Protein AF-A0A941BSK1-F1 (afdb_monomer)

Sequence (458 aa):
MDDAGTLKSTRYTFDPLDRTASKTADGETTDFSYLGLSTEVLGEEVAGELTKSYQYSPWGERLSQVKHNTDGTSEDSYYGYNSHTDVETLTDKDGNSKSTYGYTAYGSDDESEFTGIDKPDAADPTKEVYNPYRYNSKRWDAHAGTYDMGFRDYNPGLNRFTTRDMYNGALADMALGSDPYTGNRYSFTGGNPTSFVELDGHIFGCDWCGDVLDTIGDAAGAGVKKAGSGWKTVADTFLTGIGWYNETAPNGYESEYSGDLSKGRLVEPDGQWDWVPAVALFPFTKDSCADGESSVFYQPLDKYDRAQGVRACLNKGDFSWVNDSGQQMGNSDSLIAGTPVPRPMRAHPDTVPPGFIHGVGMNRGHLLGNQLGGSGTDRRNLVALHGVPNRKPYMAKVESEVAAMVNSGQTVYYEVTAHYTGKNGAPDYLTINWLNLDTGEIPAEPITIWNTPNGLKP

pLDDT: mean 79.97, std 20.63, range [21.7, 98.38]

Radius of gyration: 26.81 Å; Cα contacts (8 Å, |Δi|>4): 995; chains: 1; bounding box: 63×53×79 Å

Foldseek 3Di:
DPVVPDDWDKDFDADPLQATQWIAGPNWIWGFDAQPSFNHTQFIDTPNHTAKGWDADLQLQTAWMWGADPVRDIFIWGFDADLLQFTQFIAGPVRHTQWGFDADLLRHTDLVSTDHQQRQDPVCQQDDGPDQQGGLRFGHHSVVCWTQLAPFTHHSVVQWTPDFDADPDPVVRVVLCPDQQNVPRTHDQSVRSVQWGRHHSHDIDGSLCSSVSRNRRNNGDDDDDDDDDDDDDPVVVVPVVDDDDDDDDDPWDWDADPLQLQFKWKFWFQDITTIDDDSPQDNDGPVQADAVGWMKIQHHQPPLLAQFKMKIWFAFQSEWAADPVRDIDGHPSGPLAFYAQDPPCVVQVQLDFAQADPPPQWDQAFRQHRLRSTYNNRSNGTFIAHNQLRDPPHPVVVNVVVSVCNNVGWIKIKMKGFAPDDSHRGGQWMWIWMAGPVHRDIPPDTRIQGRDNNRDDD

Solvent-accessible surface area (backbone atoms only — not comparable to full-atom values): 25084 Å² total; per-residue (Å²): 99,52,102,84,70,47,80,77,64,75,46,76,43,63,45,101,84,64,45,72,37,29,43,33,46,94,89,46,51,39,38,49,38,53,32,67,90,37,93,46,63,38,33,35,26,46,92,86,41,70,39,37,36,47,42,59,40,81,31,30,48,68,46,33,41,35,38,44,45,97,88,74,49,74,47,64,34,35,58,37,65,52,81,64,46,25,40,36,35,32,21,38,93,86,68,47,77,48,27,35,41,34,61,46,70,58,53,34,76,31,74,90,44,34,32,61,81,61,36,85,41,91,93,46,64,54,54,85,58,85,72,42,56,28,58,59,55,26,40,50,38,49,79,77,57,28,30,51,35,61,82,29,41,32,25,36,91,75,59,23,39,79,52,75,63,78,50,93,47,69,68,60,32,48,46,42,57,70,34,92,48,46,41,52,44,34,54,43,37,56,78,40,46,81,52,21,37,64,71,42,52,85,50,58,41,46,68,66,51,66,66,69,54,35,62,51,38,51,71,38,87,74,84,84,83,89,76,84,90,83,88,87,65,85,62,74,80,66,54,80,82,57,96,75,93,80,59,62,63,70,74,42,46,78,40,80,58,77,83,58,57,75,39,21,38,38,28,26,34,90,48,61,26,24,44,45,64,43,63,8,80,39,96,62,42,70,88,65,46,45,86,86,44,37,36,38,36,30,35,28,29,48,101,72,63,30,34,40,26,33,41,32,25,40,33,60,65,47,28,13,20,48,47,98,85,70,47,82,40,71,26,85,84,24,60,24,40,12,30,70,63,68,77,64,54,90,81,42,64,81,48,62,31,34,59,58,52,88,92,75,56,50,37,81,30,58,63,46,46,30,86,74,24,15,42,30,65,48,50,33,30,26,40,25,28,26,46,47,23,61,24,71,86,42,46,46,38,56,53,49,53,53,41,50,45,22,73,73,64,32,35,32,34,39,36,28,41,49,40,60,64,87,86,50,42,28,40,56,28,35,41,46,52,49,39,31,71,80,78,66,49,58,69,96,57,88,43,69,41,24,48,28,84,80,34,49,82,133

Mean predicted aligned error: 16.88 Å

Nearest PDB structures (foldseek):
  4igl-assembly1_B  TM=7.356E-01  e=1.721E-07  Yersinia entomophaga
  5kis-assembly1_B  TM=6.910E-01  e=2.542E-07  Yersinia entomophaga
  5fgw-assembly3_C  TM=6.644E-01  e=1.572E-05  Streptococcus pyogenes
  4igl-assembly2_D  TM=4.803E-01  e=8.193E-07  Yersinia entomophaga
  5fgu-assembly1_A  TM=5.620E-01  e=5.763E-06  Aequorea victoria

Structure (mmCIF, N/CA/C/O backbone):
data_AF-A0A941BSK1-F1
#
_entry.id   AF-A0A941BSK1-F1
#
loop_
_atom_site.group_PDB
_atom_site.id
_atom_site.type_symbol
_atom_site.label_atom_id
_atom_site.label_alt_id
_atom_site.label_comp_id
_atom_site.label_asym_id
_atom_site.label_entity_id
_atom_site.label_seq_id
_atom_site.pdbx_PDB_ins_code
_atom_site.Cartn_x
_atom_site.Cartn_y
_atom_site.Cartn_z
_atom_site.occupancy
_atom_site.B_iso_or_equiv
_atom_site.auth_seq_id
_atom_site.auth_comp_id
_atom_site.auth_asym_id
_atom_site.auth_atom_id
_atom_site.pdbx_PDB_model_num
ATOM 1 N N . MET A 1 1 ? -9.839 -25.133 34.027 1.00 49.66 1 MET A N 1
ATOM 2 C CA . MET A 1 1 ? -10.737 -25.773 35.011 1.00 49.66 1 MET A CA 1
ATOM 3 C C . MET A 1 1 ? -11.053 -24.717 36.045 1.00 49.66 1 MET A C 1
ATOM 5 O O . MET A 1 1 ? -10.129 -23.994 36.393 1.00 49.66 1 MET A O 1
ATOM 9 N N . ASP A 1 2 ? -12.308 -24.569 36.456 1.00 57.22 2 ASP A N 1
ATOM 10 C CA . ASP A 1 2 ? -12.631 -23.727 37.614 1.00 57.22 2 ASP A CA 1
ATOM 11 C C . ASP A 1 2 ? -12.126 -24.378 38.915 1.00 57.22 2 ASP A C 1
ATOM 13 O O . ASP A 1 2 ? -11.651 -25.521 38.911 1.00 57.22 2 ASP A O 1
ATOM 17 N N . ASP A 1 3 ? -12.257 -23.671 40.036 1.00 55.41 3 ASP A N 1
ATOM 18 C CA . ASP A 1 3 ? -11.890 -24.176 41.366 1.00 55.41 3 ASP A CA 1
ATOM 19 C C . ASP A 1 3 ? -12.670 -25.447 41.775 1.00 55.41 3 ASP A C 1
ATOM 21 O O . ASP A 1 3 ? -12.317 -26.114 42.749 1.00 55.41 3 ASP A O 1
ATOM 25 N N . ALA A 1 4 ? -13.708 -25.823 41.015 1.00 64.75 4 ALA A N 1
ATOM 26 C CA . ALA A 1 4 ? -14.502 -27.038 41.184 1.00 64.75 4 ALA A CA 1
ATOM 27 C C . ALA A 1 4 ? -14.100 -28.185 40.227 1.00 64.75 4 ALA A C 1
ATOM 29 O O . ALA A 1 4 ? -14.687 -29.267 40.289 1.00 64.75 4 ALA A O 1
ATOM 30 N N . GLY A 1 5 ? -13.090 -27.998 39.367 1.00 64.44 5 GLY A N 1
ATOM 31 C CA . GLY A 1 5 ? -12.613 -29.011 38.418 1.00 64.44 5 GLY A CA 1
ATOM 32 C C . GLY A 1 5 ? -13.452 -29.138 37.141 1.00 64.44 5 GLY A C 1
ATOM 33 O O . GLY A 1 5 ? -13.231 -30.059 36.350 1.00 64.44 5 GLY A O 1
ATOM 34 N N . THR A 1 6 ? -14.388 -28.219 36.900 1.00 72.38 6 THR A N 1
ATOM 35 C CA . THR A 1 6 ? -15.204 -28.173 35.684 1.00 72.38 6 THR A CA 1
ATOM 36 C C . THR A 1 6 ? -14.391 -27.572 34.544 1.00 72.38 6 THR A C 1
ATOM 38 O O . THR A 1 6 ? -13.725 -26.542 34.687 1.00 72.38 6 THR A O 1
ATOM 41 N N . LEU A 1 7 ? -14.421 -28.215 33.376 1.00 71.69 7 LEU A N 1
ATOM 42 C CA . LEU A 1 7 ? -13.848 -27.647 32.160 1.00 71.69 7 LEU A CA 1
ATOM 43 C C . LEU A 1 7 ? -14.731 -26.482 31.701 1.00 71.69 7 LEU A C 1
ATOM 45 O O . LEU A 1 7 ? -15.822 -26.703 31.181 1.00 71.69 7 LEU A O 1
ATOM 49 N N . LYS A 1 8 ? -14.247 -25.252 31.888 1.00 75.75 8 LYS A N 1
ATOM 50 C CA . LYS A 1 8 ? -14.777 -24.087 31.181 1.00 75.75 8 LYS A CA 1
ATOM 51 C C . LYS A 1 8 ? -14.377 -24.185 29.710 1.00 75.75 8 LYS A C 1
ATOM 53 O O . LYS A 1 8 ? -13.244 -24.560 29.404 1.00 75.75 8 LYS A O 1
ATOM 58 N N . SER A 1 9 ? -15.307 -23.874 28.819 1.00 87.06 9 SER A N 1
ATOM 59 C CA . SER A 1 9 ? -15.073 -23.865 27.379 1.00 87.06 9 SER A CA 1
ATOM 60 C C . SER A 1 9 ? -15.613 -22.581 26.782 1.00 87.06 9 SER A C 1
ATOM 62 O O . SER A 1 9 ? -16.782 -22.263 26.998 1.00 87.06 9 SER A O 1
ATOM 64 N N . THR A 1 10 ? -14.793 -21.933 25.969 1.00 90.75 10 THR A N 1
ATOM 65 C CA . THR A 1 10 ? -15.240 -20.897 25.044 1.00 90.75 10 THR A CA 1
ATOM 66 C C . THR A 1 10 ? -15.387 -21.523 23.665 1.00 90.75 10 THR A C 1
ATOM 68 O O . THR A 1 10 ? -14.550 -22.330 23.250 1.00 90.75 10 THR A O 1
ATOM 71 N N . ARG A 1 11 ? -16.477 -21.213 22.966 1.00 94.56 11 ARG A N 1
ATOM 72 C CA . ARG A 1 11 ? -16.724 -21.679 21.599 1.00 94.56 11 ARG A CA 1
ATOM 73 C C . ARG A 1 11 ? -16.796 -20.481 20.669 1.00 94.56 11 ARG A C 1
ATOM 75 O O . ARG A 1 11 ? -17.530 -19.549 20.960 1.00 94.56 11 ARG A O 1
ATOM 82 N N . TYR A 1 12 ? -16.124 -20.581 19.530 1.00 94.38 12 TYR A N 1
ATOM 83 C CA . TYR A 1 12 ? -16.203 -19.601 18.453 1.00 94.38 12 TYR A CA 1
ATOM 84 C C . TYR A 1 12 ? -16.842 -20.232 17.220 1.00 94.38 12 TYR A C 1
ATOM 86 O O . TYR A 1 12 ? -16.718 -21.442 16.989 1.00 94.38 12 TYR A O 1
ATOM 94 N N . THR A 1 13 ? -17.530 -19.416 16.435 1.00 96.88 13 THR A N 1
ATOM 95 C CA . THR A 1 13 ? -17.911 -19.748 15.062 1.00 96.88 13 THR A CA 1
ATOM 96 C C . THR A 1 13 ? -17.355 -18.691 14.124 1.00 96.88 13 THR A C 1
ATOM 98 O O . THR A 1 13 ? -17.142 -17.557 14.543 1.00 96.88 13 THR A O 1
ATOM 101 N N . PHE A 1 14 ? -17.110 -19.067 12.871 1.00 91.56 14 PHE A N 1
ATOM 102 C CA . PHE A 1 14 ? -16.480 -18.199 11.882 1.00 91.56 14 PHE A CA 1
ATOM 103 C C . PHE A 1 14 ? -17.345 -18.092 10.634 1.00 91.56 14 PHE A C 1
ATOM 105 O O . PHE A 1 14 ? -18.063 -19.034 10.276 1.00 91.56 14 PHE A O 1
ATOM 112 N N . ASP A 1 15 ? -17.278 -16.941 9.979 1.00 83.56 15 ASP A N 1
ATOM 113 C CA . ASP A 1 15 ? -17.921 -16.719 8.692 1.00 83.56 15 ASP A CA 1
ATOM 114 C C . ASP A 1 15 ? -17.036 -17.197 7.513 1.00 83.56 15 ASP A C 1
ATOM 116 O O . ASP A 1 15 ? -15.904 -17.642 7.714 1.00 83.56 15 ASP A O 1
ATOM 120 N N . PRO A 1 16 ? -17.522 -17.153 6.255 1.00 84.75 16 PRO A N 1
ATOM 121 C CA . PRO A 1 16 ? -16.737 -17.586 5.094 1.00 84.75 16 PRO A CA 1
ATOM 122 C C . PRO A 1 16 ? -15.478 -16.757 4.788 1.00 84.75 16 PRO A C 1
ATOM 124 O O . PRO A 1 16 ? -14.723 -17.151 3.900 1.00 84.75 16 PRO A O 1
ATOM 127 N N . LEU A 1 17 ? -15.281 -15.617 5.456 1.00 76.81 17 LEU A N 1
ATOM 128 C CA . LEU A 1 17 ? -14.094 -14.766 5.356 1.00 76.81 17 LEU A CA 1
ATOM 129 C C . LEU A 1 17 ? -13.129 -14.984 6.533 1.00 76.81 17 LEU A C 1
ATOM 131 O O . LEU A 1 17 ? -12.177 -14.223 6.662 1.00 76.81 17 LEU A O 1
ATOM 135 N N . ASP A 1 18 ? -13.366 -16.013 7.354 1.00 80.94 18 ASP A N 1
ATOM 136 C CA . ASP A 1 18 ? -12.554 -16.371 8.524 1.00 80.94 18 ASP A CA 1
ATOM 137 C C . ASP A 1 18 ? -12.612 -15.342 9.667 1.00 80.94 18 ASP A C 1
ATOM 139 O O . ASP A 1 18 ? -11.693 -15.221 10.469 1.00 80.94 18 ASP A O 1
ATOM 143 N N . ARG A 1 19 ? -13.716 -14.591 9.768 1.00 85.50 19 ARG A N 1
ATOM 144 C CA . ARG A 1 19 ? -13.963 -13.658 10.880 1.00 85.50 19 ARG A CA 1
ATOM 145 C C . ARG A 1 19 ? -14.822 -14.322 11.952 1.00 85.50 19 ARG A C 1
ATOM 147 O O . ARG A 1 19 ? -15.723 -15.096 11.620 1.00 85.50 19 ARG A O 1
ATOM 154 N N . THR A 1 20 ? -14.596 -13.996 13.224 1.00 93.69 20 THR A N 1
ATOM 155 C CA . THR A 1 20 ? -15.378 -14.513 14.361 1.00 93.69 20 THR A CA 1
ATOM 156 C C . THR A 1 20 ? -16.846 -14.076 14.278 1.00 93.69 20 THR A C 1
ATOM 158 O O . THR A 1 20 ? -17.205 -12.966 14.642 1.00 93.69 20 THR A O 1
ATOM 161 N N . ALA A 1 21 ? -17.735 -14.963 13.839 1.00 94.69 21 ALA A N 1
ATOM 162 C CA . ALA A 1 21 ? -19.165 -14.686 13.723 1.00 94.69 21 ALA A CA 1
ATOM 163 C C . ALA A 1 21 ? -19.881 -14.695 15.084 1.00 94.69 21 ALA A C 1
ATOM 165 O O . ALA A 1 21 ? -20.777 -13.886 15.315 1.00 94.69 21 ALA A O 1
ATOM 166 N N . SER A 1 22 ? -19.489 -15.589 15.998 1.00 97.19 22 SER A N 1
ATOM 167 C CA . SER A 1 22 ? -20.012 -15.594 17.368 1.00 97.19 22 SER A CA 1
ATOM 168 C C . SER A 1 22 ? -19.039 -16.200 18.373 1.00 97.19 22 SER A C 1
ATOM 170 O O . SER A 1 22 ? -18.229 -17.063 18.025 1.00 97.19 22 SER A O 1
ATOM 172 N N . LYS A 1 23 ? -19.154 -15.765 19.632 1.00 95.81 23 LYS A N 1
ATOM 173 C CA . LYS A 1 23 ? -18.448 -16.302 20.804 1.00 95.81 23 LYS A CA 1
ATOM 174 C C . LYS A 1 23 ? -19.479 -16.750 21.836 1.00 95.81 23 LYS A C 1
ATOM 176 O O . LYS A 1 23 ? -20.351 -15.976 22.209 1.00 95.81 23 LYS A O 1
ATOM 181 N N . THR A 1 24 ? -19.348 -17.970 22.348 1.00 95.50 24 THR A N 1
ATOM 182 C CA . THR A 1 24 ? -20.108 -18.459 23.505 1.00 95.50 24 THR A CA 1
ATOM 183 C C . THR A 1 24 ? -19.160 -18.725 24.669 1.00 95.50 24 THR A C 1
ATOM 185 O O . THR A 1 24 ? -18.322 -19.626 24.576 1.00 95.50 24 THR A O 1
ATOM 188 N N . ALA A 1 25 ? -19.321 -17.990 25.768 1.00 91.50 25 ALA A N 1
ATOM 189 C CA . ALA A 1 25 ? -18.567 -18.157 27.010 1.00 91.50 25 ALA A CA 1
ATOM 190 C C . ALA A 1 25 ? -19.513 -18.100 28.215 1.00 91.50 25 ALA A C 1
ATOM 192 O O . ALA A 1 25 ? -20.476 -17.344 28.217 1.00 91.50 25 ALA A O 1
ATOM 193 N N . ASP A 1 26 ? -19.281 -18.954 29.217 1.00 87.56 26 ASP A N 1
ATOM 194 C CA . ASP A 1 26 ? -20.086 -19.033 30.451 1.00 87.56 26 ASP A CA 1
ATOM 195 C C . ASP A 1 26 ? -21.622 -19.095 30.230 1.00 87.56 26 ASP A C 1
ATOM 197 O O . ASP A 1 26 ? -22.418 -18.698 31.077 1.00 87.56 26 ASP A O 1
ATOM 201 N N . GLY A 1 27 ? -22.054 -19.657 29.093 1.00 88.50 27 GLY A N 1
ATOM 202 C CA . GLY A 1 27 ? -23.467 -19.806 28.721 1.00 88.5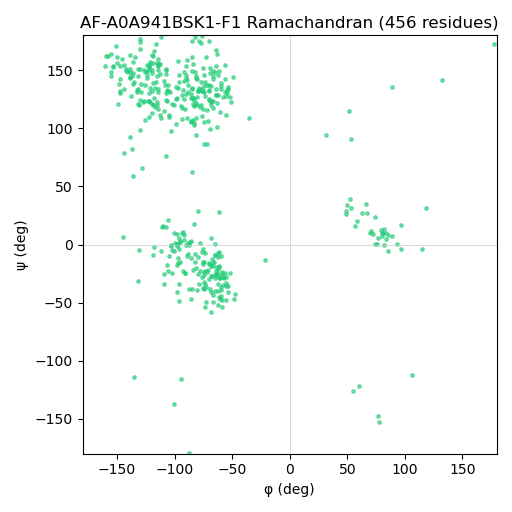0 27 GLY A CA 1
ATOM 203 C C . GLY A 1 27 ? -24.086 -18.591 28.021 1.00 88.50 27 GLY A C 1
ATOM 204 O O . GLY A 1 27 ? -25.212 -18.698 27.537 1.00 88.50 27 GLY A O 1
ATOM 205 N N . GLU A 1 28 ? -23.358 -17.483 27.908 1.00 92.69 28 GLU A N 1
ATOM 206 C CA . GLU A 1 28 ? -23.740 -16.310 27.125 1.00 92.69 28 GLU A CA 1
ATOM 207 C C . GLU A 1 28 ? -23.175 -16.421 25.706 1.00 92.69 28 GLU A C 1
ATOM 209 O O . GLU A 1 28 ? -22.069 -16.922 25.512 1.00 92.69 28 GLU A O 1
ATOM 214 N N . THR A 1 29 ? -23.954 -16.014 24.700 1.00 97.00 29 THR A N 1
ATOM 215 C CA . THR A 1 29 ? -23.507 -15.957 23.301 1.00 97.00 29 THR A CA 1
ATOM 216 C C . THR A 1 29 ? -23.568 -14.525 22.815 1.00 97.00 29 THR A C 1
ATOM 218 O O . THR A 1 29 ? -24.618 -13.890 22.909 1.00 97.00 29 THR A O 1
ATOM 221 N N . THR A 1 30 ? -22.440 -14.065 22.291 1.00 97.31 30 THR A N 1
ATOM 222 C CA . THR A 1 30 ? -22.286 -12.784 21.619 1.00 97.31 30 THR A CA 1
ATOM 223 C C . THR A 1 30 ? -22.153 -13.036 20.126 1.00 97.31 30 THR A C 1
ATOM 225 O O . THR A 1 30 ? -21.261 -13.774 19.699 1.00 97.31 30 THR A O 1
ATOM 228 N N . ASP A 1 31 ? -23.033 -12.427 19.344 1.00 98.38 31 ASP A N 1
ATOM 229 C CA . ASP A 1 31 ? -22.989 -12.429 17.888 1.00 98.38 31 ASP A CA 1
ATOM 230 C C . ASP A 1 31 ? -22.316 -11.141 17.397 1.00 98.38 31 ASP A C 1
ATOM 232 O O . ASP A 1 31 ? -22.606 -10.045 17.885 1.00 98.38 31 ASP A O 1
ATOM 236 N N . PHE A 1 32 ? -21.402 -11.273 16.435 1.00 97.00 32 PHE A N 1
ATOM 237 C CA . PHE A 1 32 ? -20.634 -10.158 15.891 1.00 97.00 32 PHE A CA 1
ATOM 238 C C . PHE A 1 32 ? -21.132 -9.785 14.500 1.00 97.00 32 PHE A C 1
ATOM 240 O O . PHE A 1 32 ? -21.273 -10.623 13.606 1.00 97.00 32 PHE A O 1
ATOM 247 N N . SER A 1 33 ? -21.351 -8.491 14.300 1.00 94.75 33 SER A N 1
ATOM 248 C CA . SER A 1 33 ? -21.640 -7.911 12.992 1.00 94.75 33 SER A CA 1
ATOM 249 C C . SER A 1 33 ? -20.453 -7.086 12.518 1.00 94.75 33 SER A C 1
ATOM 251 O O . SER A 1 33 ? -19.820 -6.388 13.308 1.00 94.75 33 SER A O 1
ATOM 253 N N . TYR A 1 34 ? -20.156 -7.159 11.223 1.00 86.81 34 TYR A N 1
ATOM 254 C CA . TYR A 1 34 ? -18.965 -6.552 10.638 1.00 86.81 34 TYR A CA 1
ATOM 255 C C . TYR A 1 34 ? -19.301 -5.431 9.663 1.00 86.81 34 TYR A C 1
ATOM 257 O O . TYR A 1 34 ? -20.357 -5.414 9.019 1.00 86.81 34 TYR A O 1
ATOM 265 N N . LEU A 1 35 ? -18.348 -4.519 9.519 1.00 79.44 35 LEU A N 1
ATOM 266 C CA . LEU A 1 35 ? -18.367 -3.432 8.562 1.00 79.44 35 LEU A CA 1
ATOM 267 C C . LEU A 1 35 ? -18.146 -3.999 7.146 1.00 79.44 35 LEU A C 1
ATOM 269 O O . LEU A 1 35 ? -17.037 -4.080 6.623 1.00 79.44 35 LEU A O 1
ATOM 273 N N . GLY A 1 36 ? -19.233 -4.427 6.500 1.00 79.31 36 GLY A N 1
ATOM 274 C CA . GLY A 1 36 ? -19.195 -4.958 5.135 1.00 79.31 36 GLY A CA 1
ATOM 275 C C . GLY A 1 36 ? -18.302 -6.197 5.018 1.00 79.31 36 GLY A C 1
ATOM 276 O O . GLY A 1 36 ? -18.541 -7.212 5.677 1.00 79.31 36 GLY A O 1
ATOM 277 N N . LEU A 1 37 ? -17.290 -6.125 4.150 1.00 74.94 37 LEU A N 1
ATOM 278 C CA . LEU A 1 37 ? -16.311 -7.201 3.942 1.00 74.94 37 LEU A CA 1
ATOM 279 C C . LEU A 1 37 ? -15.020 -7.017 4.762 1.00 74.94 37 LEU A C 1
ATOM 281 O O . LEU A 1 37 ? -14.107 -7.820 4.605 1.00 74.94 37 LEU A O 1
ATOM 285 N N . SER A 1 38 ? -14.923 -5.984 5.607 1.00 74.81 38 SER A N 1
ATOM 286 C CA . SER A 1 38 ? -13.723 -5.730 6.412 1.00 74.81 38 SER A CA 1
ATOM 287 C C . SER A 1 38 ? -13.640 -6.634 7.647 1.00 74.81 38 SER A C 1
ATOM 289 O O . SER A 1 38 ? -14.565 -7.385 7.955 1.00 74.81 38 SER A O 1
ATOM 291 N N . THR A 1 39 ? -12.543 -6.550 8.392 1.00 77.06 39 THR A N 1
ATOM 292 C CA . THR A 1 39 ? -12.369 -7.235 9.682 1.00 77.06 39 THR A CA 1
ATOM 293 C C . THR A 1 39 ? -12.911 -6.442 10.875 1.00 77.06 39 THR A C 1
ATOM 295 O O . THR A 1 39 ? -12.812 -6.907 12.006 1.00 77.06 39 THR A O 1
ATOM 298 N N . GLU A 1 40 ? -13.505 -5.267 10.648 1.00 83.50 40 GLU A N 1
ATOM 299 C CA . GLU A 1 40 ? -13.948 -4.378 11.722 1.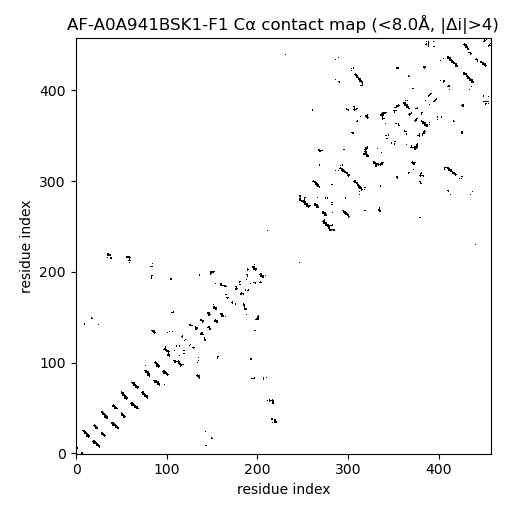00 83.50 40 GLU A CA 1
ATOM 300 C C . GLU A 1 40 ? -15.347 -4.722 12.233 1.00 83.50 40 GLU A C 1
ATOM 302 O O . GLU A 1 40 ? -16.311 -4.781 11.466 1.00 83.50 40 GLU A O 1
ATOM 307 N N . VAL A 1 41 ? -15.469 -4.930 13.545 1.00 92.06 41 VAL A N 1
ATOM 308 C CA . VAL A 1 41 ? -16.747 -5.224 14.207 1.00 92.06 41 VAL A CA 1
ATOM 309 C C . VAL A 1 41 ? -17.551 -3.935 14.347 1.00 92.06 41 VAL A C 1
ATOM 311 O O . VAL A 1 41 ? -17.139 -3.011 15.036 1.00 92.06 41 VAL A O 1
ATOM 314 N N . LEU A 1 42 ? -18.739 -3.889 13.751 1.00 92.94 42 LEU A N 1
ATOM 315 C CA . LEU A 1 42 ? -19.684 -2.783 13.891 1.00 92.94 42 LEU A CA 1
ATOM 316 C C . LEU A 1 42 ? -20.485 -2.888 15.198 1.00 92.94 42 LEU A C 1
ATOM 318 O O . LEU A 1 42 ? -20.751 -1.876 15.848 1.00 92.94 42 LEU A O 1
ATOM 322 N N . GLY A 1 43 ? -20.882 -4.101 15.582 1.00 96.75 43 GLY A N 1
ATOM 323 C CA . GLY A 1 43 ? -21.760 -4.305 16.728 1.00 96.75 43 GLY A CA 1
ATOM 324 C C . GLY A 1 43 ? -21.727 -5.712 17.302 1.00 96.75 43 GLY A C 1
ATOM 325 O O . GLY A 1 43 ? -21.441 -6.679 16.595 1.00 96.75 43 GLY A O 1
ATOM 326 N N . GLU A 1 44 ? -22.048 -5.782 18.590 1.00 98.00 44 GLU A N 1
ATOM 327 C CA . GLU A 1 44 ? -22.126 -6.995 19.400 1.00 98.00 44 GLU A CA 1
ATOM 328 C C . GLU A 1 44 ? -23.548 -7.165 19.925 1.00 98.00 44 GLU A C 1
ATOM 330 O O . GLU A 1 44 ? -24.056 -6.307 20.657 1.00 98.00 44 GLU A O 1
ATOM 335 N N . GLU A 1 45 ? -24.183 -8.278 19.577 1.00 98.06 45 GLU A N 1
ATOM 336 C CA . GLU A 1 45 ? -25.527 -8.619 20.034 1.00 98.06 45 GLU A CA 1
ATOM 337 C C . GLU A 1 45 ? -25.482 -9.765 21.038 1.00 98.06 45 GLU A C 1
ATOM 339 O O . GLU A 1 45 ? -24.784 -10.755 20.840 1.00 98.06 45 GLU A O 1
ATOM 344 N N . VAL A 1 46 ? -26.258 -9.648 22.113 1.00 96.50 46 VAL A N 1
ATOM 345 C CA . VAL A 1 46 ? -26.467 -10.732 23.078 1.00 96.50 46 VAL A CA 1
ATOM 346 C C . VAL A 1 46 ? -27.958 -11.004 23.145 1.00 96.50 46 VAL A C 1
ATOM 348 O O . VAL A 1 46 ? -28.755 -10.104 23.400 1.00 96.50 46 VAL A O 1
ATOM 351 N N . ALA A 1 47 ? -28.348 -12.253 22.882 1.00 94.31 47 ALA A N 1
ATOM 352 C CA . ALA A 1 47 ? -29.753 -12.662 22.796 1.00 94.31 47 ALA A CA 1
ATOM 353 C C . ALA A 1 47 ? -30.599 -11.817 21.811 1.00 94.31 47 ALA A C 1
ATOM 355 O O . ALA A 1 47 ? -31.802 -11.651 22.014 1.00 94.31 47 ALA A O 1
ATOM 356 N N . GLY A 1 48 ? -29.976 -11.320 20.735 1.00 93.50 48 GLY A N 1
ATOM 357 C CA . GLY A 1 48 ? -30.615 -10.503 19.695 1.00 93.50 48 GLY A CA 1
ATOM 358 C C . GLY A 1 48 ? -30.790 -9.022 20.047 1.00 93.50 48 GLY A C 1
ATOM 359 O O . GLY A 1 48 ? -31.443 -8.302 19.297 1.00 93.50 48 GLY A O 1
ATOM 360 N N . GLU A 1 49 ? -30.233 -8.567 21.171 1.00 95.31 49 GLU A N 1
ATOM 361 C CA . GLU A 1 49 ? -30.215 -7.157 21.564 1.00 95.31 49 GLU A CA 1
ATOM 362 C C . GLU A 1 49 ? -28.806 -6.584 21.376 1.00 95.31 49 GLU A C 1
ATOM 364 O O . GLU A 1 49 ? -27.823 -7.185 21.815 1.00 95.31 49 GLU A O 1
ATOM 369 N N . LEU A 1 50 ? -28.697 -5.410 20.747 1.00 96.44 50 LEU A N 1
ATOM 370 C CA . LEU A 1 50 ? -27.422 -4.716 20.552 1.00 96.44 50 LEU A CA 1
ATOM 371 C C . LEU A 1 50 ? -26.885 -4.227 21.901 1.00 96.44 50 LEU A C 1
ATOM 373 O O . LEU A 1 50 ? -27.530 -3.424 22.568 1.00 96.44 50 LEU A O 1
ATOM 377 N N . THR A 1 51 ? -25.696 -4.687 22.289 1.00 96.62 51 THR A N 1
ATOM 378 C CA . THR A 1 51 ? -25.069 -4.369 23.587 1.00 96.62 51 THR A CA 1
ATOM 379 C C . THR A 1 51 ? -23.870 -3.439 23.456 1.00 96.62 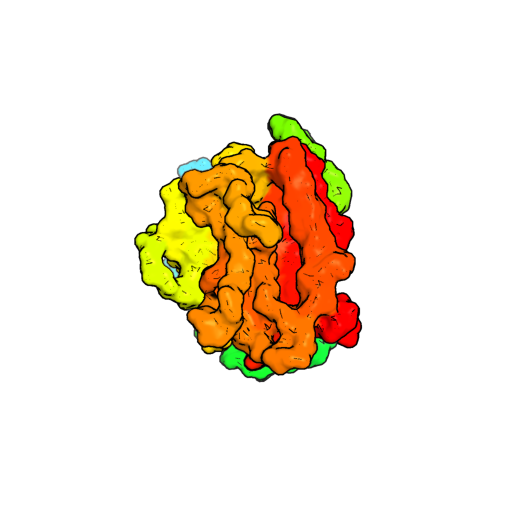51 THR A C 1
ATOM 381 O O . THR A 1 51 ? -23.657 -2.579 24.316 1.00 96.62 51 THR A O 1
ATOM 384 N N . LYS A 1 52 ? -23.105 -3.557 22.366 1.00 97.31 52 LYS A N 1
ATOM 385 C CA . LYS A 1 52 ? -22.006 -2.648 22.024 1.00 97.31 52 LYS A CA 1
ATOM 386 C C . LYS A 1 52 ? -22.039 -2.316 20.542 1.00 97.31 52 LYS A C 1
ATOM 388 O O . LYS A 1 52 ? -22.367 -3.167 19.720 1.00 97.31 52 LYS A O 1
ATOM 393 N N . SER A 1 53 ? -21.667 -1.091 20.201 1.00 97.31 53 SER A N 1
ATOM 394 C CA . SER A 1 53 ? -21.405 -0.685 18.821 1.00 97.31 53 SER A CA 1
ATOM 395 C C . SER A 1 53 ? -20.148 0.159 18.739 1.00 97.31 53 SER A C 1
ATOM 397 O O . SER A 1 53 ? -19.873 0.940 19.650 1.00 97.31 53 SER A O 1
ATOM 399 N N . TYR A 1 54 ? -19.431 0.045 17.631 1.00 95.19 54 TYR A N 1
ATOM 400 C CA . TYR A 1 54 ? -18.160 0.721 17.414 1.00 95.19 54 TYR A CA 1
ATOM 401 C C . TYR A 1 54 ? -18.273 1.725 16.276 1.00 95.19 54 TYR A C 1
ATOM 403 O O . TYR A 1 54 ? -19.011 1.520 15.311 1.00 95.19 54 TYR A O 1
ATOM 411 N N . GLN A 1 55 ? -17.552 2.834 16.413 1.00 87.62 55 GLN A N 1
ATOM 412 C CA . GLN A 1 55 ? -17.470 3.865 15.389 1.00 87.62 55 GLN A CA 1
ATOM 413 C C . GLN A 1 55 ? -16.030 4.005 14.941 1.00 87.62 55 GLN A C 1
ATOM 415 O O . GLN A 1 55 ? -15.106 4.007 15.757 1.00 87.62 55 GLN A O 1
ATOM 420 N N . TYR A 1 56 ? -15.875 4.158 13.637 1.00 78.81 56 TYR A N 1
ATOM 421 C CA . TYR A 1 56 ? -14.593 4.183 12.967 1.00 78.81 56 TYR A CA 1
ATOM 422 C C . TYR A 1 56 ? -14.409 5.513 12.251 1.00 78.81 56 TYR A C 1
ATOM 424 O O . TYR A 1 56 ? -15.383 6.164 11.855 1.00 78.81 56 TYR A O 1
ATOM 432 N N . SER A 1 57 ? -13.157 5.935 12.133 1.00 69.75 57 SER A N 1
ATOM 433 C CA . SER A 1 57 ? -12.770 7.008 11.232 1.00 69.75 57 SER A CA 1
ATOM 434 C C . SER A 1 57 ? -13.031 6.569 9.789 1.00 69.75 57 SER A C 1
ATOM 436 O O . SER A 1 57 ? -13.195 5.374 9.527 1.00 69.75 57 SER A O 1
ATOM 438 N N . PRO A 1 58 ? -12.983 7.510 8.829 1.00 57.38 58 PRO A N 1
ATOM 439 C CA . PRO A 1 58 ? -12.852 7.139 7.430 1.00 57.38 58 PRO A CA 1
ATOM 440 C C . PRO A 1 58 ? -11.548 6.391 7.139 1.00 57.38 58 PRO A C 1
ATOM 442 O O . PRO A 1 58 ? -11.244 5.984 6.041 1.00 57.38 58 PRO A O 1
ATOM 445 N N . TRP A 1 59 ? -10.683 6.318 8.126 1.00 50.91 59 TRP A N 1
ATOM 446 C CA . TRP A 1 59 ? -9.492 5.528 8.118 1.00 50.91 59 TRP A CA 1
ATOM 447 C C . TRP A 1 59 ? -9.784 4.019 8.268 1.00 50.91 59 TRP A C 1
ATOM 449 O O . TRP A 1 59 ? -9.444 3.142 7.480 1.00 50.91 59 TRP A O 1
ATOM 459 N N . GLY A 1 60 ? -10.525 3.702 9.323 1.00 61.62 60 GLY A N 1
ATOM 460 C CA . GLY A 1 60 ? -10.608 2.360 9.895 1.00 61.62 60 GLY A CA 1
ATOM 461 C C . GLY A 1 60 ? -10.035 2.260 11.302 1.00 61.62 60 GLY A C 1
ATOM 462 O O . GLY A 1 60 ? -10.201 1.240 11.966 1.00 61.62 60 GLY A O 1
ATOM 463 N N . GLU A 1 61 ? -9.476 3.351 11.805 1.00 74.06 61 GLU A N 1
ATOM 464 C CA . GLU A 1 61 ? -9.165 3.591 13.200 1.00 74.06 61 GLU A CA 1
ATOM 465 C C . GLU A 1 61 ? -10.466 3.634 14.002 1.00 74.06 61 GLU A C 1
ATOM 467 O O . GLU A 1 61 ? -11.419 4.353 13.686 1.00 74.06 61 GLU A O 1
ATOM 472 N N . ARG A 1 62 ? -10.520 2.859 15.084 1.00 86.88 62 ARG A N 1
ATOM 473 C CA . ARG A 1 62 ? -11.674 2.828 15.981 1.00 86.88 62 ARG A CA 1
ATOM 474 C C . ARG A 1 62 ? -11.671 4.076 16.856 1.00 86.88 62 ARG A C 1
ATOM 476 O O . ARG A 1 62 ? -10.842 4.215 17.747 1.00 86.88 62 ARG A O 1
ATOM 483 N N . LEU A 1 63 ? -12.621 4.975 16.643 1.00 82.25 63 LEU A N 1
ATOM 484 C CA . LEU A 1 63 ? -12.686 6.252 17.356 1.00 82.25 63 LEU A CA 1
ATOM 485 C C . LEU A 1 63 ? -13.457 6.148 18.669 1.00 82.25 63 LEU A C 1
ATOM 487 O O . LEU A 1 63 ? -13.093 6.772 19.669 1.00 82.25 63 LEU A O 1
ATOM 491 N N . SER A 1 64 ? -14.534 5.362 18.687 1.00 91.19 64 SER A N 1
ATOM 492 C CA . SER A 1 64 ? -15.381 5.241 19.870 1.00 91.19 64 SER A CA 1
ATOM 493 C C . SER A 1 64 ? -16.054 3.877 19.985 1.00 91.19 64 SER A C 1
ATOM 495 O O . SER A 1 64 ? -16.178 3.118 19.019 1.00 91.19 64 SER A O 1
ATOM 497 N N . GLN A 1 65 ? -16.503 3.580 21.201 1.00 96.75 65 GLN A N 1
ATOM 498 C CA . GLN A 1 65 ? -17.473 2.533 21.475 1.00 96.75 65 GLN A CA 1
ATOM 499 C C . GLN A 1 65 ? -18.671 3.112 22.220 1.00 96.75 65 GLN A C 1
ATOM 501 O O . GLN A 1 65 ? -18.533 4.001 23.062 1.00 96.75 65 GLN A O 1
ATOM 506 N N . VAL A 1 66 ? -19.842 2.560 21.937 1.00 97.38 66 VAL A N 1
ATOM 507 C CA . VAL A 1 66 ? -21.098 2.885 22.605 1.00 97.38 66 VAL A CA 1
ATOM 508 C C . VAL A 1 66 ? -21.617 1.614 23.249 1.00 97.38 66 VAL A C 1
ATOM 510 O O . VAL A 1 66 ? -21.865 0.625 22.558 1.00 97.38 66 VAL A O 1
ATOM 513 N N . LYS A 1 67 ? -21.788 1.639 24.569 1.00 96.31 67 LYS A N 1
ATOM 514 C CA . LYS A 1 67 ? -22.483 0.579 25.298 1.00 96.31 67 LYS A CA 1
ATOM 515 C C . LYS A 1 67 ? -23.967 0.919 25.374 1.00 96.31 67 LYS A C 1
ATOM 517 O O . LYS A 1 67 ? -24.320 2.018 25.795 1.00 96.31 67 LYS A O 1
ATOM 522 N N . HIS A 1 68 ? -24.819 -0.031 25.009 1.00 96.56 68 HIS A N 1
ATOM 523 C CA . HIS A 1 68 ? -26.275 0.102 25.043 1.00 96.56 68 HIS A CA 1
ATOM 524 C C . HIS A 1 68 ? -26.824 -0.625 26.270 1.00 96.56 68 HIS A C 1
ATOM 526 O O . HIS A 1 68 ? -26.594 -1.819 26.459 1.00 96.56 68 HIS A O 1
ATOM 532 N N . ASN A 1 69 ? -27.522 0.107 27.134 1.00 92.50 69 ASN A N 1
ATOM 533 C CA . ASN A 1 69 ? -28.133 -0.442 28.337 1.00 92.50 69 ASN A CA 1
ATOM 534 C C . ASN A 1 69 ? -29.562 -0.919 28.042 1.00 92.50 69 ASN A C 1
ATOM 536 O O . ASN A 1 69 ? -30.266 -0.381 27.188 1.00 92.50 69 ASN A O 1
ATOM 540 N N . THR A 1 70 ? -30.038 -1.894 28.815 1.00 89.69 70 THR A N 1
ATOM 541 C CA . THR A 1 70 ? -31.387 -2.471 28.660 1.00 89.69 70 THR A CA 1
ATOM 542 C C . THR A 1 70 ? -32.523 -1.493 28.972 1.00 89.69 70 THR A C 1
ATOM 544 O O . THR A 1 70 ? -33.670 -1.742 28.607 1.00 89.69 70 THR A O 1
ATOM 547 N N . ASP A 1 71 ? -32.226 -0.373 29.634 1.00 91.44 71 ASP A N 1
ATOM 548 C CA . ASP A 1 71 ? -33.172 0.710 29.912 1.00 91.44 71 ASP A CA 1
ATOM 549 C C . ASP A 1 71 ? -33.287 1.736 28.766 1.00 91.44 71 ASP A C 1
ATOM 551 O O . ASP A 1 71 ? -34.030 2.713 28.882 1.00 91.44 71 ASP A O 1
ATOM 555 N N . GLY A 1 72 ? -32.578 1.506 27.654 1.00 89.00 72 GLY A N 1
ATOM 556 C CA . GLY A 1 72 ? -32.559 2.371 26.477 1.00 89.00 72 GLY A CA 1
ATOM 557 C C . GLY A 1 72 ? -31.588 3.549 26.573 1.00 89.00 72 GLY A C 1
ATOM 558 O O . GLY A 1 72 ? -31.579 4.394 25.679 1.00 89.00 72 GLY A O 1
ATOM 559 N N . THR A 1 73 ? -30.786 3.636 27.638 1.00 94.38 73 THR A N 1
ATOM 560 C CA . THR A 1 73 ? -29.684 4.604 27.733 1.00 94.38 73 THR A CA 1
ATOM 561 C C . THR A 1 73 ? -28.415 4.078 27.060 1.00 94.38 73 THR A C 1
ATOM 563 O O . THR A 1 73 ? -28.262 2.874 26.850 1.00 94.38 73 THR A O 1
ATOM 566 N N . SER A 1 74 ? -27.488 4.979 26.732 1.00 95.44 74 SER A N 1
ATOM 567 C CA . SER A 1 74 ? -26.190 4.627 26.155 1.00 95.44 74 SER A CA 1
ATOM 568 C C . SER A 1 74 ? -25.032 5.304 26.885 1.00 95.44 74 SER A C 1
ATOM 570 O O . SER A 1 74 ? -25.173 6.399 27.436 1.00 95.44 74 SER A O 1
ATOM 572 N N . GLU A 1 75 ? -23.875 4.646 26.879 1.00 94.88 75 GLU A N 1
ATOM 573 C CA . GLU A 1 75 ? -22.616 5.176 27.396 1.00 94.88 75 GLU A CA 1
ATOM 574 C C . GLU A 1 75 ? -21.571 5.243 26.279 1.00 94.88 75 GLU A C 1
ATOM 576 O O . GLU A 1 75 ? -21.095 4.208 25.807 1.00 94.88 75 GLU A O 1
ATOM 581 N N . ASP A 1 76 ? -21.177 6.457 25.901 1.00 94.56 76 ASP A N 1
ATOM 582 C CA . ASP A 1 76 ? -20.115 6.677 24.919 1.00 94.56 76 ASP A CA 1
ATOM 583 C C . ASP A 1 76 ? -18.735 6.576 25.572 1.00 94.56 76 ASP A C 1
ATOM 585 O O . ASP A 1 76 ? -18.537 6.896 26.754 1.00 94.56 76 ASP A O 1
ATOM 589 N N . SER A 1 77 ? -17.752 6.109 24.813 1.00 94.31 77 SER A N 1
ATOM 590 C CA . SER A 1 77 ? -16.354 6.077 25.230 1.00 94.31 77 SER A CA 1
ATOM 591 C C . SER A 1 77 ? -15.427 6.250 24.031 1.00 94.31 77 SER A C 1
ATOM 593 O O . SER A 1 77 ? -15.676 5.653 22.989 1.00 94.31 77 SER A O 1
ATOM 595 N N . TYR A 1 78 ? -14.366 7.041 24.180 1.00 92.94 78 TYR A N 1
ATOM 596 C CA . TYR A 1 78 ? -13.465 7.425 23.088 1.00 92.94 78 TYR A CA 1
ATOM 597 C C . TYR A 1 78 ? -12.070 6.857 23.310 1.00 92.94 78 TYR A C 1
ATOM 599 O O . TYR A 1 78 ? -11.543 6.936 24.425 1.00 92.94 78 TYR A O 1
ATOM 607 N N . TYR A 1 79 ? -11.501 6.283 22.255 1.00 88.94 79 TYR A N 1
ATOM 608 C CA . TYR A 1 79 ? -10.194 5.636 22.282 1.00 88.94 79 TYR A CA 1
ATOM 609 C C . TYR A 1 79 ? -9.061 6.662 22.169 1.00 88.94 79 TYR A C 1
ATOM 611 O O . TYR A 1 79 ? -9.176 7.647 21.442 1.00 88.94 79 TYR A O 1
ATOM 619 N N . GLY A 1 80 ? -7.964 6.421 22.884 1.00 79.44 80 GLY A N 1
ATOM 620 C CA . GLY A 1 80 ? -6.699 7.124 22.705 1.00 79.44 80 GLY A CA 1
ATOM 621 C C . GLY A 1 80 ? -5.553 6.130 22.559 1.00 79.44 80 GLY A C 1
ATOM 622 O O . GLY A 1 80 ? -5.435 5.207 23.371 1.00 79.44 80 GLY A O 1
ATOM 623 N N . TYR A 1 81 ? -4.730 6.346 21.535 1.00 81.62 81 TYR A N 1
ATOM 624 C CA . TYR A 1 81 ? -3.686 5.428 21.087 1.00 81.62 81 TYR A CA 1
ATOM 625 C C . TYR A 1 81 ? -2.279 5.989 21.299 1.00 81.62 81 TYR A C 1
ATOM 627 O O . TYR A 1 81 ? -2.090 7.210 21.311 1.00 81.62 81 TYR A O 1
ATOM 635 N N . ASN A 1 82 ? -1.290 5.102 21.415 1.00 72.62 82 ASN A N 1
ATOM 636 C CA . ASN A 1 82 ? 0.116 5.469 21.242 1.00 72.62 82 ASN A CA 1
ATOM 637 C C . ASN A 1 82 ? 0.549 5.384 19.775 1.00 72.62 82 ASN A C 1
ATOM 639 O O . ASN A 1 82 ? -0.256 5.073 18.899 1.00 72.62 82 ASN A O 1
ATOM 643 N N . SER A 1 83 ? 1.827 5.680 19.499 1.00 69.12 83 SER A N 1
ATOM 644 C CA . SER A 1 83 ? 2.346 5.561 18.133 1.00 69.12 83 SER A CA 1
ATOM 645 C C . SER A 1 83 ? 2.209 4.134 17.609 1.00 69.12 83 SER A C 1
ATOM 647 O O . SER A 1 83 ? 1.742 3.989 16.490 1.00 69.12 83 SER A O 1
ATOM 649 N N . HIS A 1 84 ? 2.459 3.134 18.472 1.00 70.00 84 HIS A N 1
ATOM 650 C CA . HIS A 1 84 ? 2.422 1.686 18.211 1.00 70.00 84 HIS A CA 1
ATOM 651 C C . HIS A 1 84 ? 1.033 1.106 17.935 1.00 70.00 84 HIS A C 1
ATOM 653 O O . HIS A 1 84 ? 0.899 -0.097 17.740 1.00 70.00 84 HIS A O 1
ATOM 659 N N . THR A 1 85 ? -0.002 1.945 17.832 1.00 76.38 85 THR A N 1
ATOM 660 C CA . THR A 1 85 ? -1.414 1.567 17.632 1.00 76.38 85 THR A CA 1
ATOM 661 C C . THR A 1 85 ? -2.067 0.877 18.834 1.00 76.38 85 THR A C 1
ATOM 663 O O . THR A 1 85 ? -3.196 0.388 18.736 1.00 76.38 85 THR A O 1
ATOM 666 N N . ASP A 1 86 ? -1.410 0.851 19.992 1.00 82.00 86 ASP A N 1
ATOM 667 C CA . ASP A 1 86 ? -2.002 0.313 21.213 1.00 82.00 86 ASP A CA 1
ATOM 668 C C . ASP A 1 86 ? -2.993 1.302 21.811 1.00 82.00 86 ASP A C 1
ATOM 670 O O . ASP A 1 86 ? -2.718 2.500 21.897 1.00 82.00 86 ASP A O 1
ATOM 674 N N . VAL A 1 87 ? -4.124 0.803 22.311 1.00 89.44 87 VAL A N 1
ATOM 675 C CA . VAL A 1 87 ? -5.034 1.627 23.114 1.00 89.44 87 VAL A CA 1
ATOM 676 C C . VAL A 1 87 ? -4.394 1.879 24.476 1.00 89.44 87 VAL A C 1
ATOM 678 O O . VAL A 1 87 ? -4.265 0.938 25.252 1.00 89.44 87 VAL A O 1
ATOM 681 N N . GLU A 1 88 ? -4.077 3.128 24.809 1.00 87.50 88 GLU A N 1
ATOM 682 C CA . GLU A 1 88 ? -3.548 3.520 26.128 1.00 87.50 88 GLU A CA 1
ATOM 683 C C . GLU A 1 88 ? -4.607 4.164 27.023 1.00 87.50 88 GLU A C 1
ATOM 685 O O . GLU A 1 88 ? -4.508 4.136 28.252 1.00 87.50 88 GLU A O 1
ATOM 690 N N . THR A 1 89 ? -5.653 4.746 26.432 1.00 90.25 89 THR A N 1
ATOM 691 C CA . THR A 1 89 ? -6.707 5.414 27.199 1.00 90.25 89 THR A CA 1
ATOM 692 C C . THR A 1 89 ? -8.088 5.190 26.609 1.00 90.25 89 THR A C 1
ATOM 694 O O . THR A 1 89 ? -8.274 5.066 25.400 1.00 90.25 89 THR A O 1
ATOM 697 N N . LEU A 1 90 ? -9.078 5.172 27.497 1.00 94.69 90 LEU A N 1
ATOM 698 C CA . LEU A 1 90 ? -10.484 5.249 27.149 1.00 94.69 90 LEU A CA 1
ATOM 699 C C . LEU A 1 90 ? -11.121 6.383 27.952 1.00 94.69 90 LEU A C 1
ATOM 701 O O . LEU A 1 90 ? -11.049 6.379 29.183 1.00 94.69 90 LEU A O 1
ATOM 705 N N . THR A 1 91 ? -11.744 7.347 27.279 1.00 95.06 91 THR A N 1
ATOM 706 C CA . THR A 1 91 ? -12.316 8.549 27.912 1.00 95.06 91 THR A CA 1
ATOM 707 C C . THR A 1 91 ? -13.833 8.620 27.775 1.00 95.06 91 THR A C 1
ATOM 709 O O . THR A 1 91 ? -14.414 7.996 26.892 1.00 95.06 91 THR A O 1
ATOM 712 N N . ASP A 1 92 ? -14.493 9.348 28.675 1.00 92.19 92 ASP A N 1
ATOM 713 C CA . ASP A 1 92 ? -15.909 9.701 28.559 1.00 92.19 92 ASP A CA 1
ATOM 714 C C . ASP A 1 92 ? -16.123 10.932 27.653 1.00 92.19 92 ASP A C 1
ATOM 716 O O . ASP A 1 92 ? -15.180 11.549 27.157 1.00 92.19 92 ASP A O 1
ATOM 720 N N . LYS A 1 93 ? -17.386 11.321 27.450 1.00 91.19 93 LYS A N 1
ATOM 721 C CA . LYS A 1 93 ? -17.770 12.496 26.643 1.00 91.19 93 LYS A CA 1
ATOM 722 C C . LYS A 1 93 ? -17.240 13.843 27.150 1.00 91.19 93 LYS A C 1
ATOM 724 O O . LYS A 1 93 ? -17.278 14.819 26.407 1.00 91.19 93 LYS A O 1
ATOM 729 N N . ASP A 1 94 ? -16.820 13.916 28.410 1.00 91.56 94 ASP A N 1
ATOM 730 C CA . ASP A 1 94 ? -16.284 15.126 29.032 1.00 91.56 94 ASP A CA 1
ATOM 731 C C . ASP A 1 94 ? -14.740 15.115 29.024 1.00 91.56 94 ASP A C 1
ATOM 733 O O . ASP A 1 94 ? -14.116 16.067 29.494 1.00 91.56 94 ASP A O 1
ATOM 737 N N . GLY A 1 95 ? -14.123 14.061 28.471 1.00 89.75 95 GLY A N 1
ATOM 738 C CA . GLY A 1 95 ? -12.677 13.871 28.389 1.00 89.75 95 GLY A CA 1
ATOM 739 C C . GLY A 1 95 ? -12.048 13.276 29.651 1.00 89.75 95 GLY A C 1
ATOM 740 O O . GLY A 1 95 ? -10.822 13.252 29.761 1.00 89.75 95 GLY A O 1
ATOM 741 N N . ASN A 1 96 ? -12.841 12.793 30.614 1.00 91.88 96 ASN A N 1
ATOM 742 C CA . ASN A 1 96 ? -12.295 12.121 31.794 1.00 91.88 96 ASN A CA 1
ATOM 743 C C . ASN A 1 96 ? -11.941 10.670 31.462 1.00 91.88 96 ASN A C 1
ATOM 745 O O . ASN A 1 96 ? -12.678 9.985 30.754 1.00 91.88 96 ASN A O 1
ATOM 749 N N . SER A 1 97 ? -10.839 10.168 32.020 1.00 94.44 97 SER A N 1
ATOM 750 C CA . SER A 1 97 ? -10.437 8.769 31.845 1.00 94.44 97 SER A CA 1
ATOM 751 C C . SER A 1 97 ? -11.437 7.813 32.516 1.00 94.44 97 SER A C 1
ATOM 753 O O . SER A 1 97 ? -11.685 7.905 33.720 1.00 94.44 97 SER A O 1
ATOM 755 N N . LYS A 1 98 ? -11.994 6.880 31.732 1.00 95.25 98 LYS A N 1
ATOM 756 C CA . LYS A 1 98 ? -12.740 5.701 32.209 1.00 95.25 98 LYS A CA 1
ATOM 757 C C . LYS A 1 98 ? -11.792 4.552 32.538 1.00 95.25 98 LYS A C 1
ATOM 759 O O . LYS A 1 98 ? -12.035 3.837 33.509 1.00 95.25 98 LYS A O 1
ATOM 764 N N . SER A 1 99 ? -10.746 4.399 31.725 1.00 95.88 99 SER A N 1
ATOM 765 C CA . SER A 1 99 ? -9.668 3.428 31.895 1.00 95.88 99 SER A CA 1
ATOM 766 C C . SER A 1 99 ? -8.376 3.911 31.240 1.00 95.88 99 SER A C 1
ATOM 768 O O . SER A 1 99 ? -8.396 4.693 30.285 1.00 95.88 99 SER A O 1
ATOM 770 N N . THR A 1 100 ? -7.259 3.421 31.767 1.00 94.94 100 THR A N 1
ATOM 771 C CA . THR A 1 100 ? -5.932 3.505 31.149 1.00 94.94 100 THR A CA 1
ATOM 772 C C . THR A 1 100 ? -5.373 2.105 31.010 1.00 94.94 100 THR A C 1
ATOM 774 O O . THR A 1 100 ? -5.751 1.215 31.780 1.00 94.94 100 THR A O 1
ATOM 777 N N . TYR A 1 101 ? -4.482 1.931 30.049 1.00 94.75 101 TYR A N 1
ATOM 778 C CA . TYR A 1 101 ? -3.887 0.656 29.709 1.00 94.75 101 TYR A CA 1
ATOM 779 C C . TYR A 1 101 ? -2.398 0.865 29.448 1.00 94.75 101 TYR A C 1
ATOM 781 O O . TYR A 1 101 ? -2.030 1.732 28.661 1.00 94.75 101 TYR A O 1
ATOM 789 N N . GLY A 1 102 ? -1.560 0.074 30.109 1.00 92.75 102 GLY A N 1
ATOM 790 C CA . GLY A 1 102 ? -0.137 -0.024 29.803 1.00 92.75 102 GLY A CA 1
ATOM 791 C C . GLY A 1 102 ? 0.212 -1.465 29.481 1.00 92.75 102 GLY A C 1
ATOM 792 O O . GLY A 1 102 ? -0.424 -2.394 29.993 1.00 92.75 102 GLY A O 1
ATOM 793 N N . TYR A 1 103 ? 1.214 -1.649 28.629 1.00 94.38 103 TYR A N 1
ATOM 794 C CA . TYR A 1 103 ? 1.620 -2.962 28.149 1.00 94.38 103 TYR A CA 1
ATOM 795 C C . TYR A 1 103 ? 3.129 -3.133 28.256 1.00 94.38 103 TYR A C 1
ATOM 797 O O . TYR A 1 103 ? 3.927 -2.232 28.004 1.00 94.38 103 TYR A O 1
ATOM 805 N N . THR A 1 104 ? 3.538 -4.356 28.563 1.00 94.44 104 THR A N 1
ATOM 806 C CA . THR A 1 104 ? 4.897 -4.810 28.272 1.00 94.44 104 THR A CA 1
ATOM 807 C C . THR A 1 104 ? 5.142 -4.823 26.761 1.00 94.44 104 THR A C 1
ATOM 809 O O . THR A 1 104 ? 4.210 -4.886 25.965 1.00 94.44 104 THR A O 1
ATOM 812 N N . ALA A 1 105 ? 6.413 -4.897 26.354 1.00 90.44 105 ALA A N 1
ATOM 813 C CA . ALA A 1 105 ? 6.810 -4.958 24.945 1.00 90.44 105 ALA A CA 1
ATOM 814 C C . ALA A 1 105 ? 6.111 -6.054 24.115 1.00 90.44 105 ALA A C 1
ATOM 816 O O . ALA A 1 105 ? 6.057 -5.930 22.904 1.00 90.44 105 ALA A O 1
ATOM 817 N N . TYR A 1 106 ? 5.632 -7.132 24.741 1.00 94.31 106 TYR A N 1
ATOM 818 C CA . TYR A 1 106 ? 4.941 -8.245 24.078 1.00 94.31 106 TYR A CA 1
ATOM 819 C C . TYR A 1 106 ? 3.426 -8.260 24.366 1.00 94.31 106 TYR A C 1
ATOM 821 O O . TYR A 1 106 ? 2.769 -9.275 24.137 1.00 94.31 106 TYR A O 1
ATOM 829 N N . GLY A 1 107 ? 2.858 -7.167 24.879 1.00 94.69 107 GLY A N 1
ATOM 830 C CA . GLY A 1 107 ? 1.409 -6.995 25.005 1.00 94.69 107 GLY A CA 1
ATOM 831 C C . GLY A 1 107 ? 0.764 -7.572 26.267 1.00 94.69 107 GLY A C 1
ATOM 832 O O . GLY A 1 107 ? -0.461 -7.614 26.344 1.00 94.69 107 GLY A O 1
ATOM 833 N N . SER A 1 108 ? 1.543 -8.044 27.252 1.00 95.44 108 SER A N 1
ATOM 834 C CA . SER A 1 108 ? 0.988 -8.365 28.583 1.00 95.44 108 SER A CA 1
ATOM 835 C C . SER A 1 108 ? 0.684 -7.078 29.343 1.00 95.44 108 SER A C 1
ATOM 837 O O . SER A 1 108 ? 1.508 -6.164 29.291 1.00 95.44 108 SER A O 1
ATOM 839 N N . ASP A 1 109 ? -0.435 -7.039 30.067 1.00 93.94 109 ASP A N 1
ATOM 840 C CA . ASP A 1 109 ? -0.866 -5.888 30.869 1.00 93.94 109 ASP A CA 1
ATOM 841 C C . ASP A 1 109 ? 0.207 -5.476 31.901 1.00 93.94 109 ASP A C 1
ATOM 843 O O . ASP A 1 109 ? 0.715 -6.308 32.659 1.00 93.94 109 ASP A O 1
ATOM 847 N N . ASP A 1 110 ? 0.526 -4.182 31.968 1.00 92.94 110 ASP A N 1
ATOM 848 C CA . ASP A 1 110 ? 1.218 -3.581 33.109 1.00 92.94 110 ASP A CA 1
ATOM 849 C C . ASP A 1 110 ? 0.177 -3.202 34.170 1.00 92.94 110 ASP A C 1
ATOM 851 O O . ASP A 1 110 ? -0.562 -2.224 34.037 1.00 92.94 110 ASP A O 1
ATOM 855 N N . GLU A 1 111 ? 0.114 -3.985 35.250 1.00 88.69 111 GLU A N 1
ATOM 856 C CA . GLU A 1 111 ? -0.864 -3.814 36.334 1.00 88.69 111 GLU A CA 1
ATOM 857 C C . GLU A 1 111 ? -0.840 -2.419 36.982 1.00 88.69 111 GLU A C 1
ATOM 859 O O . GLU A 1 111 ? -1.834 -2.006 37.589 1.00 88.69 111 GLU A O 1
ATOM 864 N N . SER A 1 112 ? 0.286 -1.701 36.902 1.00 90.31 112 SER A N 1
ATOM 865 C CA . SER A 1 112 ? 0.423 -0.365 37.486 1.00 90.31 112 SER A CA 1
ATOM 866 C C . SER A 1 112 ? -0.198 0.734 36.622 1.00 90.31 112 SER A C 1
ATOM 868 O O . SER A 1 112 ? -0.639 1.754 37.158 1.00 90.31 112 SER A O 1
ATOM 870 N N . GLU A 1 113 ? -0.296 0.497 35.315 1.00 90.69 113 GLU A N 1
ATOM 871 C CA . GLU A 1 113 ? -0.836 1.428 34.322 1.00 90.69 113 GLU A CA 1
ATOM 872 C C . GLU A 1 113 ? -2.242 1.026 33.846 1.00 90.69 113 GLU A C 1
ATOM 874 O O . GLU A 1 113 ? -2.949 1.828 33.232 1.00 90.69 113 GLU A O 1
ATOM 879 N N . PHE A 1 114 ? -2.702 -0.176 34.210 1.00 92.31 114 PHE A N 1
ATOM 880 C CA . PHE A 1 114 ? -4.066 -0.642 33.979 1.00 92.31 114 PHE A CA 1
ATOM 881 C C . PHE A 1 114 ? -5.036 -0.154 35.068 1.00 92.31 114 PHE A C 1
ATOM 883 O O . PHE A 1 114 ? -5.059 -0.653 36.201 1.00 92.31 114 PHE A O 1
ATOM 890 N N . THR A 1 115 ? -5.869 0.837 34.742 1.00 93.81 115 THR A N 1
ATOM 891 C CA . THR A 1 115 ? -6.744 1.498 35.727 1.00 93.81 115 THR A CA 1
ATOM 892 C C . THR A 1 115 ? -8.206 1.588 35.291 1.00 93.81 115 THR A C 1
ATOM 894 O O . THR A 1 115 ? -8.590 1.238 34.173 1.00 93.81 115 THR A O 1
ATOM 897 N N . GLY A 1 116 ? -9.052 2.065 36.207 1.00 94.38 116 GLY A N 1
ATOM 898 C CA . GLY A 1 116 ? -10.453 2.349 35.926 1.00 94.38 116 GLY A CA 1
ATOM 899 C C . GLY A 1 116 ? -11.334 1.104 35.864 1.00 94.38 116 GLY A C 1
ATOM 900 O O . GLY A 1 116 ? -11.123 0.143 36.605 1.00 94.38 116 GLY A O 1
ATOM 901 N N . ILE A 1 117 ? -12.356 1.151 35.011 1.00 93.06 117 ILE A N 1
ATOM 902 C CA . ILE A 1 117 ? -13.410 0.126 34.935 1.00 93.06 117 ILE A CA 1
ATOM 903 C C . ILE A 1 117 ? -12.921 -1.230 34.411 1.00 93.06 117 ILE A C 1
ATOM 905 O O . ILE A 1 117 ? -13.490 -2.256 34.782 1.00 93.06 117 ILE A O 1
ATOM 909 N N . ASP A 1 118 ? -11.860 -1.228 33.604 1.00 92.69 118 ASP A N 1
ATOM 910 C CA . ASP A 1 118 ? -11.242 -2.425 33.025 1.00 92.69 118 ASP A CA 1
ATOM 911 C C . ASP A 1 118 ? -10.044 -2.958 33.812 1.00 92.69 118 ASP A C 1
ATOM 913 O O . ASP A 1 118 ? -9.393 -3.900 33.360 1.00 92.69 118 ASP A O 1
ATOM 917 N N . LYS A 1 119 ? -9.739 -2.390 34.985 1.00 91.38 119 LYS A N 1
ATOM 918 C CA . LYS A 1 119 ? -8.660 -2.900 35.834 1.00 91.38 119 LYS A CA 1
ATOM 919 C C . LYS A 1 119 ? -8.840 -4.414 36.078 1.00 91.38 119 LYS A C 1
ATOM 921 O O . LYS A 1 119 ? -9.919 -4.794 36.545 1.00 91.38 119 LYS A O 1
ATOM 926 N N . PRO A 1 120 ? -7.815 -5.257 35.820 1.00 87.88 120 PRO A N 1
ATOM 927 C CA . PRO A 1 120 ? -7.921 -6.699 35.991 1.00 87.88 120 PRO A CA 1
ATOM 928 C C . PRO A 1 120 ? -8.378 -7.070 37.401 1.00 87.88 120 PRO A C 1
ATOM 930 O O . PRO A 1 120 ? -7.829 -6.588 38.398 1.00 87.88 120 PRO A O 1
ATOM 933 N N . ASP A 1 121 ? -9.393 -7.928 37.480 1.00 88.12 121 ASP A N 1
ATOM 934 C CA . ASP A 1 121 ? -9.878 -8.472 38.741 1.00 88.12 121 ASP A CA 1
ATOM 935 C C . ASP A 1 121 ? -9.179 -9.804 39.010 1.00 88.12 121 ASP A C 1
ATOM 937 O O . ASP A 1 121 ? -9.455 -10.815 38.368 1.00 88.12 121 ASP A O 1
ATOM 941 N N . ALA A 1 122 ? -8.268 -9.818 39.982 1.00 86.31 122 ALA A N 1
ATOM 942 C CA . ALA A 1 122 ? -7.549 -11.032 40.353 1.00 86.31 122 ALA A CA 1
ATOM 943 C C . ALA A 1 122 ? -8.477 -12.148 40.878 1.00 86.31 122 ALA A C 1
ATOM 945 O O . ALA A 1 122 ? -8.078 -13.312 40.875 1.00 86.31 122 ALA A O 1
ATOM 946 N N . ALA A 1 123 ? -9.688 -11.816 41.344 1.00 89.50 123 ALA A N 1
ATOM 947 C CA . ALA A 1 123 ? -10.675 -12.798 41.786 1.00 89.50 123 ALA A CA 1
ATOM 948 C C . ALA A 1 123 ? -11.504 -13.380 40.628 1.00 89.50 123 ALA A C 1
ATOM 950 O O . ALA A 1 123 ? -12.051 -14.473 40.773 1.00 89.50 123 ALA A O 1
ATOM 951 N N . ASP A 1 124 ? -11.582 -12.679 39.494 1.00 87.81 124 ASP A N 1
ATOM 952 C CA . ASP A 1 124 ? -12.266 -13.135 38.283 1.00 87.81 124 ASP A CA 1
ATOM 953 C C . ASP A 1 124 ? -11.511 -12.673 37.024 1.00 87.81 124 ASP A C 1
ATOM 955 O O . ASP A 1 124 ? -11.905 -11.708 36.363 1.00 87.81 124 ASP A O 1
ATOM 959 N N . PRO A 1 125 ? -10.417 -13.366 36.656 1.00 86.62 125 PRO A N 1
ATOM 960 C CA . PRO A 1 125 ? -9.618 -13.010 35.485 1.00 86.62 125 PRO A CA 1
ATOM 961 C C . PRO A 1 125 ? -10.368 -13.225 34.162 1.00 86.62 125 PRO A C 1
ATOM 963 O O . PRO A 1 125 ? -9.910 -12.763 33.124 1.00 86.62 125 PRO A O 1
ATOM 966 N N . THR A 1 126 ? -11.505 -13.930 34.195 1.00 88.81 126 THR A N 1
ATOM 967 C CA . THR A 1 126 ? -12.361 -14.204 33.032 1.00 88.81 126 THR A CA 1
ATOM 968 C C . THR A 1 126 ? -13.513 -13.217 32.889 1.00 88.81 126 THR A C 1
ATOM 970 O O . THR A 1 126 ? -14.332 -13.360 31.983 1.00 88.81 126 THR A O 1
ATOM 973 N N . LYS A 1 127 ? -13.591 -12.223 33.780 1.00 88.44 127 LYS A N 1
ATOM 974 C CA . LYS A 1 127 ? -14.610 -11.185 33.732 1.00 88.44 127 LYS A CA 1
ATOM 975 C C . LYS A 1 127 ? -14.587 -10.495 32.370 1.00 88.44 127 LYS A C 1
ATOM 977 O O . LYS A 1 127 ? -13.548 -10.000 31.932 1.00 88.44 127 LYS A O 1
ATOM 982 N N . GLU A 1 128 ? -15.757 -10.419 31.740 1.00 87.00 128 GLU A N 1
ATOM 983 C CA . GLU A 1 128 ? -15.909 -9.686 30.488 1.00 87.00 128 GLU A CA 1
ATOM 984 C C . GLU A 1 128 ? -15.535 -8.216 30.671 1.00 87.00 128 GLU A C 1
ATOM 986 O O . GLU A 1 128 ? -15.924 -7.540 31.632 1.00 87.00 128 GLU A O 1
ATOM 991 N N . VAL A 1 129 ? -14.740 -7.735 29.726 1.00 91.44 129 VAL A N 1
ATOM 992 C CA . VAL A 1 129 ? -14.120 -6.418 29.790 1.00 91.44 129 VAL A CA 1
ATOM 993 C C . VAL A 1 129 ? -15.039 -5.384 29.146 1.00 91.44 129 VAL A C 1
ATOM 995 O O . VAL A 1 129 ? -15.759 -5.652 28.174 1.00 91.44 129 VAL A O 1
ATOM 998 N N . TYR A 1 130 ? -15.034 -4.170 29.687 1.00 93.94 130 TYR A N 1
ATOM 999 C CA . TYR A 1 130 ? -15.753 -3.050 29.100 1.00 93.94 130 TYR A CA 1
ATOM 1000 C C . TYR A 1 130 ? -15.180 -2.743 27.714 1.00 93.94 130 TYR A C 1
ATOM 1002 O O . TYR A 1 130 ? -15.933 -2.755 26.738 1.00 93.94 130 TYR A O 1
ATOM 1010 N N . ASN A 1 131 ? -13.862 -2.562 27.601 1.00 95.25 131 ASN A N 1
ATOM 1011 C CA . ASN A 1 131 ? -13.167 -2.444 26.324 1.00 95.25 131 ASN A CA 1
ATOM 1012 C C . ASN A 1 131 ? -12.377 -3.723 25.974 1.00 95.25 131 ASN A C 1
ATOM 1014 O O . ASN A 1 131 ? -11.358 -4.017 26.614 1.00 95.25 131 ASN A O 1
ATOM 1018 N N . PRO A 1 132 ? -12.801 -4.465 24.937 1.00 94.75 132 PRO A N 1
ATOM 1019 C CA . PRO A 1 132 ? -12.066 -5.627 24.467 1.00 94.75 132 PRO A CA 1
ATOM 1020 C C . PRO A 1 132 ? -10.908 -5.267 23.528 1.00 94.75 132 PRO A C 1
ATOM 1022 O O . PRO A 1 132 ? -10.052 -6.107 23.322 1.00 94.75 132 PRO A O 1
ATOM 1025 N N . TYR A 1 133 ? -10.818 -4.060 22.967 1.00 94.44 133 TYR A N 1
ATOM 1026 C CA . TYR A 1 133 ? -9.746 -3.712 22.025 1.00 94.44 133 TYR A CA 1
ATOM 1027 C C . TYR A 1 133 ? -8.577 -3.030 22.733 1.00 94.44 133 TYR A C 1
ATOM 1029 O O . TYR A 1 133 ? -8.770 -1.985 23.353 1.00 94.44 133 TYR A O 1
ATOM 1037 N N . ARG A 1 134 ? -7.386 -3.636 22.681 1.00 92.38 134 ARG A N 1
ATOM 1038 C CA . ARG A 1 134 ? -6.241 -3.246 23.525 1.00 92.38 134 ARG A CA 1
ATOM 1039 C C . ARG A 1 134 ? -4.933 -3.162 22.719 1.00 92.38 134 ARG A C 1
ATOM 1041 O O . ARG A 1 134 ? -4.822 -2.297 21.854 1.00 92.38 134 ARG A O 1
ATOM 1048 N N . TYR A 1 135 ? -3.965 -4.038 22.995 1.00 92.06 135 TYR A N 1
ATOM 1049 C CA . TYR A 1 135 ? -2.663 -4.109 22.322 1.00 92.06 135 TYR A CA 1
ATOM 1050 C C . TYR A 1 135 ? -2.807 -4.363 20.806 1.00 92.06 135 TYR A C 1
ATOM 1052 O O . TYR A 1 135 ? -3.645 -5.173 20.395 1.00 92.06 135 TYR A O 1
ATOM 1060 N N . ASN A 1 136 ? -2.034 -3.654 19.974 1.00 84.62 136 ASN A N 1
ATOM 1061 C CA . ASN A 1 136 ? -2.164 -3.556 18.509 1.00 84.62 136 ASN A CA 1
ATOM 1062 C C . ASN A 1 136 ? -3.598 -3.256 18.021 1.00 84.62 136 ASN A C 1
ATOM 1064 O O . ASN A 1 136 ? -4.011 -3.705 16.947 1.00 84.62 136 ASN A O 1
ATOM 1068 N N . SER A 1 137 ? -4.425 -2.599 18.842 1.00 85.81 137 SER A N 1
ATOM 1069 C CA . SER A 1 137 ? -5.858 -2.398 18.579 1.00 85.81 137 SER A CA 1
ATOM 1070 C C . SER A 1 137 ? -6.672 -3.687 18.362 1.00 85.81 137 SER A C 1
ATOM 1072 O O . SER A 1 137 ? -7.809 -3.628 17.872 1.00 85.81 137 SER A O 1
ATOM 1074 N N . LYS A 1 138 ? -6.132 -4.852 18.747 1.00 90.12 138 LYS A N 1
ATOM 1075 C CA . LYS A 1 138 ? -6.758 -6.169 18.571 1.00 90.12 138 LYS A CA 1
ATOM 1076 C C . LYS A 1 138 ? -7.635 -6.563 19.750 1.00 90.12 138 LYS A C 1
ATOM 1078 O O . LYS A 1 138 ? -7.504 -6.040 20.861 1.00 90.12 138 LYS A O 1
ATOM 1083 N N . ARG A 1 139 ? -8.561 -7.488 19.488 1.00 93.94 139 ARG A N 1
ATOM 1084 C CA . ARG A 1 139 ? -9.559 -7.924 20.464 1.00 93.94 139 ARG A CA 1
ATOM 1085 C C . ARG A 1 139 ? -8.935 -8.888 21.472 1.00 93.94 139 ARG A C 1
ATOM 1087 O O . ARG A 1 139 ? -8.486 -9.967 21.109 1.00 93.94 139 ARG A O 1
ATOM 1094 N N . TRP A 1 140 ? -8.942 -8.504 22.736 1.00 95.19 140 TRP A N 1
ATOM 1095 C CA . TRP A 1 140 ? -8.614 -9.326 23.887 1.00 95.19 140 TRP A CA 1
ATOM 1096 C C . TRP A 1 140 ? -9.788 -10.226 24.270 1.00 95.19 140 TRP A C 1
ATOM 1098 O O . TRP A 1 140 ? -10.919 -9.760 24.434 1.00 95.19 140 TRP A O 1
ATOM 1108 N N . ASP A 1 141 ? -9.497 -11.504 24.486 1.00 93.81 141 ASP A N 1
ATOM 1109 C CA . ASP A 1 141 ? -10.415 -12.461 25.084 1.00 93.81 141 ASP A CA 1
ATOM 1110 C C . ASP A 1 141 ? -9.915 -12.888 26.470 1.00 93.81 141 ASP A C 1
ATOM 1112 O O . ASP A 1 141 ? -8.952 -13.648 26.600 1.00 93.81 141 ASP A O 1
ATOM 1116 N N . ALA A 1 142 ? -10.607 -12.433 27.518 1.00 91.81 142 ALA A N 1
ATOM 1117 C CA . ALA A 1 142 ? -10.275 -12.747 28.905 1.00 91.81 142 ALA A CA 1
ATOM 1118 C C . ALA A 1 142 ? -10.435 -14.242 29.249 1.00 91.81 142 ALA A C 1
ATOM 1120 O O . ALA A 1 142 ? -9.710 -14.760 30.099 1.00 91.81 142 ALA A O 1
ATOM 1121 N N . HIS A 1 143 ? -11.340 -14.969 28.581 1.00 91.44 143 HIS A N 1
ATOM 1122 C CA . HIS A 1 143 ? -11.540 -16.404 28.819 1.00 91.44 143 HIS A CA 1
ATOM 1123 C C . HIS A 1 143 ? -10.407 -17.250 28.247 1.00 91.44 143 HIS A C 1
ATOM 1125 O O . HIS A 1 143 ? -10.068 -18.287 28.820 1.00 91.44 143 HIS A O 1
ATOM 1131 N N . ALA A 1 144 ? -9.841 -16.826 27.115 1.00 90.06 144 ALA A N 1
ATOM 1132 C CA . ALA A 1 144 ? -8.735 -17.513 26.452 1.00 90.06 144 ALA A CA 1
ATOM 1133 C C . ALA A 1 144 ? -7.356 -16.989 26.888 1.00 90.06 144 ALA A C 1
ATOM 1135 O O . ALA A 1 144 ? -6.360 -17.712 26.796 1.00 90.06 144 ALA A O 1
ATOM 1136 N N . GLY A 1 145 ? -7.290 -15.754 27.391 1.00 92.75 145 GLY A N 1
ATOM 1137 C CA . GLY A 1 145 ? -6.037 -15.069 27.694 1.00 92.75 145 GLY A CA 1
ATOM 1138 C C . GLY A 1 145 ? -5.231 -14.762 26.430 1.00 92.75 145 GLY A C 1
ATOM 1139 O O . GLY A 1 145 ? -4.002 -14.888 26.436 1.00 92.75 145 GLY A O 1
ATOM 1140 N N . THR A 1 146 ? -5.918 -14.447 25.330 1.00 95.69 146 THR A N 1
ATOM 1141 C CA . THR A 1 146 ? -5.322 -14.242 24.006 1.00 95.69 146 THR A CA 1
ATOM 1142 C C . THR A 1 146 ? -5.889 -13.018 23.306 1.00 95.69 146 THR A C 1
ATOM 1144 O O . THR A 1 146 ? -7.004 -12.579 23.577 1.00 95.69 146 THR A O 1
ATOM 1147 N N . TYR A 1 147 ? -5.109 -12.498 22.366 1.00 95.69 147 TYR A N 1
ATOM 1148 C CA . TYR A 1 147 ? -5.551 -11.544 21.365 1.00 95.69 147 TYR A CA 1
ATOM 1149 C C . TYR A 1 147 ? -5.960 -12.271 20.087 1.00 95.69 147 TYR A C 1
ATOM 1151 O O . TYR A 1 147 ? -5.163 -13.048 19.560 1.00 95.69 147 TYR A O 1
ATOM 1159 N N . ASP A 1 148 ? -7.153 -11.974 19.577 1.00 92.69 148 ASP A N 1
ATOM 1160 C CA . ASP A 1 148 ? -7.563 -12.328 18.218 1.00 92.69 148 ASP A CA 1
ATOM 1161 C C . ASP A 1 148 ? -6.840 -11.390 17.242 1.00 92.69 148 ASP A C 1
ATOM 1163 O O . ASP A 1 148 ? -7.145 -10.195 17.152 1.00 92.69 148 ASP A O 1
ATOM 1167 N N . MET A 1 149 ? -5.824 -11.921 16.560 1.00 86.62 149 MET A N 1
ATOM 1168 C CA . MET A 1 149 ? -5.028 -11.174 15.586 1.00 86.62 149 MET A CA 1
ATOM 1169 C C . MET A 1 149 ? -5.504 -11.426 14.149 1.00 86.62 149 MET A C 1
ATOM 1171 O O . MET A 1 149 ? -4.828 -10.980 13.232 1.00 86.62 149 MET A O 1
ATOM 1175 N N . GLY A 1 150 ? -6.643 -12.094 13.930 1.00 84.12 150 GLY A N 1
ATOM 1176 C CA . GLY A 1 150 ? -7.113 -12.523 12.613 1.00 84.12 150 GLY A CA 1
ATOM 1177 C C . GLY A 1 150 ? -6.935 -14.028 12.438 1.00 84.12 150 GLY A C 1
ATOM 1178 O O . GLY A 1 150 ? -7.568 -14.818 13.127 1.00 84.12 150 GLY A O 1
ATOM 1179 N N . PHE A 1 151 ? -6.037 -14.453 11.548 1.00 79.88 151 PHE A N 1
ATOM 1180 C CA . PHE A 1 151 ? -5.850 -15.881 11.248 1.00 79.88 151 PHE A CA 1
ATOM 1181 C C . PHE A 1 151 ? -5.336 -16.706 12.447 1.00 79.88 151 PHE A C 1
ATOM 1183 O O . PHE A 1 151 ? -5.405 -17.940 12.461 1.00 79.88 151 PHE A O 1
ATOM 1190 N N . ARG A 1 152 ? -4.754 -16.047 13.456 1.00 90.75 152 ARG A N 1
ATOM 1191 C CA . ARG A 1 152 ? -4.174 -16.706 14.631 1.00 90.75 152 ARG A CA 1
ATOM 1192 C C . ARG A 1 152 ? -4.455 -15.940 15.910 1.00 90.75 152 ARG A C 1
ATOM 1194 O O . ARG A 1 152 ? -4.390 -14.716 15.938 1.00 90.75 152 ARG A O 1
ATOM 1201 N N . ASP A 1 153 ? -4.578 -16.691 16.999 1.00 94.62 153 ASP A N 1
ATOM 1202 C CA . ASP A 1 153 ? -4.579 -16.122 18.340 1.00 94.62 153 ASP A CA 1
ATOM 1203 C C . ASP A 1 153 ? -3.151 -15.927 18.854 1.00 94.62 153 ASP A C 1
ATOM 1205 O O . ASP A 1 153 ? -2.298 -16.822 18.775 1.00 94.62 153 ASP A O 1
ATOM 1209 N N . TYR A 1 154 ? -2.898 -14.766 19.444 1.00 97.25 154 TYR A N 1
ATOM 1210 C CA . TYR A 1 154 ? -1.640 -14.425 20.090 1.00 97.25 154 TYR A CA 1
ATOM 1211 C C . TYR A 1 154 ? -1.770 -14.486 21.612 1.00 97.25 154 TYR A C 1
ATOM 1213 O O . TYR A 1 154 ? -2.687 -13.912 22.191 1.00 97.25 154 TYR A O 1
ATOM 1221 N N . ASN A 1 155 ? -0.837 -15.166 22.283 1.00 97.56 155 ASN A N 1
ATOM 1222 C CA . ASN A 1 155 ? -0.786 -15.200 23.740 1.00 97.56 155 ASN A CA 1
ATOM 1223 C C . ASN A 1 155 ? 0.359 -14.302 24.252 1.00 97.56 155 ASN A C 1
ATOM 1225 O O . ASN A 1 155 ? 1.531 -14.685 24.119 1.00 97.56 155 ASN A O 1
ATOM 1229 N N . PRO A 1 156 ? 0.046 -13.156 24.885 1.00 95.81 156 PRO A N 1
ATOM 1230 C CA . PRO A 1 156 ? 1.055 -12.219 25.369 1.00 95.81 156 PRO A CA 1
ATOM 1231 C C . PRO A 1 156 ? 1.843 -12.745 26.575 1.00 95.81 156 PRO A C 1
ATOM 1233 O O . PRO A 1 156 ? 2.960 -12.301 26.803 1.00 95.81 156 PRO A O 1
ATOM 1236 N N . GLY A 1 157 ? 1.317 -13.713 27.333 1.00 93.69 157 GLY A N 1
ATOM 1237 C CA . GLY A 1 157 ? 2.047 -14.355 28.433 1.00 93.69 157 GLY A CA 1
ATOM 1238 C C . GLY A 1 157 ? 3.073 -15.392 27.957 1.00 93.69 157 GLY A C 1
ATOM 1239 O O . GLY A 1 157 ? 4.030 -15.704 28.667 1.00 93.69 157 GLY A O 1
ATOM 1240 N N . LEU A 1 158 ? 2.894 -15.932 26.745 1.00 95.19 158 LEU A N 1
ATOM 1241 C CA . LEU A 1 158 ? 3.818 -16.875 26.102 1.00 95.19 158 LEU A CA 1
ATOM 1242 C C . LEU A 1 158 ? 4.727 -16.214 25.049 1.00 95.19 158 LEU A C 1
ATOM 1244 O O . LEU A 1 158 ? 5.604 -16.896 24.496 1.00 95.19 158 LEU A O 1
ATOM 1248 N N . ASN A 1 159 ? 4.507 -14.926 24.762 1.00 94.88 159 ASN A N 1
ATOM 1249 C CA . ASN A 1 159 ? 5.174 -14.138 23.722 1.00 94.88 159 ASN A CA 1
ATOM 1250 C C . ASN A 1 159 ? 5.134 -14.811 22.337 1.00 94.88 159 ASN A C 1
ATOM 1252 O O . ASN A 1 159 ? 6.141 -14.844 21.622 1.00 94.88 159 ASN A O 1
ATOM 1256 N N . ARG A 1 160 ? 4.010 -15.448 21.981 1.00 94.75 160 ARG A N 1
ATOM 1257 C CA . ARG A 1 160 ? 3.874 -16.201 20.720 1.00 94.75 160 ARG A CA 1
ATOM 1258 C C . ARG A 1 160 ? 2.429 -16.423 20.298 1.00 94.75 160 ARG A C 1
ATOM 1260 O O . ARG A 1 160 ? 1.522 -16.409 21.128 1.00 94.75 160 ARG A O 1
ATOM 1267 N N . PHE A 1 161 ? 2.250 -16.756 19.024 1.00 96.31 161 PHE A N 1
ATOM 1268 C CA . PHE A 1 161 ? 0.996 -17.320 18.531 1.00 96.31 161 PHE A CA 1
ATOM 1269 C C . PHE A 1 161 ? 0.719 -18.697 19.140 1.00 96.31 161 PHE A C 1
ATOM 1271 O O . PHE A 1 161 ? 1.642 -19.464 19.432 1.00 96.31 161 PHE A O 1
ATOM 1278 N N . THR A 1 162 ? -0.558 -19.022 19.325 1.00 95.38 162 THR A N 1
ATOM 1279 C CA . THR A 1 162 ? -1.004 -20.326 19.841 1.00 95.38 162 THR A CA 1
ATOM 1280 C C . THR A 1 162 ? -1.037 -21.396 18.748 1.00 95.38 162 THR A C 1
ATOM 1282 O O . THR A 1 162 ? -0.952 -22.591 19.042 1.00 95.38 162 THR A O 1
ATOM 1285 N N . THR A 1 163 ? -1.089 -20.978 17.482 1.00 92.88 163 THR A N 1
ATOM 1286 C CA . THR A 1 163 ? -1.113 -21.837 16.297 1.00 92.88 163 THR A CA 1
ATOM 1287 C C . THR A 1 163 ? 0.057 -21.540 15.356 1.00 92.88 163 THR A C 1
ATOM 1289 O O . THR A 1 163 ? 0.692 -20.483 15.391 1.00 92.88 163 THR A O 1
ATOM 1292 N N . ARG A 1 164 ? 0.394 -22.537 14.531 1.00 89.56 164 ARG A N 1
ATOM 1293 C CA . ARG A 1 164 ? 1.503 -22.470 13.575 1.00 89.56 164 ARG A CA 1
ATOM 1294 C C . ARG A 1 164 ? 1.119 -21.614 12.370 1.00 89.56 164 ARG A C 1
ATOM 1296 O O . ARG A 1 164 ? 0.097 -21.887 11.752 1.00 89.56 164 ARG A O 1
ATOM 1303 N N . ASP A 1 165 ? 2.009 -20.718 11.956 1.00 82.31 165 ASP A N 1
ATOM 1304 C CA . ASP A 1 165 ? 1.907 -20.021 10.672 1.00 82.31 165 ASP A CA 1
ATOM 1305 C C . ASP A 1 165 ? 2.023 -20.983 9.481 1.00 82.31 165 ASP A C 1
ATOM 1307 O O . ASP A 1 165 ? 2.982 -21.770 9.396 1.00 82.31 165 ASP A O 1
ATOM 1311 N N . MET A 1 166 ? 1.078 -20.911 8.546 1.00 70.00 166 MET A N 1
ATOM 1312 C CA . MET A 1 166 ? 1.108 -21.724 7.338 1.00 70.00 166 MET A CA 1
ATOM 1313 C C . MET A 1 166 ? 0.340 -21.121 6.169 1.00 70.00 166 MET A C 1
ATOM 1315 O O . MET A 1 166 ? -0.750 -20.588 6.335 1.00 70.00 166 MET A O 1
ATOM 1319 N N . TYR A 1 167 ? 0.867 -21.347 4.965 1.00 65.94 167 TYR A N 1
ATOM 1320 C CA . TYR A 1 167 ? 0.143 -21.114 3.718 1.00 65.94 167 TYR A CA 1
ATOM 1321 C C . TYR A 1 167 ? -0.244 -22.439 3.062 1.00 65.94 167 TYR A C 1
ATOM 1323 O O . TYR A 1 167 ? 0.503 -23.417 3.087 1.00 65.94 167 TYR A O 1
ATOM 1331 N N . ASN A 1 168 ? -1.391 -22.458 2.383 1.00 59.50 168 ASN A N 1
ATOM 1332 C CA . ASN A 1 168 ? -1.802 -23.618 1.584 1.00 59.50 168 ASN A CA 1
ATOM 1333 C C . ASN A 1 168 ? -0.899 -23.834 0.351 1.00 59.50 168 ASN A C 1
ATOM 1335 O O . ASN A 1 168 ? -0.753 -24.954 -0.137 1.00 59.50 168 ASN A O 1
ATOM 1339 N N . GLY A 1 169 ? -0.279 -22.768 -0.168 1.00 51.84 169 GLY A N 1
ATOM 1340 C CA . GLY A 1 169 ? 0.639 -22.841 -1.303 1.00 51.84 169 GLY A CA 1
ATOM 1341 C C . GLY A 1 169 ? 2.036 -23.292 -0.880 1.00 51.84 169 GLY A C 1
ATOM 1342 O O . GLY A 1 169 ? 2.707 -22.587 -0.135 1.00 51.84 169 GLY A O 1
ATOM 1343 N N . ALA A 1 170 ? 2.522 -24.414 -1.418 1.00 47.84 170 ALA A N 1
ATOM 1344 C CA . ALA A 1 170 ? 3.801 -25.015 -1.017 1.00 47.84 170 ALA A CA 1
ATOM 1345 C C . ALA A 1 170 ? 5.016 -24.069 -1.115 1.00 47.84 170 ALA A C 1
ATOM 1347 O O . ALA A 1 170 ? 5.910 -24.135 -0.277 1.00 47.84 170 ALA A O 1
ATOM 1348 N N . LEU A 1 171 ? 5.058 -23.181 -2.117 1.00 47.34 171 LEU A N 1
ATOM 1349 C CA . LEU A 1 171 ? 6.151 -22.209 -2.263 1.00 47.34 171 LEU A CA 1
ATOM 1350 C C . LEU A 1 171 ? 6.056 -21.059 -1.250 1.00 47.34 171 LEU A C 1
ATOM 1352 O O . LEU A 1 171 ? 7.083 -20.645 -0.722 1.00 47.34 171 LEU A O 1
ATOM 1356 N N . ALA A 1 172 ? 4.845 -20.578 -0.957 1.00 49.31 172 ALA A N 1
ATOM 1357 C CA . ALA A 1 172 ? 4.613 -19.546 0.053 1.00 49.31 172 ALA A CA 1
ATOM 1358 C C . ALA A 1 172 ? 4.887 -20.087 1.465 1.00 49.31 172 ALA A C 1
ATOM 1360 O O . ALA A 1 172 ? 5.555 -19.438 2.265 1.00 49.31 172 ALA A O 1
ATOM 1361 N N . ASP A 1 173 ? 4.473 -21.326 1.743 1.00 55.91 173 ASP A N 1
ATOM 1362 C CA . ASP A 1 173 ? 4.797 -21.988 3.004 1.00 55.91 173 ASP A CA 1
ATOM 1363 C C . ASP A 1 173 ? 6.304 -22.234 3.132 1.00 55.91 173 ASP A C 1
ATOM 1365 O O . ASP A 1 173 ? 6.877 -22.007 4.190 1.00 55.91 173 ASP A O 1
ATOM 1369 N N . MET A 1 174 ? 6.992 -22.636 2.059 1.00 59.12 174 MET A N 1
ATOM 1370 C CA . MET A 1 174 ? 8.451 -22.761 2.091 1.00 59.12 174 MET A CA 1
ATOM 1371 C C . MET A 1 174 ? 9.129 -21.409 2.366 1.00 59.12 174 MET A C 1
ATOM 1373 O O . MET A 1 174 ? 10.084 -21.369 3.143 1.00 59.12 174 MET A O 1
ATOM 1377 N N . ALA A 1 175 ? 8.622 -20.316 1.781 1.00 57.66 175 ALA A N 1
ATOM 1378 C CA . ALA A 1 175 ? 9.149 -18.970 1.993 1.00 57.66 175 ALA A CA 1
ATOM 1379 C C . ALA A 1 175 ? 9.110 -18.572 3.477 1.00 57.66 175 ALA A C 1
ATOM 1381 O O . ALA A 1 175 ? 10.159 -18.203 4.006 1.00 57.66 175 ALA A O 1
ATOM 1382 N N . LEU A 1 176 ? 7.978 -18.788 4.167 1.00 61.28 176 LEU A N 1
ATOM 1383 C CA . LEU A 1 176 ? 7.852 -18.584 5.621 1.00 61.28 176 LEU A CA 1
ATOM 138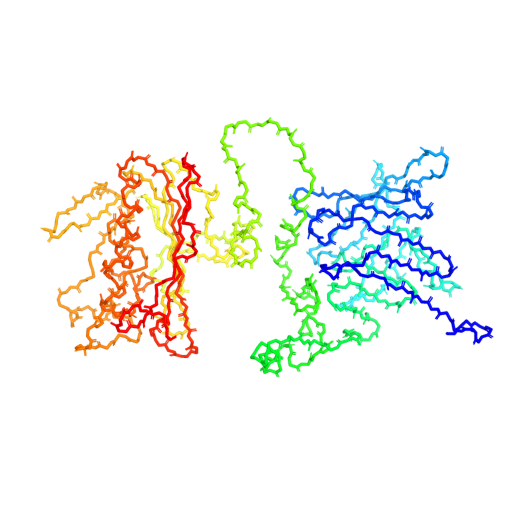4 C C . LEU A 1 176 ? 8.914 -19.351 6.420 1.00 61.28 176 LEU A C 1
ATOM 1386 O O . LEU A 1 176 ? 9.460 -18.858 7.395 1.00 61.28 176 LEU A O 1
ATOM 1390 N N . GLY A 1 177 ? 9.221 -20.591 6.027 1.00 63.03 177 GLY A N 1
ATOM 1391 C CA . GLY A 1 177 ? 10.215 -21.409 6.732 1.00 63.03 177 GLY A CA 1
ATOM 1392 C C . GLY A 1 177 ? 11.666 -20.992 6.485 1.00 63.03 177 GLY A C 1
ATOM 1393 O O . GLY A 1 177 ? 12.534 -21.316 7.291 1.00 63.03 177 GLY A O 1
ATOM 1394 N N . SER A 1 178 ? 11.938 -20.327 5.362 1.00 62.56 178 SER A N 1
ATOM 1395 C CA . SER A 1 178 ? 13.286 -19.905 4.962 1.00 62.56 178 SER A CA 1
ATOM 1396 C C . SER A 1 178 ? 13.634 -18.471 5.359 1.00 62.56 178 SER A C 1
ATOM 1398 O O . SER A 1 178 ? 14.804 -18.089 5.302 1.00 62.56 178 SER A O 1
ATOM 1400 N N . ASP A 1 179 ? 12.631 -17.681 5.731 1.00 54.84 179 ASP A N 1
ATOM 1401 C CA . ASP A 1 179 ? 12.790 -16.286 6.106 1.00 54.84 179 ASP A CA 1
ATOM 1402 C C . ASP A 1 179 ? 13.385 -16.160 7.529 1.00 54.84 179 ASP A C 1
ATOM 1404 O O . ASP A 1 179 ? 12.930 -16.837 8.453 1.00 54.84 179 ASP A O 1
ATOM 1408 N N . PRO A 1 180 ? 14.415 -15.319 7.745 1.00 60.84 180 PRO A N 1
ATOM 1409 C CA . PRO A 1 180 ? 15.062 -15.188 9.052 1.00 60.84 180 PRO A CA 1
ATOM 1410 C C . PRO A 1 180 ? 14.163 -14.668 10.182 1.00 60.84 180 PRO A C 1
ATOM 1412 O O . PRO A 1 180 ? 14.464 -14.936 11.345 1.00 60.84 180 PRO A O 1
ATOM 1415 N N . TYR A 1 181 ? 13.098 -13.929 9.863 1.00 60.59 181 TYR A N 1
ATOM 141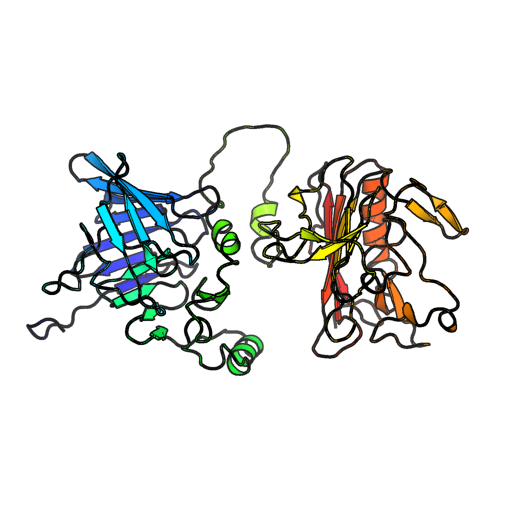6 C CA . TYR A 1 181 ? 12.179 -13.333 10.830 1.00 60.59 181 TYR A CA 1
ATOM 1417 C C . TYR A 1 181 ? 10.932 -14.198 11.067 1.00 60.59 181 TYR A C 1
ATOM 1419 O O . TYR A 1 181 ? 10.458 -14.258 12.197 1.00 60.59 181 TYR A O 1
ATOM 1427 N N . THR A 1 182 ? 10.430 -14.911 10.051 1.00 64.75 182 THR A N 1
ATOM 1428 C CA . THR A 1 182 ? 9.245 -15.800 10.165 1.00 64.75 182 THR A CA 1
ATOM 1429 C C . THR A 1 182 ? 9.579 -17.297 10.229 1.00 64.75 182 THR A C 1
ATOM 1431 O O . THR A 1 182 ? 8.695 -18.138 10.416 1.00 64.75 182 THR A O 1
ATOM 1434 N N . GLY A 1 183 ? 10.867 -17.657 10.171 1.00 66.06 183 GLY A N 1
ATOM 1435 C CA . GLY A 1 183 ? 11.336 -19.045 10.211 1.00 66.06 183 GLY A CA 1
ATOM 1436 C C . GLY A 1 183 ? 10.902 -19.810 11.465 1.00 66.06 183 GLY A C 1
ATOM 1437 O O . GLY A 1 183 ? 10.689 -21.026 11.415 1.00 66.06 183 GLY A O 1
ATOM 1438 N N . ASN A 1 184 ? 10.690 -19.107 12.585 1.00 82.94 184 ASN A N 1
ATOM 1439 C CA . ASN A 1 184 ? 9.918 -19.640 13.702 1.00 82.94 184 ASN A CA 1
ATOM 1440 C C . ASN A 1 184 ? 8.425 -19.369 13.475 1.00 82.94 184 ASN A C 1
ATOM 1442 O O . ASN A 1 184 ? 7.939 -18.275 13.718 1.00 82.94 184 ASN A O 1
ATOM 1446 N N . ARG A 1 185 ? 7.667 -20.407 13.123 1.00 85.44 185 ARG A N 1
ATOM 1447 C CA . ARG A 1 185 ? 6.237 -20.313 12.773 1.00 85.44 185 ARG A CA 1
ATOM 1448 C C . ARG A 1 185 ? 5.290 -19.870 13.898 1.00 85.44 185 ARG A C 1
ATOM 1450 O O . ARG A 1 185 ? 4.086 -19.828 13.681 1.00 85.44 185 ARG A O 1
ATOM 1457 N N . TYR A 1 186 ? 5.800 -19.602 15.093 1.00 91.88 186 TYR A N 1
ATOM 1458 C CA . TYR A 1 186 ? 5.025 -19.081 16.219 1.00 91.88 186 TYR A CA 1
ATOM 1459 C C . TYR A 1 186 ? 5.517 -17.704 16.676 1.00 91.88 186 TYR A C 1
ATOM 1461 O O . TYR A 1 186 ? 4.957 -17.151 17.621 1.00 91.88 186 TYR A O 1
ATOM 1469 N N . SER A 1 187 ? 6.581 -17.164 16.068 1.00 87.06 187 SER A N 1
ATOM 1470 C CA . SER A 1 187 ? 7.127 -15.871 16.472 1.00 87.06 187 SER A CA 1
ATOM 1471 C C . SER A 1 187 ? 6.114 -14.768 16.229 1.00 87.06 187 SER A C 1
ATOM 1473 O O . SER A 1 187 ? 5.553 -14.672 15.141 1.00 87.06 187 SER A O 1
ATOM 1475 N N . PHE A 1 188 ? 5.952 -13.916 17.227 1.00 88.06 188 PHE A N 1
ATOM 1476 C CA . PHE A 1 188 ? 5.256 -12.653 17.082 1.00 88.06 188 PHE A CA 1
ATOM 1477 C C . PHE A 1 188 ? 6.234 -11.607 16.552 1.00 88.06 188 PHE A C 1
ATOM 1479 O O . PHE A 1 188 ? 7.375 -11.560 17.027 1.00 88.06 188 PHE A O 1
ATOM 1486 N N . THR A 1 189 ? 5.809 -10.842 15.541 1.00 75.62 189 THR A N 1
ATOM 1487 C CA . THR A 1 189 ? 6.512 -9.647 15.038 1.00 75.62 189 THR A CA 1
ATOM 1488 C C . THR A 1 189 ? 8.008 -9.835 14.742 1.00 75.62 189 THR A C 1
ATOM 1490 O O . THR A 1 189 ? 8.838 -8.958 14.989 1.00 75.62 189 THR A O 1
ATOM 1493 N N . GLY A 1 190 ? 8.405 -11.028 14.288 1.00 75.12 190 GLY A N 1
ATOM 1494 C CA . GLY A 1 190 ? 9.810 -11.367 14.027 1.00 75.12 190 GLY A CA 1
ATOM 1495 C C . GLY A 1 190 ? 10.741 -11.229 15.242 1.00 75.12 190 GLY A C 1
ATOM 1496 O O . GLY A 1 190 ? 11.954 -11.101 15.077 1.00 75.12 190 GLY A O 1
ATOM 1497 N N . GLY A 1 191 ? 10.186 -11.226 16.460 1.00 81.62 191 GLY A N 1
ATOM 1498 C CA . GLY A 1 191 ? 10.913 -11.014 17.712 1.00 81.62 191 GLY A CA 1
ATOM 1499 C C . GLY A 1 191 ? 11.202 -9.549 18.058 1.00 81.62 191 GLY A C 1
ATOM 1500 O O . GLY A 1 191 ? 11.963 -9.305 18.996 1.00 81.62 191 GLY A O 1
ATOM 1501 N N . ASN A 1 192 ? 10.621 -8.583 17.338 1.00 77.88 192 ASN A N 1
ATOM 1502 C CA . ASN A 1 192 ? 10.771 -7.152 17.614 1.00 77.88 192 ASN A CA 1
ATOM 1503 C C . ASN A 1 192 ? 9.408 -6.428 17.711 1.00 77.88 192 ASN A C 1
ATOM 1505 O O . ASN A 1 192 ? 9.111 -5.551 16.897 1.00 77.88 192 ASN A O 1
ATOM 1509 N N . PRO A 1 193 ? 8.588 -6.754 18.725 1.00 82.75 193 PRO A N 1
ATOM 1510 C CA . PRO A 1 193 ? 7.253 -6.177 18.894 1.00 82.75 193 PRO A CA 1
ATOM 1511 C C . PRO A 1 193 ? 7.256 -4.707 19.300 1.00 82.75 193 PRO A C 1
ATOM 1513 O O . PRO A 1 193 ? 6.244 -4.052 19.163 1.00 82.75 193 PRO A O 1
ATOM 1516 N N . THR A 1 194 ? 8.379 -4.158 19.765 1.00 75.31 194 THR A N 1
ATOM 1517 C CA . THR A 1 194 ? 8.476 -2.722 20.065 1.00 75.31 194 THR A CA 1
ATOM 1518 C C . THR A 1 194 ? 8.567 -1.864 18.815 1.00 75.31 194 THR A C 1
ATOM 1520 O O . THR A 1 194 ? 8.272 -0.678 18.861 1.00 75.31 194 THR A O 1
ATOM 1523 N N . SER A 1 195 ? 9.072 -2.426 17.714 1.00 62.59 195 SER A N 1
ATOM 1524 C CA . SER A 1 195 ? 9.172 -1.695 16.452 1.00 62.59 195 SER A CA 1
ATOM 1525 C C . SER A 1 195 ? 8.136 -2.140 15.447 1.00 62.59 195 SER A C 1
ATOM 1527 O O . SER A 1 195 ? 7.892 -1.367 14.534 1.00 62.59 195 SER A O 1
ATOM 1529 N N . PHE A 1 196 ? 7.592 -3.355 15.570 1.00 65.06 196 PHE A N 1
ATOM 1530 C CA . PHE A 1 196 ? 6.678 -3.955 14.607 1.00 65.06 196 PHE A CA 1
ATOM 1531 C C . PHE A 1 196 ? 5.288 -4.209 15.209 1.00 65.06 196 PHE A C 1
ATOM 1533 O O . PHE A 1 196 ? 5.188 -4.670 16.342 1.00 65.06 196 PHE A O 1
ATOM 1540 N N . VAL A 1 197 ? 4.242 -3.957 14.425 1.00 70.94 197 VAL A N 1
ATOM 1541 C CA . VAL A 1 197 ? 2.822 -4.216 14.692 1.00 70.94 197 VAL A CA 1
ATOM 1542 C C . VAL A 1 197 ? 2.386 -5.422 13.860 1.00 70.94 197 VAL A C 1
ATOM 1544 O O . VAL A 1 197 ? 2.760 -5.545 12.695 1.00 70.94 197 VAL A O 1
ATOM 1547 N N . GLU A 1 198 ? 1.610 -6.319 14.459 1.00 77.00 198 GLU A N 1
ATOM 1548 C CA . GLU A 1 198 ? 1.004 -7.475 13.791 1.00 77.00 198 GLU A CA 1
ATOM 1549 C C . GLU A 1 198 ? -0.329 -7.081 13.146 1.00 77.00 198 GLU A C 1
ATOM 1551 O O . GLU A 1 198 ? -1.189 -6.503 13.811 1.00 77.00 198 GLU A O 1
ATOM 1556 N N . LEU A 1 199 ? -0.511 -7.418 11.868 1.00 71.50 199 LEU A N 1
ATOM 1557 C CA . LEU A 1 199 ? -1.628 -6.923 11.063 1.00 71.50 199 LEU A CA 1
ATOM 1558 C C . LEU A 1 199 ? -2.808 -7.897 11.021 1.00 71.50 199 LEU A C 1
ATOM 1560 O O . LEU A 1 199 ? -3.946 -7.484 11.245 1.00 71.50 199 LEU A O 1
ATOM 1564 N N . ASP A 1 200 ? -2.550 -9.173 10.741 1.00 70.00 200 ASP A N 1
ATOM 1565 C CA . ASP A 1 200 ? -3.591 -10.161 10.411 1.00 70.00 200 ASP A CA 1
ATOM 1566 C C . ASP A 1 200 ? -3.307 -11.579 10.932 1.00 70.00 200 ASP A C 1
ATOM 1568 O O . ASP A 1 200 ? -4.032 -12.529 10.623 1.00 70.00 200 ASP A O 1
ATOM 1572 N N . GLY A 1 201 ? -2.249 -11.743 11.727 1.00 76.00 201 GLY A N 1
ATOM 1573 C CA . GLY A 1 201 ? -1.805 -13.051 12.163 1.00 76.00 201 GLY A CA 1
ATOM 1574 C C . GLY A 1 201 ? -0.957 -13.753 11.106 1.00 76.00 201 GLY A C 1
ATOM 1575 O O . GLY A 1 201 ? -0.704 -14.936 11.265 1.00 76.00 201 GLY A O 1
ATOM 1576 N N . HIS A 1 202 ? -0.477 -13.097 10.056 1.00 72.00 202 HIS A N 1
ATOM 1577 C CA . HIS A 1 202 ? 0.540 -13.617 9.134 1.00 72.00 202 HIS A CA 1
ATOM 1578 C C . HIS A 1 202 ? 1.667 -12.614 8.882 1.00 72.00 202 HIS A C 1
ATOM 1580 O O . HIS A 1 202 ? 2.803 -13.017 8.606 1.00 72.00 202 HIS A O 1
ATOM 1586 N N . ILE A 1 203 ? 1.352 -11.321 8.929 1.00 63.91 203 ILE A N 1
ATOM 1587 C CA . ILE A 1 203 ? 2.234 -10.237 8.512 1.00 63.91 203 ILE A CA 1
ATOM 1588 C C . ILE A 1 203 ? 2.384 -9.222 9.649 1.00 63.91 203 ILE A C 1
ATOM 1590 O O . ILE A 1 203 ? 1.412 -8.804 10.272 1.00 63.91 203 ILE A O 1
ATOM 1594 N N . PHE A 1 204 ? 3.619 -8.760 9.854 1.00 56.94 204 PHE A N 1
ATOM 1595 C CA . PHE A 1 204 ? 3.953 -7.661 10.757 1.00 56.94 204 PHE A CA 1
ATOM 1596 C C . PHE A 1 204 ? 4.770 -6.575 10.039 1.00 56.94 204 PHE A C 1
ATOM 1598 O O . PHE A 1 204 ? 5.530 -6.873 9.116 1.00 56.94 204 PHE A O 1
ATOM 1605 N N . GLY A 1 205 ? 4.639 -5.316 10.464 1.00 51.12 205 GLY A N 1
ATOM 1606 C CA . GLY A 1 205 ? 5.285 -4.142 9.848 1.00 51.12 205 GLY A CA 1
ATOM 1607 C C . GLY A 1 205 ? 5.673 -3.087 10.882 1.00 51.12 205 GLY A C 1
ATOM 1608 O O . GLY A 1 205 ? 5.193 -3.161 12.002 1.00 51.12 205 GLY A O 1
ATOM 1609 N N . CYS A 1 206 ? 6.604 -2.164 10.587 1.00 36.62 206 CYS A N 1
ATOM 1610 C CA . CYS A 1 206 ? 7.104 -1.238 11.617 1.00 36.62 206 CYS A CA 1
ATOM 1611 C C . CYS A 1 206 ? 6.079 -0.176 11.980 1.00 36.62 206 CYS A C 1
ATOM 1613 O O . CYS A 1 206 ? 5.188 0.060 11.185 1.00 36.62 206 CYS A O 1
ATOM 1615 N N . ASP A 1 207 ? 6.228 0.478 13.128 1.00 32.66 207 ASP A N 1
ATOM 1616 C CA . ASP A 1 207 ? 5.382 1.552 13.685 1.00 32.66 207 ASP A CA 1
ATOM 1617 C C . ASP A 1 207 ? 5.295 2.854 12.834 1.00 32.66 207 ASP A C 1
ATOM 1619 O O . ASP A 1 207 ? 5.159 3.982 13.294 1.00 32.66 207 ASP A O 1
ATOM 1623 N N . TRP A 1 208 ? 5.469 2.693 11.530 1.00 31.12 208 TRP A N 1
ATOM 1624 C CA . TRP A 1 208 ? 5.216 3.637 10.454 1.00 31.12 208 TRP A CA 1
ATOM 1625 C C . TRP A 1 208 ? 4.149 3.081 9.494 1.00 31.12 208 TRP A C 1
ATOM 1627 O O . TRP A 1 208 ? 3.686 3.782 8.612 1.00 31.12 208 TRP A O 1
ATOM 1637 N N . CYS A 1 209 ? 3.756 1.811 9.639 1.00 36.28 209 CYS A N 1
ATOM 1638 C CA . CYS A 1 209 ? 2.760 1.092 8.842 1.00 36.28 209 CYS A CA 1
ATOM 1639 C C . CYS A 1 209 ? 1.320 1.350 9.326 1.00 36.28 209 CYS A C 1
ATOM 1641 O O . CYS A 1 209 ? 0.421 0.587 8.979 1.00 36.28 209 CYS A O 1
ATOM 1643 N N . GLY A 1 210 ? 1.107 2.409 10.116 1.00 33.12 210 GLY A N 1
ATOM 1644 C CA . GLY A 1 210 ? -0.202 2.824 10.628 1.00 33.12 210 GLY A CA 1
ATOM 1645 C C . GLY A 1 210 ? -1.241 3.144 9.544 1.00 33.12 210 GLY A C 1
ATOM 1646 O O . GLY A 1 210 ? -2.420 2.926 9.786 1.00 33.12 210 GLY A O 1
ATOM 1647 N N . ASP A 1 211 ? -0.841 3.526 8.326 1.00 31.38 211 ASP A N 1
ATOM 1648 C CA . ASP A 1 211 ? -1.792 3.803 7.227 1.00 31.38 211 ASP A CA 1
ATOM 1649 C C . ASP A 1 211 ? -2.316 2.535 6.515 1.00 31.38 211 ASP A C 1
ATOM 1651 O O . ASP A 1 211 ? -3.317 2.582 5.798 1.00 31.38 211 ASP A O 1
ATOM 1655 N N . VAL A 1 212 ? -1.723 1.362 6.778 1.00 31.25 212 VAL A N 1
ATOM 1656 C CA . VAL A 1 212 ? -2.169 0.090 6.175 1.00 31.25 212 VAL A CA 1
ATOM 1657 C C . VAL A 1 212 ? -3.453 -0.436 6.838 1.00 31.25 212 VAL A C 1
ATOM 1659 O O . VAL A 1 212 ? -4.253 -1.120 6.195 1.00 31.25 212 VAL A O 1
ATOM 1662 N N . LEU A 1 213 ? -3.681 -0.111 8.115 1.00 30.97 213 LEU A N 1
ATOM 1663 C CA . LEU A 1 213 ? -4.900 -0.476 8.856 1.00 30.97 213 LEU A CA 1
ATOM 1664 C C . LEU A 1 213 ? -5.988 0.596 8.763 1.00 30.97 213 LEU A C 1
ATOM 1666 O O . LEU A 1 213 ? -7.171 0.253 8.771 1.00 30.97 213 LEU A O 1
ATOM 1670 N N . ASP A 1 214 ? -5.593 1.842 8.512 1.00 31.84 214 ASP A N 1
ATOM 1671 C CA . ASP A 1 214 ? -6.485 2.933 8.140 1.00 31.84 214 ASP A CA 1
ATOM 1672 C C . ASP A 1 214 ? -6.869 2.868 6.632 1.00 31.84 214 ASP A C 1
ATOM 1674 O O . ASP A 1 214 ? -7.150 3.853 5.981 1.00 31.84 214 ASP A O 1
ATOM 1678 N N . THR A 1 215 ? -6.907 1.694 5.998 1.00 31.00 215 THR A N 1
ATOM 1679 C CA . THR A 1 215 ? -7.525 1.541 4.655 1.00 31.00 215 THR A CA 1
ATOM 1680 C C . THR A 1 215 ? -8.492 0.354 4.591 1.00 31.00 215 THR A C 1
ATOM 1682 O O . THR A 1 215 ? -9.201 0.148 3.603 1.00 31.00 215 THR A O 1
ATOM 1685 N N . ILE A 1 216 ? -8.585 -0.435 5.666 1.00 31.44 216 ILE A N 1
ATOM 1686 C CA . ILE A 1 216 ? -9.485 -1.593 5.737 1.00 31.44 216 ILE A CA 1
ATOM 1687 C C . ILE A 1 216 ? -10.857 -1.187 6.304 1.00 31.44 216 ILE A C 1
ATOM 1689 O O . ILE A 1 216 ? -11.863 -1.828 5.986 1.00 31.44 216 ILE A O 1
ATOM 1693 N N . GLY A 1 217 ? -10.942 -0.102 7.082 1.00 27.41 217 GLY A N 1
ATOM 1694 C CA . GLY A 1 217 ? -12.184 0.280 7.756 1.00 27.41 217 GLY A CA 1
ATOM 1695 C C . GLY A 1 217 ? -13.058 1.322 7.056 1.00 27.41 217 GLY A C 1
ATOM 1696 O O . GLY A 1 217 ? -14.186 1.503 7.497 1.00 27.41 217 GLY A O 1
ATOM 1697 N N . ASP A 1 218 ? -12.657 1.903 5.921 1.00 28.70 218 ASP A N 1
ATOM 1698 C CA . ASP A 1 218 ? -13.538 2.831 5.180 1.00 28.70 218 ASP A CA 1
ATOM 1699 C C . ASP A 1 218 ? -14.410 2.199 4.088 1.00 28.70 218 ASP A C 1
ATOM 1701 O O . ASP A 1 218 ? -15.133 2.864 3.339 1.00 28.70 218 ASP A O 1
ATOM 1705 N N . ALA A 1 219 ? -14.350 0.875 3.962 1.00 26.86 219 ALA A N 1
ATOM 1706 C CA . ALA A 1 219 ? -15.098 0.145 2.946 1.00 26.86 219 ALA A CA 1
ATOM 1707 C C . ALA A 1 219 ? -16.478 -0.334 3.418 1.00 26.86 219 ALA A C 1
ATOM 1709 O O . ALA A 1 219 ? -17.169 -1.043 2.677 1.00 26.86 219 ALA A O 1
ATOM 1710 N N . ALA A 1 220 ? -16.947 0.074 4.599 1.00 24.55 220 ALA A N 1
ATOM 1711 C CA . ALA A 1 220 ? -18.369 -0.036 4.876 1.00 24.55 220 ALA A CA 1
ATOM 1712 C C . ALA A 1 220 ? -18.891 1.123 5.711 1.00 24.55 220 ALA A C 1
ATOM 1714 O O . ALA A 1 220 ? -18.303 1.536 6.692 1.00 24.55 220 ALA A O 1
ATOM 1715 N N . GLY A 1 221 ? -20.028 1.666 5.284 1.00 26.55 221 GLY A N 1
ATOM 1716 C CA . GLY A 1 221 ? -20.695 2.739 6.012 1.00 26.55 221 GLY A CA 1
ATOM 1717 C C . GLY A 1 221 ? -20.856 4.065 5.277 1.00 26.55 221 GLY A C 1
ATOM 1718 O O . GLY A 1 221 ? -20.956 5.089 5.936 1.00 26.55 221 GLY A O 1
ATOM 1719 N N . ALA A 1 222 ? -21.005 4.097 3.950 1.00 24.05 222 ALA A N 1
ATOM 1720 C CA . ALA A 1 222 ? -21.608 5.271 3.315 1.00 24.05 222 ALA A CA 1
ATOM 1721 C C . ALA A 1 222 ? -22.608 4.897 2.221 1.00 24.05 222 ALA A C 1
ATOM 1723 O O . ALA A 1 222 ? -22.359 4.971 1.017 1.00 24.05 222 ALA A O 1
ATOM 1724 N N . GLY A 1 223 ? -23.823 4.579 2.668 1.00 23.47 223 GLY A N 1
ATOM 1725 C CA . GLY A 1 223 ? -25.004 4.903 1.886 1.00 23.47 223 GLY A CA 1
ATOM 1726 C C . GLY A 1 223 ? -25.013 6.403 1.581 1.00 23.47 223 GLY A C 1
ATOM 1727 O O . GLY A 1 223 ? -25.176 7.227 2.473 1.00 23.47 223 GLY A O 1
ATOM 1728 N N . VAL A 1 224 ? -24.826 6.724 0.301 1.00 29.88 224 VAL A N 1
ATOM 1729 C CA . VAL A 1 224 ? -25.296 7.915 -0.420 1.00 29.88 224 VAL A CA 1
ATOM 1730 C C . VAL A 1 224 ? -25.417 9.193 0.422 1.00 29.88 224 VAL A C 1
ATOM 1732 O O . VAL A 1 224 ? -26.506 9.503 0.905 1.00 29.88 224 VAL A O 1
ATOM 1735 N N . LYS A 1 225 ? -24.377 10.041 0.427 1.00 22.95 225 LYS A N 1
ATOM 1736 C CA . LYS A 1 225 ? -24.570 11.501 0.352 1.00 22.95 225 LYS A CA 1
ATOM 1737 C C . LYS A 1 225 ? -23.553 12.178 -0.566 1.00 22.95 225 LYS A C 1
ATOM 1739 O O . LYS A 1 225 ? -22.409 11.784 -0.710 1.00 22.95 225 LYS A O 1
ATOM 1744 N N . LYS A 1 226 ? -24.099 13.179 -1.246 1.00 26.98 226 LYS A N 1
ATOM 1745 C CA . LYS A 1 226 ? -23.656 13.872 -2.454 1.00 26.98 226 LYS A CA 1
ATOM 1746 C C . LYS A 1 226 ? -22.588 14.926 -2.129 1.00 26.98 226 LYS A C 1
ATOM 1748 O O . LYS A 1 226 ? -22.895 15.850 -1.381 1.00 26.98 226 LYS A O 1
ATOM 1753 N N . ALA A 1 227 ? -21.439 14.884 -2.797 1.00 21.70 227 ALA A N 1
ATOM 1754 C CA . ALA A 1 227 ? -20.632 16.072 -3.075 1.00 21.70 227 ALA A CA 1
ATOM 1755 C C . ALA A 1 227 ? -19.883 15.882 -4.409 1.00 21.70 227 ALA A C 1
ATOM 1757 O O . ALA A 1 227 ? -19.175 14.904 -4.577 1.00 21.70 227 ALA A O 1
ATOM 1758 N N . GLY A 1 228 ? -20.133 16.787 -5.363 1.00 22.64 228 GLY A N 1
ATOM 1759 C CA . GLY A 1 228 ? -19.292 17.088 -6.536 1.00 22.64 228 GLY A CA 1
ATOM 1760 C C . GLY A 1 228 ? -18.839 15.958 -7.473 1.00 22.64 228 GLY A C 1
ATOM 1761 O O . GLY A 1 228 ? -17.742 15.459 -7.322 1.00 22.64 228 GLY A O 1
ATOM 1762 N N . SER A 1 229 ? -19.644 15.686 -8.510 1.00 22.02 229 SER A N 1
ATOM 1763 C CA . SER A 1 229 ? -19.257 15.187 -9.855 1.00 22.02 229 SER A CA 1
ATOM 1764 C C . SER A 1 229 ? -18.355 13.944 -10.013 1.00 22.02 229 SER A C 1
ATOM 1766 O O . SER A 1 229 ? -17.149 14.023 -9.833 1.00 22.02 229 SER A O 1
ATOM 1768 N N . GLY A 1 230 ? -18.917 12.869 -10.588 1.00 23.64 230 GLY A N 1
ATOM 1769 C CA . GLY A 1 230 ? -18.162 11.822 -11.305 1.00 23.64 230 GLY A CA 1
ATOM 1770 C C . GLY A 1 230 ? -18.550 10.401 -10.892 1.00 23.64 230 GLY A C 1
ATOM 1771 O O . GLY A 1 230 ? -18.882 10.166 -9.742 1.00 23.64 230 GLY A O 1
ATOM 1772 N N . TRP A 1 231 ? -18.605 9.454 -11.824 1.00 22.56 231 TRP A N 1
ATOM 1773 C CA . TRP A 1 231 ? -19.300 8.164 -11.692 1.00 22.56 231 TRP A CA 1
ATOM 1774 C C . TRP A 1 231 ? -18.415 7.056 -11.075 1.00 22.56 231 TRP A C 1
ATOM 1776 O O . TRP A 1 231 ? -17.337 6.810 -11.596 1.00 22.56 231 TRP A O 1
ATOM 1786 N N . LYS A 1 232 ? -18.888 6.309 -10.058 1.00 25.78 232 LYS A N 1
ATOM 1787 C CA . LYS A 1 232 ? -18.286 5.026 -9.617 1.00 25.78 232 LYS A CA 1
ATOM 1788 C C . LYS A 1 232 ? -19.267 3.870 -9.862 1.00 25.78 232 LYS A C 1
ATOM 1790 O O . LYS A 1 232 ? -20.392 3.896 -9.367 1.00 25.78 232 LYS A O 1
ATOM 1795 N N . THR A 1 233 ? -18.869 2.882 -10.667 1.00 26.64 233 THR A N 1
ATOM 1796 C CA . THR A 1 233 ? -19.634 1.649 -10.955 1.00 26.64 233 THR A CA 1
ATOM 1797 C C . THR A 1 233 ? -18.853 0.412 -10.501 1.00 26.64 233 THR A C 1
ATOM 1799 O O . THR A 1 233 ? -17.652 0.495 -10.290 1.00 26.64 233 THR A O 1
ATOM 1802 N N . VAL A 1 234 ? -19.579 -0.707 -10.363 1.00 22.95 234 VAL A N 1
ATOM 1803 C CA . VAL A 1 234 ? -19.279 -2.120 -9.998 1.00 22.95 234 VAL A CA 1
ATOM 1804 C C . VAL A 1 234 ? -17.836 -2.673 -10.169 1.00 22.95 234 VAL A C 1
ATOM 1806 O O . VAL A 1 234 ? -17.530 -3.719 -9.605 1.00 22.95 234 VAL A O 1
ATOM 1809 N N . ALA A 1 235 ? -16.926 -1.999 -10.873 1.00 26.36 235 ALA A N 1
ATOM 1810 C CA . ALA A 1 235 ? -15.518 -2.378 -11.030 1.00 26.36 235 ALA A CA 1
ATOM 1811 C C . ALA A 1 235 ? -14.669 -2.225 -9.746 1.00 26.36 235 ALA A C 1
ATOM 1813 O O . ALA A 1 235 ? -13.754 -3.020 -9.534 1.00 26.36 235 ALA A O 1
ATOM 1814 N N . ASP A 1 236 ? -15.008 -1.285 -8.853 1.00 27.45 236 ASP A N 1
ATOM 1815 C CA . ASP A 1 236 ? -14.254 -1.050 -7.602 1.00 27.45 236 ASP A CA 1
ATOM 1816 C C . ASP A 1 236 ? -14.360 -2.218 -6.597 1.00 27.45 236 ASP A C 1
ATOM 1818 O O . ASP A 1 236 ? -13.512 -2.365 -5.723 1.00 27.45 236 ASP A O 1
ATOM 1822 N N . THR A 1 237 ? -15.352 -3.105 -6.742 1.00 28.39 237 THR A N 1
ATOM 1823 C CA . THR A 1 237 ? -15.496 -4.322 -5.914 1.00 28.39 237 THR A CA 1
ATOM 1824 C C . THR A 1 237 ? -14.687 -5.512 -6.454 1.00 28.39 237 THR A C 1
ATOM 1826 O O . THR A 1 237 ? -14.540 -6.514 -5.762 1.00 28.39 237 THR A O 1
ATOM 1829 N N . PHE A 1 238 ? -14.145 -5.433 -7.677 1.00 26.78 238 PHE A N 1
ATOM 1830 C CA . PHE A 1 238 ? -13.402 -6.539 -8.301 1.00 26.78 238 PHE A CA 1
ATOM 1831 C C . PHE A 1 238 ? -11.872 -6.403 -8.164 1.00 26.78 238 PHE A C 1
ATOM 1833 O O . PHE A 1 238 ? -11.153 -7.387 -8.316 1.00 26.78 238 PHE A O 1
ATOM 1840 N N . LEU A 1 239 ? -11.357 -5.208 -7.847 1.00 29.02 239 LEU A N 1
ATOM 1841 C CA . LEU A 1 239 ? -9.916 -4.905 -7.866 1.00 29.02 239 LEU A CA 1
ATOM 1842 C C . LEU A 1 239 ? -9.210 -4.995 -6.503 1.00 29.02 239 LEU A C 1
ATOM 1844 O O . LEU A 1 239 ? -7.984 -5.048 -6.460 1.00 29.02 239 LEU A O 1
ATOM 1848 N N . THR A 1 240 ? -9.947 -5.102 -5.397 1.00 33.56 240 THR A N 1
ATOM 1849 C CA . THR A 1 240 ? -9.377 -5.262 -4.043 1.00 33.56 240 THR A CA 1
ATOM 1850 C C . THR A 1 240 ? -8.840 -6.673 -3.756 1.00 33.56 240 THR A C 1
ATOM 1852 O O . THR A 1 240 ? -8.238 -6.901 -2.713 1.00 33.56 240 THR A O 1
ATOM 1855 N N . GLY A 1 241 ? -8.993 -7.623 -4.689 1.00 25.77 241 GLY A N 1
ATOM 1856 C CA . GLY A 1 241 ? -8.469 -8.992 -4.579 1.00 25.77 241 GLY A CA 1
ATOM 1857 C C . GLY A 1 241 ? -7.055 -9.215 -5.135 1.00 25.77 241 GLY A C 1
ATOM 1858 O O . GLY A 1 241 ? -6.570 -10.345 -5.111 1.00 25.77 241 GLY A O 1
ATOM 1859 N N . ILE A 1 242 ? -6.390 -8.188 -5.677 1.00 25.25 242 ILE A N 1
ATOM 1860 C CA . ILE A 1 242 ? -5.052 -8.315 -6.276 1.00 25.25 242 ILE A CA 1
ATOM 1861 C C . ILE A 1 242 ? -4.232 -7.089 -5.850 1.00 25.25 242 ILE A C 1
ATOM 1863 O O . ILE A 1 242 ? -4.335 -6.054 -6.481 1.00 25.25 242 ILE A O 1
ATOM 1867 N N . GLY A 1 243 ? -3.481 -7.177 -4.748 1.00 29.72 243 GLY A N 1
ATOM 1868 C CA . GLY A 1 243 ? -2.741 -6.074 -4.105 1.00 29.72 243 GLY A CA 1
ATOM 1869 C C . GLY A 1 243 ? -2.108 -5.005 -5.018 1.00 29.72 243 GLY A C 1
ATOM 1870 O O . GLY A 1 243 ? -1.069 -5.236 -5.637 1.00 29.72 243 GLY A O 1
ATOM 1871 N N . TRP A 1 244 ? -2.689 -3.801 -4.993 1.00 27.25 244 TRP A N 1
ATOM 1872 C CA . TRP A 1 244 ? -2.166 -2.576 -5.605 1.00 27.25 244 TRP A CA 1
ATOM 1873 C C . TRP A 1 244 ? -2.019 -1.479 -4.537 1.00 27.25 244 TRP A C 1
ATOM 1875 O O . TRP A 1 244 ? -2.987 -1.143 -3.862 1.00 27.25 244 TRP A O 1
ATOM 1885 N N . TYR A 1 245 ? -0.809 -0.933 -4.382 1.00 32.16 245 TYR A N 1
ATOM 1886 C CA . TYR A 1 245 ? -0.428 0.009 -3.319 1.00 32.16 245 TYR A CA 1
ATOM 1887 C C . TYR A 1 245 ? -0.783 1.474 -3.645 1.00 32.16 245 TYR A C 1
ATOM 1889 O O . TYR A 1 245 ? -0.296 2.011 -4.648 1.00 32.16 245 TYR A O 1
ATOM 1897 N N . ASN A 1 246 ? -1.511 2.149 -2.747 1.00 30.88 246 ASN A N 1
ATOM 1898 C CA . ASN A 1 246 ? -1.660 3.611 -2.700 1.00 30.88 246 ASN A CA 1
ATOM 1899 C C . ASN A 1 246 ? -1.268 4.112 -1.310 1.00 30.88 246 ASN A C 1
ATOM 1901 O O . ASN A 1 246 ? -2.073 3.949 -0.411 1.00 30.88 246 ASN A O 1
ATOM 1905 N N . GLU A 1 247 ? -0.121 4.772 -1.143 1.00 36.19 247 GLU A N 1
ATOM 1906 C CA . GLU A 1 247 ? 0.081 5.683 -0.006 1.00 36.19 247 GLU A CA 1
ATOM 1907 C C . GLU A 1 247 ? 1.003 6.837 -0.414 1.00 36.19 247 GLU A C 1
ATOM 1909 O O . GLU A 1 247 ? 2.087 6.620 -0.969 1.00 36.19 247 GLU A O 1
ATOM 1914 N N . THR A 1 248 ? 0.563 8.062 -0.116 1.00 32.75 248 THR A N 1
ATOM 1915 C CA . THR A 1 248 ? 1.426 9.235 0.029 1.00 32.75 248 THR A CA 1
ATOM 1916 C C . THR A 1 248 ? 1.142 9.970 1.329 1.00 32.75 248 THR A C 1
ATOM 1918 O O . THR A 1 248 ? 0.275 10.836 1.371 1.00 32.75 248 THR A O 1
ATOM 1921 N N . ALA A 1 249 ? 2.021 9.655 2.289 1.00 32.41 249 ALA A N 1
ATOM 1922 C CA . ALA A 1 249 ? 2.554 10.433 3.414 1.00 32.41 249 ALA A CA 1
ATOM 1923 C C . ALA A 1 249 ? 1.793 10.398 4.750 1.00 32.41 249 ALA A C 1
ATOM 1925 O O . ALA A 1 249 ? 0.583 10.602 4.775 1.00 32.41 249 ALA A O 1
ATOM 1926 N N . PRO A 1 250 ? 2.565 10.243 5.858 1.00 34.50 250 PRO A N 1
ATOM 1927 C CA . PRO A 1 250 ? 3.479 11.318 6.307 1.00 34.50 250 PRO A CA 1
ATOM 1928 C C . PRO A 1 250 ? 5.011 11.047 6.226 1.00 34.50 250 PRO A C 1
ATOM 1930 O O . PRO A 1 250 ? 5.491 9.960 6.512 1.00 34.50 250 PRO A O 1
ATOM 1933 N N . ASN A 1 251 ? 5.813 12.094 5.952 1.00 38.69 251 ASN A N 1
ATOM 1934 C CA . ASN A 1 251 ? 7.273 12.260 6.216 1.00 38.69 251 ASN A CA 1
ATOM 1935 C C . ASN A 1 251 ? 8.312 11.975 5.108 1.00 38.69 251 ASN A C 1
ATOM 1937 O O . ASN A 1 251 ? 9.501 12.200 5.350 1.00 38.69 251 ASN A O 1
ATOM 1941 N N . GLY A 1 252 ? 7.934 11.499 3.917 1.00 45.22 252 GLY A N 1
ATOM 1942 C CA . GLY A 1 252 ? 8.868 11.511 2.781 1.00 45.22 252 GLY A CA 1
ATOM 1943 C C . GLY A 1 252 ? 9.170 12.955 2.377 1.00 45.22 252 GLY A C 1
ATOM 1944 O O . GLY A 1 252 ? 8.287 13.807 2.475 1.00 45.22 252 GLY A O 1
ATOM 1945 N N . TYR A 1 253 ? 10.406 13.256 1.986 1.00 56.62 253 TYR A N 1
ATOM 1946 C CA . TYR A 1 253 ? 10.773 14.618 1.603 1.00 56.62 253 TYR A CA 1
ATOM 1947 C C . TYR A 1 253 ? 11.668 14.652 0.371 1.00 56.62 253 TYR A C 1
ATOM 1949 O O . TYR A 1 253 ? 12.453 13.740 0.093 1.00 56.62 253 TYR A O 1
ATOM 1957 N N . GLU A 1 254 ? 11.556 15.752 -0.359 1.00 75.25 254 GLU A N 1
ATOM 1958 C CA . GLU A 1 254 ? 12.434 16.077 -1.469 1.00 75.25 254 GLU A CA 1
ATOM 1959 C C . GLU A 1 254 ? 13.761 16.624 -0.956 1.00 75.25 254 GLU A C 1
ATOM 1961 O O . GLU A 1 254 ? 13.827 17.490 -0.080 1.00 75.25 254 GLU A O 1
ATOM 1966 N N . SER A 1 255 ? 14.842 16.130 -1.538 1.00 71.44 255 SER A N 1
ATOM 1967 C CA . SER A 1 255 ? 16.176 16.687 -1.363 1.00 71.44 255 SER A CA 1
ATOM 1968 C C . SER A 1 255 ? 16.735 17.139 -2.706 1.00 71.44 255 SER A C 1
ATOM 1970 O O . SER A 1 255 ? 16.234 16.757 -3.767 1.00 71.44 255 SER A O 1
ATOM 1972 N N . GLU A 1 256 ? 17.777 17.970 -2.669 1.00 79.44 256 GLU A N 1
ATOM 1973 C CA . GLU A 1 256 ? 18.451 18.407 -3.890 1.00 79.44 256 GLU A CA 1
ATOM 1974 C C . GLU A 1 256 ? 18.879 17.205 -4.737 1.00 79.44 256 GLU A C 1
ATOM 1976 O O . GLU A 1 256 ? 19.462 16.241 -4.233 1.00 79.44 256 GLU A O 1
ATOM 1981 N N . TYR A 1 257 ? 18.598 17.282 -6.037 1.00 85.69 257 TYR A N 1
ATOM 1982 C CA . TYR A 1 257 ? 18.941 16.226 -6.974 1.00 85.69 257 TYR A CA 1
ATOM 1983 C C . TYR A 1 257 ? 20.455 15.993 -7.017 1.00 85.69 257 TYR A C 1
ATOM 1985 O O . TYR A 1 257 ? 21.217 16.840 -7.490 1.00 85.69 257 TYR A O 1
ATOM 1993 N N . SER A 1 258 ? 20.892 14.818 -6.561 1.00 81.06 258 SER A N 1
ATOM 1994 C CA . SER A 1 258 ? 22.312 14.451 -6.524 1.00 81.06 258 SER A CA 1
ATOM 1995 C C . SER A 1 258 ? 22.757 13.606 -7.720 1.00 81.06 258 SER A C 1
ATOM 1997 O O . SER A 1 258 ? 23.955 13.475 -7.972 1.00 81.06 258 SER A O 1
ATOM 1999 N N . GLY A 1 259 ? 21.810 13.025 -8.465 1.00 84.31 259 GLY A N 1
ATOM 2000 C CA . GLY A 1 259 ? 22.099 12.051 -9.523 1.00 84.31 259 GLY A CA 1
ATOM 2001 C C . GLY A 1 259 ? 22.446 10.650 -9.012 1.00 84.31 259 GLY A C 1
ATOM 2002 O O . GLY A 1 259 ? 22.786 9.781 -9.816 1.00 84.31 259 GLY A O 1
ATOM 2003 N N . ASP A 1 260 ? 22.344 10.412 -7.702 1.00 81.12 260 ASP A N 1
ATOM 2004 C CA . ASP A 1 260 ? 22.515 9.096 -7.096 1.00 81.12 260 ASP A CA 1
ATOM 2005 C C . ASP A 1 260 ? 21.387 8.149 -7.536 1.00 81.12 260 ASP A C 1
ATOM 2007 O O . ASP A 1 260 ? 20.205 8.369 -7.270 1.00 81.12 260 ASP A O 1
ATOM 2011 N N . LEU A 1 261 ? 21.760 7.072 -8.227 1.00 82.94 261 LEU A N 1
ATOM 2012 C CA . LEU A 1 261 ? 20.814 6.093 -8.762 1.00 82.94 261 LEU A CA 1
ATOM 2013 C C . LEU A 1 261 ? 20.222 5.179 -7.682 1.00 82.94 261 LEU A C 1
ATOM 2015 O O . LEU A 1 261 ? 19.209 4.531 -7.940 1.00 82.94 261 LEU A O 1
ATOM 2019 N N . SER A 1 262 ? 20.817 5.139 -6.485 1.00 76.06 262 SER A N 1
ATOM 2020 C CA . SER A 1 262 ? 20.249 4.446 -5.322 1.00 76.06 262 SER A CA 1
ATOM 2021 C C . SER A 1 262 ? 19.091 5.215 -4.676 1.00 76.06 262 SER A C 1
ATOM 2023 O O . SER A 1 262 ? 18.415 4.681 -3.799 1.00 76.06 262 SER A O 1
ATOM 2025 N N . LYS A 1 263 ? 18.825 6.444 -5.139 1.00 78.69 263 LYS A N 1
ATOM 2026 C CA . LYS A 1 263 ? 17.684 7.267 -4.735 1.00 78.69 263 LYS A CA 1
ATOM 2027 C C . LYS A 1 263 ? 16.640 7.357 -5.842 1.00 78.69 263 LYS A C 1
ATOM 2029 O O . LYS A 1 263 ? 16.947 7.285 -7.039 1.00 78.69 263 LYS A O 1
ATOM 2034 N N . GLY A 1 264 ? 15.387 7.527 -5.429 1.00 84.56 264 GLY A N 1
ATOM 2035 C CA . GLY A 1 264 ? 14.303 7.827 -6.354 1.00 84.56 264 GLY A CA 1
ATOM 2036 C C . GLY A 1 264 ? 14.460 9.234 -6.922 1.00 84.56 264 GLY A C 1
ATOM 2037 O O . GLY A 1 264 ? 14.963 10.120 -6.236 1.00 84.56 264 GLY A O 1
ATOM 2038 N N . ARG A 1 265 ? 14.031 9.446 -8.165 1.00 93.06 265 ARG A N 1
ATOM 2039 C CA . ARG A 1 265 ? 14.041 10.767 -8.806 1.00 93.06 265 ARG A CA 1
ATOM 2040 C C . ARG A 1 265 ? 12.626 11.200 -9.118 1.00 93.06 265 ARG A C 1
ATOM 2042 O O . ARG A 1 265 ? 11.965 10.545 -9.921 1.00 93.06 265 ARG A O 1
ATOM 2049 N N . LEU A 1 266 ? 12.217 12.310 -8.521 1.00 93.31 266 LEU A N 1
ATOM 2050 C CA . LEU A 1 266 ? 11.004 13.039 -8.859 1.00 93.31 266 LEU A CA 1
ATOM 2051 C C . LEU A 1 266 ? 11.352 14.119 -9.887 1.00 93.31 266 LEU A C 1
ATOM 2053 O O . LEU A 1 266 ? 12.353 14.819 -9.743 1.00 93.31 266 LEU A O 1
ATOM 2057 N N . VAL A 1 267 ? 10.560 14.217 -10.947 1.00 96.19 267 VAL A N 1
ATOM 2058 C CA . VAL A 1 267 ? 10.696 15.221 -12.002 1.00 96.19 267 VAL A CA 1
ATOM 2059 C C . VAL A 1 267 ? 9.339 15.859 -12.224 1.00 96.19 267 VAL A C 1
ATOM 2061 O O . VAL A 1 267 ? 8.380 15.161 -12.536 1.00 96.19 267 VAL A O 1
ATOM 2064 N N . GLU A 1 268 ? 9.283 17.172 -12.111 1.00 94.19 268 GLU A N 1
ATOM 2065 C CA . GLU A 1 268 ? 8.122 18.003 -12.426 1.00 94.19 268 GLU A CA 1
ATOM 2066 C C . GLU A 1 268 ? 8.490 18.922 -13.602 1.00 94.19 268 GLU A C 1
ATOM 2068 O O . GLU A 1 268 ? 9.645 18.919 -14.045 1.00 94.19 268 GLU A O 1
ATOM 2073 N N . PRO A 1 269 ? 7.550 19.683 -14.187 1.00 94.06 269 PRO A N 1
ATOM 2074 C CA . PRO A 1 269 ? 7.856 20.522 -15.337 1.00 94.06 269 PRO A CA 1
ATOM 2075 C C . PRO A 1 269 ? 8.968 21.541 -15.068 1.00 94.06 269 PRO A C 1
ATOM 2077 O O . PRO A 1 269 ? 9.774 21.805 -15.956 1.00 94.06 269 PRO A O 1
ATOM 2080 N N . ASP A 1 270 ? 9.050 22.083 -13.857 1.00 91.31 270 ASP A N 1
ATOM 2081 C CA . ASP A 1 270 ? 9.967 23.159 -13.482 1.00 91.31 270 ASP A CA 1
ATOM 2082 C C . ASP A 1 270 ? 11.078 22.736 -12.508 1.00 91.31 270 ASP A C 1
ATOM 2084 O O . ASP A 1 270 ? 12.010 23.513 -12.276 1.00 91.31 270 ASP A O 1
ATOM 2088 N N . GLY A 1 271 ? 11.057 21.499 -12.002 1.00 89.50 271 GLY A N 1
ATOM 2089 C CA . GLY A 1 271 ? 12.096 21.011 -11.101 1.00 89.50 271 GLY A CA 1
ATOM 2090 C C . GLY A 1 271 ? 12.361 19.507 -11.142 1.00 89.50 271 GLY A C 1
ATOM 2091 O O . GLY A 1 271 ? 11.700 18.715 -11.813 1.00 89.50 271 GLY A O 1
ATOM 2092 N N . GLN A 1 272 ? 13.430 19.117 -10.453 1.00 93.06 272 GLN A N 1
ATOM 2093 C CA . GLN A 1 272 ? 13.777 17.719 -10.232 1.00 93.06 272 GLN A CA 1
ATOM 2094 C C . GLN A 1 272 ? 14.455 17.557 -8.874 1.00 93.06 272 GLN A C 1
ATOM 2096 O O . GLN A 1 272 ? 15.284 18.385 -8.482 1.00 93.06 272 GLN A O 1
ATOM 2101 N N . TRP A 1 273 ? 14.149 16.455 -8.200 1.00 88.81 273 TRP A N 1
ATOM 2102 C CA . TRP A 1 273 ? 14.557 16.206 -6.822 1.00 88.81 273 TRP A CA 1
ATOM 2103 C C . TRP A 1 273 ? 14.875 14.736 -6.598 1.00 88.81 273 TRP A C 1
ATOM 2105 O O . TRP A 1 273 ? 14.365 13.845 -7.286 1.00 88.81 273 TRP A O 1
ATOM 2115 N N . ASP A 1 274 ? 15.719 14.485 -5.603 1.00 73.50 274 ASP A N 1
ATOM 2116 C CA . ASP A 1 274 ? 15.862 13.152 -5.040 1.00 73.50 274 ASP A CA 1
ATOM 2117 C C . ASP A 1 274 ? 14.754 12.946 -4.005 1.00 73.50 274 ASP A C 1
ATOM 2119 O O . ASP A 1 274 ? 14.648 13.711 -3.043 1.00 73.50 274 ASP A O 1
ATOM 2123 N N . TRP A 1 275 ? 13.965 11.887 -4.171 1.00 78.25 275 TRP A N 1
ATOM 2124 C CA . TRP A 1 275 ? 12.986 11.484 -3.168 1.00 78.25 275 TRP A CA 1
ATOM 2125 C C . TRP A 1 275 ? 13.675 10.690 -2.065 1.00 78.25 275 TRP A C 1
ATOM 2127 O O . TRP A 1 275 ? 14.285 9.646 -2.331 1.00 78.25 275 TRP A O 1
ATOM 2137 N N . VAL A 1 276 ? 13.563 11.174 -0.831 1.00 63.56 276 VAL A N 1
ATOM 2138 C CA . VAL A 1 276 ? 13.975 10.439 0.361 1.00 63.56 276 VAL A CA 1
ATOM 2139 C C . VAL A 1 276 ? 12.722 9.808 0.958 1.00 63.56 276 VAL A C 1
ATOM 2141 O O . VAL A 1 276 ? 11.919 10.522 1.568 1.00 63.56 276 VAL A O 1
ATOM 2144 N N . PRO A 1 277 ? 12.518 8.490 0.774 1.00 52.72 277 PRO A N 1
ATOM 2145 C CA . PRO A 1 277 ? 11.341 7.841 1.313 1.00 52.72 277 PRO A CA 1
ATOM 2146 C C . PRO A 1 277 ? 11.439 7.826 2.840 1.00 52.72 277 PRO A C 1
ATOM 2148 O O . PRO A 1 277 ? 12.398 7.301 3.413 1.00 52.72 277 PRO A O 1
ATOM 2151 N N . ALA A 1 278 ? 10.435 8.413 3.483 1.00 45.00 278 ALA A N 1
ATOM 2152 C CA . ALA A 1 278 ? 9.992 7.958 4.789 1.00 45.00 278 ALA A CA 1
ATOM 2153 C C . ALA A 1 278 ? 8.727 7.106 4.559 1.00 45.00 278 ALA A C 1
ATOM 2155 O O . ALA A 1 278 ? 8.738 6.314 3.615 1.00 45.00 278 ALA A O 1
ATOM 2156 N N . VAL A 1 279 ? 7.670 7.247 5.376 1.00 38.50 279 VAL A N 1
ATOM 2157 C CA . VAL A 1 279 ? 6.432 6.435 5.297 1.00 38.50 279 VAL A CA 1
ATOM 2158 C C . VAL A 1 279 ? 5.895 6.327 3.884 1.00 38.50 279 VAL A C 1
ATOM 2160 O O . VAL A 1 279 ? 5.602 5.243 3.387 1.00 38.50 279 VAL A O 1
ATOM 2163 N N . ALA A 1 280 ? 5.926 7.457 3.189 1.00 47.38 280 ALA A N 1
ATOM 2164 C CA . ALA A 1 280 ? 5.686 7.546 1.767 1.00 47.38 280 ALA A CA 1
ATOM 2165 C C . ALA A 1 280 ? 6.817 6.899 0.941 1.00 47.38 280 ALA A C 1
ATOM 2167 O O . ALA A 1 280 ? 7.848 7.515 0.641 1.00 47.38 280 ALA A O 1
ATOM 2168 N N . LEU A 1 281 ? 6.573 5.667 0.490 1.00 55.81 281 LEU A N 1
ATOM 2169 C CA . LEU A 1 281 ? 7.421 4.977 -0.491 1.00 55.81 281 LEU A CA 1
ATOM 2170 C C . LEU A 1 281 ? 7.500 5.731 -1.828 1.00 55.81 281 LEU A C 1
ATOM 2172 O O . LEU A 1 281 ? 8.510 5.650 -2.530 1.00 55.81 281 LEU A O 1
ATOM 2176 N N . PHE A 1 282 ? 6.450 6.483 -2.161 1.00 72.00 282 PHE A N 1
ATOM 2177 C CA . PHE A 1 282 ? 6.327 7.267 -3.385 1.00 72.00 282 PHE A CA 1
ATOM 2178 C C . PHE A 1 282 ? 6.058 8.743 -3.059 1.00 72.00 282 PHE A C 1
ATOM 2180 O O . PHE A 1 282 ? 5.422 9.023 -2.050 1.00 72.00 282 PHE A O 1
ATOM 2187 N N . PRO A 1 283 ? 6.504 9.687 -3.903 1.00 70.38 283 PRO A N 1
ATOM 2188 C CA . PRO A 1 283 ? 6.243 11.117 -3.712 1.00 70.38 283 PRO A CA 1
ATOM 2189 C C . PRO A 1 283 ? 4.804 11.535 -4.022 1.00 70.38 283 PRO A C 1
ATOM 2191 O O . PRO A 1 283 ? 4.349 12.552 -3.515 1.00 70.38 283 PRO A O 1
ATOM 2194 N N . PHE A 1 284 ? 4.080 10.759 -4.834 1.00 76.69 284 PHE A N 1
ATOM 2195 C CA . PHE A 1 284 ? 2.679 11.017 -5.177 1.00 76.69 284 PHE A CA 1
ATOM 2196 C C . PHE A 1 284 ? 1.910 9.718 -5.470 1.00 76.69 284 PHE A C 1
ATOM 2198 O O . PHE A 1 284 ?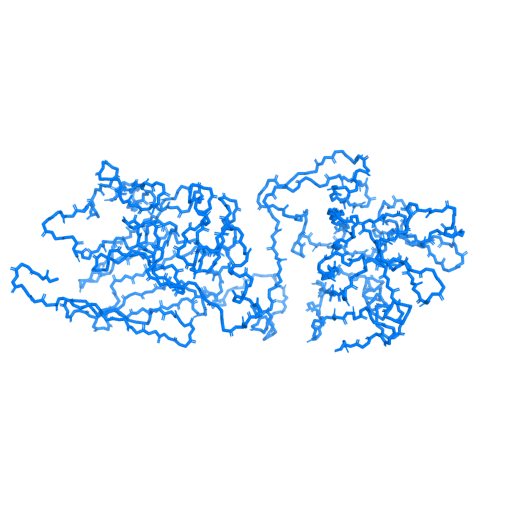 2.491 8.680 -5.827 1.00 76.69 284 PHE A O 1
ATOM 2205 N N . THR A 1 285 ? 0.587 9.774 -5.313 1.00 72.94 285 THR A N 1
ATOM 2206 C CA . THR A 1 285 ? -0.347 8.717 -5.727 1.00 72.94 285 THR A CA 1
ATOM 2207 C C . THR A 1 285 ? -1.203 9.204 -6.891 1.00 72.94 285 THR A C 1
ATOM 2209 O O . THR A 1 285 ? -1.083 10.340 -7.341 1.00 72.94 285 THR A O 1
ATOM 2212 N N . LYS A 1 286 ? -2.087 8.338 -7.393 1.00 71.69 286 LYS A N 1
ATOM 2213 C CA . LYS A 1 286 ? -3.093 8.720 -8.390 1.00 71.69 286 LYS A CA 1
ATOM 2214 C C . LYS A 1 286 ? -3.967 9.893 -7.927 1.00 71.69 286 LYS A C 1
ATOM 2216 O O . LYS A 1 286 ? -4.362 10.698 -8.758 1.00 71.69 286 LYS A O 1
ATOM 2221 N N . ASP A 1 287 ? -4.239 9.996 -6.625 1.00 70.12 287 ASP A N 1
ATOM 2222 C CA . ASP A 1 287 ? -5.114 11.031 -6.063 1.00 70.12 287 ASP A CA 1
ATOM 2223 C C . ASP A 1 287 ? -4.413 12.397 -6.009 1.00 70.12 287 ASP A C 1
ATOM 2225 O O . ASP A 1 287 ? -5.063 13.430 -5.889 1.00 70.12 287 ASP A O 1
ATOM 2229 N N . SER A 1 288 ? -3.085 12.401 -6.155 1.00 73.81 288 SER A N 1
ATOM 2230 C CA . SER A 1 288 ? -2.268 13.600 -6.329 1.00 73.81 288 SER A CA 1
ATOM 2231 C C . SER A 1 288 ? -2.230 14.099 -7.779 1.00 73.81 288 SER A C 1
ATOM 2233 O O . SER A 1 288 ? -1.649 15.146 -8.026 1.00 73.81 288 SER A O 1
ATOM 2235 N N . CYS A 1 289 ? -2.770 13.355 -8.753 1.00 77.56 289 CYS A N 1
ATOM 2236 C CA . CYS A 1 289 ? -2.772 13.801 -10.143 1.00 77.56 289 CYS A CA 1
ATOM 2237 C C . CYS A 1 289 ? -3.963 14.722 -10.409 1.00 77.56 289 CYS A C 1
ATOM 2239 O O . CYS A 1 289 ? -5.114 14.296 -10.318 1.00 77.56 289 CYS A O 1
ATOM 2241 N N . ALA A 1 290 ? -3.691 15.949 -10.838 1.00 80.50 290 ALA A N 1
ATOM 2242 C CA . ALA A 1 290 ? -4.702 16.881 -11.321 1.00 80.50 290 ALA A CA 1
ATOM 2243 C C . ALA A 1 290 ? -4.303 17.484 -12.675 1.00 80.50 290 ALA A C 1
ATOM 2245 O O . ALA A 1 290 ? -3.163 17.343 -13.131 1.00 80.50 290 ALA A O 1
ATOM 2246 N N . ASP A 1 291 ? -5.258 18.154 -13.326 1.00 79.31 291 ASP A N 1
ATOM 2247 C CA . ASP A 1 291 ? -4.995 18.928 -14.542 1.00 79.31 291 ASP A CA 1
ATOM 2248 C C . ASP A 1 291 ? -3.930 20.002 -14.271 1.00 79.31 291 ASP A C 1
ATOM 2250 O O . ASP A 1 291 ? -4.045 20.784 -13.327 1.00 79.31 291 ASP A O 1
ATOM 2254 N N . GLY A 1 292 ? -2.878 20.016 -15.092 1.00 78.06 292 GLY A N 1
ATOM 2255 C CA . GLY A 1 292 ? -1.711 20.893 -14.930 1.00 78.06 292 GLY A CA 1
ATOM 2256 C C . GLY A 1 292 ? -0.717 20.487 -13.831 1.00 78.06 292 GLY A C 1
ATOM 2257 O O . GLY A 1 292 ? 0.288 21.170 -13.650 1.00 78.06 292 GLY A O 1
ATOM 2258 N N . GLU A 1 293 ? -0.957 19.386 -13.115 1.00 86.88 293 GLU A N 1
ATOM 2259 C CA . GLU A 1 293 ? -0.047 18.841 -12.100 1.00 86.88 293 GLU A CA 1
ATOM 2260 C C . GLU A 1 293 ? 0.613 17.567 -12.635 1.00 86.88 293 GLU A C 1
ATOM 2262 O O . GLU A 1 293 ? 0.219 16.438 -12.334 1.00 86.88 293 GLU A O 1
ATOM 2267 N N . SER A 1 294 ? 1.593 17.746 -13.523 1.00 93.88 294 SER A N 1
ATOM 2268 C CA . SER A 1 294 ? 2.381 16.630 -14.049 1.00 93.88 294 SER A CA 1
ATOM 2269 C C . SER A 1 294 ? 3.597 16.338 -13.188 1.00 93.88 294 SER A C 1
ATOM 2271 O O . SER A 1 294 ? 4.299 17.238 -12.744 1.00 93.88 294 SER A O 1
ATOM 2273 N N . SER A 1 295 ? 3.903 15.061 -13.025 1.00 95.38 295 SER A N 1
ATOM 2274 C CA . SER A 1 295 ? 5.060 14.607 -12.264 1.00 95.38 295 SER A CA 1
ATOM 2275 C C . SER A 1 295 ? 5.475 13.228 -12.756 1.00 95.38 295 SER A C 1
ATOM 2277 O O . SER A 1 295 ? 4.652 12.437 -13.215 1.00 95.38 295 SER A O 1
ATOM 2279 N N . VAL A 1 296 ? 6.768 12.923 -12.702 1.00 97.81 296 VAL A N 1
ATOM 2280 C CA . VAL A 1 296 ? 7.321 11.606 -13.019 1.00 97.81 296 VAL A CA 1
ATOM 2281 C C . VAL A 1 296 ? 8.263 11.198 -11.907 1.00 97.81 296 VAL A C 1
ATOM 2283 O O . VAL A 1 296 ? 9.282 11.842 -11.668 1.00 97.81 296 VAL A O 1
ATOM 2286 N N . PHE A 1 297 ? 7.954 10.083 -11.260 1.00 96.00 297 PHE A N 1
ATOM 2287 C CA . PHE A 1 297 ? 8.806 9.471 -10.262 1.00 96.00 297 PHE A CA 1
ATOM 2288 C C . PHE A 1 297 ? 9.419 8.178 -10.785 1.00 96.00 297 PHE A C 1
ATOM 2290 O O . PHE A 1 297 ? 8.720 7.189 -11.006 1.00 96.00 297 PHE A O 1
ATOM 2297 N N . TYR A 1 298 ? 10.741 8.166 -10.928 1.00 95.12 298 TYR A N 1
ATOM 2298 C CA . TYR A 1 298 ? 11.514 6.953 -11.161 1.00 95.12 298 TYR A CA 1
ATOM 2299 C C . TYR A 1 298 ? 11.976 6.381 -9.822 1.00 95.12 298 TYR A C 1
ATOM 2301 O O . TYR A 1 298 ? 12.659 7.064 -9.055 1.00 95.12 298 TYR A O 1
ATOM 2309 N N . GLN A 1 299 ? 11.656 5.116 -9.558 1.00 89.56 299 GLN A N 1
ATOM 2310 C CA . GLN A 1 299 ? 12.108 4.437 -8.346 1.00 89.56 299 GLN A CA 1
ATOM 2311 C C . GLN A 1 299 ? 13.641 4.293 -8.317 1.00 89.56 299 GLN A C 1
ATOM 2313 O O . GLN A 1 299 ? 14.269 4.230 -9.381 1.00 89.56 299 GLN A O 1
ATOM 2318 N N . PRO A 1 300 ? 14.261 4.202 -7.124 1.00 84.50 300 PRO A N 1
ATOM 2319 C CA . PRO A 1 300 ? 15.685 3.897 -7.018 1.00 84.50 300 PRO A CA 1
ATOM 2320 C C . PRO A 1 300 ? 16.026 2.579 -7.718 1.00 84.50 300 PRO A C 1
ATOM 2322 O O . PRO A 1 300 ? 15.184 1.684 -7.841 1.00 84.50 300 PRO A O 1
ATOM 2325 N N . LEU A 1 301 ? 17.275 2.429 -8.153 1.00 82.69 301 LEU A N 1
ATOM 2326 C CA . LEU A 1 301 ? 17.775 1.116 -8.544 1.00 82.69 301 LEU A CA 1
ATOM 2327 C C . LEU A 1 301 ? 17.856 0.206 -7.318 1.00 82.69 301 LEU A C 1
ATOM 2329 O O . LEU A 1 301 ? 18.180 0.651 -6.217 1.00 82.69 301 LEU A O 1
ATOM 2333 N N . ASP A 1 302 ? 17.582 -1.080 -7.510 1.00 74.81 302 ASP A N 1
ATOM 2334 C CA . ASP A 1 302 ? 17.790 -2.056 -6.447 1.00 74.81 302 ASP A CA 1
ATOM 2335 C C . ASP A 1 302 ? 19.279 -2.407 -6.262 1.00 74.81 302 ASP A C 1
ATOM 2337 O O . ASP A 1 302 ? 20.159 -1.960 -6.997 1.00 74.81 302 ASP A O 1
ATOM 2341 N N . LYS A 1 303 ? 19.577 -3.282 -5.296 1.00 78.69 303 LYS A N 1
ATOM 2342 C CA . LYS A 1 303 ? 20.947 -3.745 -4.994 1.00 78.69 303 LYS A CA 1
ATOM 2343 C C . LYS A 1 303 ? 21.667 -4.486 -6.137 1.00 78.69 303 LYS A C 1
ATOM 2345 O O . LYS A 1 303 ? 22.818 -4.878 -5.963 1.00 78.69 303 LYS A O 1
ATOM 2350 N N . TYR A 1 304 ? 20.982 -4.767 -7.243 1.00 77.12 304 TYR A N 1
ATOM 2351 C CA . TYR A 1 304 ? 21.528 -5.387 -8.450 1.00 77.12 304 TYR A CA 1
ATOM 2352 C C . TYR A 1 304 ? 21.573 -4.401 -9.631 1.00 77.12 304 TYR A C 1
ATOM 2354 O O . TYR A 1 304 ? 21.712 -4.835 -10.777 1.00 77.12 304 TYR A O 1
ATOM 2362 N N . ASP A 1 305 ? 21.436 -3.099 -9.359 1.00 84.31 305 ASP A N 1
ATOM 2363 C CA . ASP A 1 305 ? 21.404 -2.004 -10.332 1.00 84.31 305 ASP A CA 1
ATOM 2364 C C . ASP A 1 305 ? 20.219 -2.084 -11.317 1.00 84.31 305 ASP A C 1
ATOM 2366 O O . ASP A 1 305 ? 20.287 -1.611 -12.462 1.00 84.31 305 ASP A O 1
ATOM 2370 N N . ARG A 1 306 ? 19.113 -2.713 -10.894 1.00 89.81 306 ARG A N 1
ATOM 2371 C CA . ARG A 1 306 ? 17.920 -2.928 -11.727 1.00 89.81 306 ARG A CA 1
ATOM 2372 C C . ARG A 1 306 ? 16.876 -1.847 -11.470 1.00 89.81 306 ARG A C 1
ATOM 2374 O O . ARG A 1 306 ? 16.634 -1.462 -10.331 1.00 89.81 306 ARG A O 1
ATOM 2381 N N . ALA A 1 307 ? 16.236 -1.383 -12.541 1.00 93.31 307 ALA A N 1
ATOM 2382 C CA . ALA A 1 307 ? 15.118 -0.449 -12.457 1.00 93.31 307 ALA A CA 1
ATOM 2383 C C . ALA A 1 307 ? 13.884 -1.145 -11.865 1.00 93.31 307 ALA A C 1
ATOM 2385 O O . ALA A 1 307 ? 13.535 -2.241 -12.306 1.00 93.31 307 ALA A O 1
ATOM 2386 N N . GLN A 1 308 ? 13.234 -0.518 -10.885 1.00 90.94 308 GLN A N 1
ATOM 2387 C CA . GLN A 1 308 ? 12.134 -1.137 -10.134 1.00 90.94 308 GLN A CA 1
ATOM 2388 C C . GLN A 1 308 ? 10.753 -0.716 -10.647 1.00 90.94 308 GLN A C 1
ATOM 2390 O O . GLN A 1 308 ? 9.869 -1.557 -10.803 1.00 90.94 308 GLN A O 1
ATOM 2395 N N . GLY A 1 309 ? 10.580 0.560 -10.985 1.00 90.75 309 GLY A N 1
ATOM 2396 C CA . GLY A 1 309 ? 9.307 1.064 -11.480 1.00 90.75 309 GLY A CA 1
ATOM 2397 C C . GLY A 1 309 ? 9.305 2.563 -11.753 1.00 90.75 309 GLY A C 1
ATOM 2398 O O . GLY A 1 309 ? 10.258 3.276 -11.428 1.00 90.75 309 GLY A O 1
ATOM 2399 N N . VAL A 1 310 ? 8.214 3.029 -12.350 1.00 95.75 310 VAL A N 1
ATOM 2400 C CA . VAL A 1 310 ? 7.939 4.445 -12.611 1.00 95.75 310 VAL A CA 1
ATOM 2401 C C . VAL A 1 310 ? 6.475 4.749 -12.314 1.00 95.75 310 VAL A C 1
ATOM 2403 O O . VAL A 1 310 ? 5.605 3.921 -12.584 1.00 95.75 310 VAL A O 1
ATOM 2406 N N . ARG A 1 311 ? 6.211 5.941 -11.782 1.00 94.81 311 ARG A N 1
ATOM 2407 C CA . ARG A 1 311 ? 4.872 6.524 -11.641 1.00 94.81 311 ARG A CA 1
ATOM 2408 C C . ARG A 1 311 ? 4.855 7.871 -12.341 1.00 94.81 311 ARG A C 1
ATOM 2410 O O . ARG A 1 311 ? 5.864 8.572 -12.315 1.00 94.81 311 ARG A O 1
ATOM 2417 N N . ALA A 1 312 ? 3.750 8.218 -12.981 1.00 97.00 312 ALA A N 1
ATOM 2418 C CA . ALA A 1 312 ? 3.620 9.485 -13.678 1.00 97.00 312 ALA A CA 1
ATOM 2419 C C . ALA A 1 312 ? 2.189 10.027 -13.631 1.00 97.00 312 ALA A C 1
ATOM 2421 O O . ALA A 1 312 ? 1.251 9.298 -13.949 1.00 97.00 312 ALA A O 1
ATOM 2422 N N . CYS A 1 313 ? 2.043 11.307 -13.297 1.00 95.69 313 CYS A N 1
ATOM 2423 C CA . CYS A 1 313 ? 0.872 12.108 -13.636 1.00 95.69 313 CYS A CA 1
ATOM 2424 C C . CYS A 1 313 ? 1.153 12.784 -14.982 1.00 95.69 313 CYS A C 1
ATOM 2426 O O . CYS A 1 313 ? 2.115 13.542 -15.115 1.00 95.69 313 CYS A O 1
ATOM 2428 N N . LEU A 1 314 ? 0.364 12.458 -16.004 1.00 96.31 314 LEU A N 1
ATOM 2429 C CA . LEU A 1 314 ? 0.582 12.913 -17.373 1.00 96.31 314 LEU A CA 1
ATOM 2430 C C . LEU A 1 314 ? -0.538 13.859 -17.794 1.00 96.31 314 LEU A C 1
ATOM 2432 O O . LEU A 1 314 ? -1.663 13.417 -18.034 1.00 96.31 314 LEU A O 1
ATOM 2436 N N . ASN A 1 315 ? -0.200 15.136 -17.962 1.00 94.50 315 ASN A N 1
ATOM 2437 C CA . ASN A 1 315 ? -1.085 16.138 -18.544 1.00 94.50 315 ASN A CA 1
ATOM 2438 C C . ASN A 1 315 ? -0.546 16.659 -19.874 1.00 94.50 315 ASN A C 1
ATOM 2440 O O . ASN A 1 315 ? 0.655 16.656 -20.169 1.00 94.50 315 ASN A O 1
ATOM 2444 N N . LYS A 1 316 ? -1.462 17.123 -20.719 1.00 90.62 316 LYS A N 1
ATOM 2445 C CA . LYS A 1 316 ? -1.108 17.659 -22.028 1.00 90.62 316 LYS A CA 1
ATOM 2446 C C . LYS A 1 316 ? -0.350 18.976 -21.893 1.00 90.62 316 LYS A C 1
ATOM 2448 O O . LYS A 1 316 ? -0.902 19.964 -21.436 1.00 90.62 316 LYS A O 1
ATOM 2453 N N . GLY A 1 317 ? 0.851 19.026 -22.463 1.00 87.62 317 GLY A N 1
ATOM 2454 C CA . GLY A 1 317 ? 1.631 20.266 -22.548 1.00 87.62 317 GLY A CA 1
ATOM 2455 C C . GLY A 1 317 ? 2.612 20.476 -21.397 1.00 87.62 317 GLY A C 1
ATOM 2456 O O . GLY A 1 317 ? 3.369 21.438 -21.440 1.00 87.62 317 GLY A O 1
ATOM 2457 N N . ASP A 1 318 ? 2.686 19.548 -20.449 1.00 93.06 318 ASP A N 1
ATOM 2458 C CA . ASP A 1 318 ? 3.594 19.652 -19.302 1.00 93.06 318 ASP A CA 1
ATOM 2459 C C . ASP A 1 318 ? 4.897 18.872 -19.480 1.00 93.06 318 ASP A C 1
ATOM 2461 O O . ASP A 1 318 ? 5.769 18.903 -18.618 1.00 93.06 318 ASP A O 1
ATOM 2465 N N . PHE A 1 319 ? 5.062 18.176 -20.603 1.00 94.50 319 PHE A N 1
ATOM 2466 C CA . PHE A 1 319 ? 6.274 17.433 -20.934 1.00 94.50 319 PHE A CA 1
ATOM 2467 C C . PHE A 1 319 ? 6.652 17.601 -22.406 1.00 94.50 319 PHE A C 1
ATOM 2469 O O . PHE A 1 319 ? 5.841 18.011 -23.248 1.00 94.50 319 PHE A O 1
ATOM 2476 N N . SER A 1 320 ? 7.899 17.260 -22.724 1.00 95.38 320 SER A N 1
ATOM 2477 C CA . SER A 1 320 ? 8.381 17.134 -24.101 1.00 95.38 320 SER A CA 1
ATOM 2478 C C . SER A 1 320 ? 8.846 15.724 -24.426 1.00 95.38 320 SER A C 1
ATOM 2480 O O . SER A 1 320 ? 9.013 14.884 -23.546 1.00 95.38 320 SER A O 1
ATOM 2482 N N . TRP A 1 321 ? 9.040 15.446 -25.712 1.00 96.06 321 TRP A N 1
ATOM 2483 C CA . TRP A 1 321 ? 9.638 14.204 -26.197 1.00 96.06 321 TRP A CA 1
ATOM 2484 C C . TRP A 1 321 ? 10.276 14.394 -27.571 1.00 96.06 321 TRP A C 1
ATOM 2486 O O . TRP A 1 321 ? 9.988 15.366 -28.267 1.00 96.06 321 TRP A O 1
ATOM 2496 N N . VAL A 1 322 ? 11.137 13.466 -27.988 1.00 94.88 322 VAL A N 1
ATOM 2497 C CA . VAL A 1 322 ? 11.827 13.546 -29.286 1.00 94.88 322 VAL A CA 1
ATOM 2498 C C . VAL A 1 322 ? 11.256 12.526 -30.264 1.00 94.88 322 VAL A C 1
ATOM 2500 O O . VAL A 1 322 ? 11.247 11.328 -29.978 1.00 94.88 322 VAL A O 1
ATOM 2503 N N . ASN A 1 323 ? 10.803 12.984 -31.431 1.00 92.31 323 ASN A N 1
ATOM 2504 C CA . ASN A 1 323 ? 10.276 12.104 -32.472 1.00 92.31 323 ASN A CA 1
ATOM 2505 C C . ASN A 1 323 ? 11.382 11.371 -33.256 1.00 92.31 323 ASN A C 1
ATOM 2507 O O . ASN A 1 323 ? 12.569 11.665 -33.124 1.00 92.31 323 ASN A O 1
ATOM 2511 N N . ASP A 1 324 ? 10.994 10.438 -34.129 1.00 88.06 324 ASP A N 1
ATOM 2512 C CA . ASP A 1 324 ? 11.938 9.638 -34.928 1.00 88.06 324 ASP A CA 1
ATOM 2513 C C . ASP A 1 324 ? 12.821 10.474 -35.877 1.00 88.06 324 ASP A C 1
ATOM 2515 O O . ASP A 1 324 ? 13.872 10.011 -36.317 1.00 88.06 324 ASP A O 1
ATOM 2519 N N . SER A 1 325 ? 12.412 11.711 -36.188 1.00 91.06 325 SER A N 1
ATOM 2520 C CA . SER A 1 325 ? 13.188 12.668 -36.992 1.00 91.06 325 SER A CA 1
ATOM 2521 C C . SER A 1 325 ? 14.142 13.528 -36.151 1.00 91.06 325 SER A C 1
ATOM 2523 O O . SER A 1 325 ? 14.826 14.390 -36.698 1.00 91.06 325 SER A O 1
ATOM 2525 N N . GLY A 1 326 ? 14.196 13.314 -34.833 1.00 89.75 326 GLY A N 1
ATOM 2526 C CA . GLY A 1 326 ? 15.023 14.084 -33.905 1.00 89.75 326 GLY A CA 1
ATOM 2527 C C . GLY A 1 326 ? 14.435 15.443 -33.517 1.00 89.75 326 GLY A C 1
ATOM 2528 O O . GLY A 1 326 ? 15.151 16.268 -32.958 1.00 89.75 326 GLY A O 1
ATOM 2529 N N . GLN A 1 327 ? 13.161 15.704 -33.819 1.00 93.81 327 GLN A N 1
ATOM 2530 C CA . GLN A 1 327 ? 12.504 16.960 -33.458 1.00 93.81 327 GLN A CA 1
ATOM 2531 C C . GLN A 1 327 ? 11.891 16.859 -32.063 1.00 93.81 327 GLN A C 1
ATOM 2533 O O . GLN A 1 327 ? 11.254 15.855 -31.737 1.00 93.81 327 GLN A O 1
ATOM 2538 N N . GLN A 1 328 ? 12.051 17.918 -31.272 1.00 94.00 328 GLN A N 1
ATOM 2539 C CA . GLN A 1 328 ? 11.392 18.053 -29.979 1.00 94.00 328 GLN A CA 1
ATOM 2540 C C . GLN A 1 328 ? 9.912 18.402 -30.176 1.00 94.00 328 GLN A C 1
ATOM 2542 O O . GLN A 1 328 ? 9.558 19.279 -30.963 1.00 94.00 328 GLN A O 1
ATOM 2547 N N . MET A 1 329 ? 9.062 17.678 -29.465 1.00 94.25 329 MET A N 1
ATOM 2548 C CA . MET A 1 329 ? 7.609 17.777 -29.439 1.00 94.25 329 MET A CA 1
ATOM 2549 C C . MET A 1 329 ? 7.170 18.142 -28.019 1.00 94.25 329 MET A C 1
ATOM 2551 O O . MET A 1 329 ? 7.875 17.820 -27.067 1.00 94.25 329 MET A O 1
ATOM 2555 N N . GLY A 1 330 ? 5.992 18.748 -27.862 1.00 91.31 330 GLY A N 1
ATOM 2556 C CA . GLY A 1 330 ? 5.486 19.154 -26.545 1.00 91.31 330 GLY A CA 1
ATOM 2557 C C . GLY A 1 330 ? 6.146 20.434 -26.026 1.00 91.31 330 GLY A C 1
ATOM 2558 O O . GLY A 1 330 ? 6.555 21.282 -26.819 1.00 91.31 330 GLY A O 1
ATOM 2559 N N . ASN A 1 331 ? 6.215 20.585 -24.704 1.00 91.44 331 ASN A N 1
ATOM 2560 C CA . ASN A 1 331 ? 6.747 21.781 -24.053 1.00 91.44 331 ASN A CA 1
ATOM 2561 C C . ASN A 1 331 ? 8.256 21.669 -23.829 1.00 91.44 331 ASN A C 1
ATOM 2563 O O . ASN A 1 331 ? 8.714 20.903 -22.981 1.00 91.44 331 ASN A O 1
ATOM 2567 N N . SER A 1 332 ? 9.024 22.442 -24.597 1.00 90.31 332 SER A N 1
ATOM 2568 C CA . SER A 1 332 ? 10.483 22.368 -24.585 1.00 90.31 332 SER A CA 1
ATOM 2569 C C . SER A 1 332 ? 11.144 22.849 -23.301 1.00 90.31 332 SER A C 1
ATOM 2571 O O . SER A 1 332 ? 12.304 22.512 -23.078 1.00 90.31 332 SER A O 1
ATOM 2573 N N . ASP A 1 333 ? 10.417 23.615 -22.490 1.00 91.06 333 ASP A N 1
ATOM 2574 C CA . ASP A 1 333 ? 10.925 24.192 -21.248 1.00 91.06 333 ASP A CA 1
ATOM 2575 C C . ASP A 1 333 ? 10.720 23.246 -20.054 1.00 91.06 333 ASP A C 1
ATOM 2577 O O . ASP A 1 333 ? 11.280 23.481 -18.987 1.00 91.06 333 ASP A O 1
ATOM 2581 N N . SER A 1 334 ? 9.960 22.158 -20.240 1.00 93.88 334 SER A N 1
ATOM 2582 C CA . SER A 1 334 ? 9.714 21.157 -19.204 1.00 93.88 334 SER A CA 1
ATOM 2583 C C . SER A 1 334 ? 10.928 20.259 -18.952 1.00 93.88 334 SER A C 1
ATOM 2585 O O . SER A 1 334 ? 11.539 19.735 -19.891 1.00 93.88 334 SER A O 1
ATOM 2587 N N . LEU A 1 335 ? 11.229 20.003 -17.675 1.00 92.94 335 LEU A N 1
ATOM 2588 C CA . LEU A 1 335 ? 12.216 19.008 -17.247 1.00 92.94 335 LEU A CA 1
ATOM 2589 C C . LEU A 1 335 ? 11.715 17.563 -17.368 1.00 92.94 335 LEU A C 1
ATOM 2591 O O . LEU A 1 335 ? 12.535 16.636 -17.429 1.00 92.94 335 LEU A O 1
ATOM 2595 N N . ILE A 1 336 ? 10.400 17.352 -17.491 1.00 96.56 336 ILE A N 1
ATOM 2596 C CA . ILE A 1 336 ? 9.838 16.073 -17.929 1.00 96.56 336 ILE A CA 1
ATOM 2597 C C . ILE A 1 336 ? 10.081 15.963 -19.441 1.00 96.56 336 ILE A C 1
ATOM 2599 O O . ILE A 1 336 ? 9.272 16.368 -20.278 1.00 96.56 336 ILE A O 1
ATOM 2603 N N . ALA A 1 337 ? 11.255 15.445 -19.799 1.00 95.69 337 ALA A N 1
ATOM 2604 C CA . ALA A 1 337 ? 11.742 15.413 -21.171 1.00 95.69 337 ALA A CA 1
ATOM 2605 C C . ALA A 1 337 ? 12.043 13.984 -21.640 1.00 95.69 337 ALA A C 1
ATOM 2607 O O . ALA A 1 337 ? 13.025 13.343 -21.246 1.00 95.69 337 ALA A O 1
ATOM 2608 N N . GLY A 1 338 ? 11.204 13.513 -22.556 1.00 95.94 338 GLY A N 1
ATOM 2609 C CA . GLY A 1 338 ? 11.342 12.238 -23.230 1.00 95.94 338 GLY A CA 1
ATOM 2610 C C . GLY A 1 338 ? 12.511 12.231 -24.205 1.00 95.94 338 GLY A C 1
ATOM 2611 O O . GLY A 1 338 ? 12.668 13.143 -25.022 1.00 95.94 338 GLY A O 1
ATOM 2612 N N . THR A 1 339 ? 13.332 11.183 -24.152 1.00 95.44 339 THR A N 1
ATOM 2613 C CA . THR A 1 339 ? 14.443 11.006 -25.096 1.00 95.44 339 THR A CA 1
ATOM 2614 C C . THR A 1 339 ? 14.579 9.553 -25.548 1.00 95.44 339 THR A C 1
ATOM 2616 O O . THR A 1 339 ? 14.289 8.630 -24.789 1.00 95.44 339 THR A O 1
ATOM 2619 N N . PRO A 1 340 ? 15.037 9.292 -26.785 1.00 94.00 340 PRO A N 1
ATOM 2620 C CA . PRO A 1 340 ? 15.394 7.943 -27.198 1.00 94.00 340 PRO A CA 1
ATOM 2621 C C . PRO A 1 340 ? 16.657 7.474 -26.469 1.00 94.00 340 PRO A C 1
ATOM 2623 O O . PRO A 1 340 ? 17.555 8.266 -26.183 1.00 94.00 340 PRO A O 1
ATOM 2626 N N . VAL A 1 341 ? 16.791 6.160 -26.264 1.00 92.06 341 VAL A N 1
ATOM 2627 C CA . VAL A 1 341 ? 18.019 5.606 -25.677 1.00 92.06 341 VAL A CA 1
ATOM 2628 C C . VAL A 1 341 ? 19.224 5.872 -26.598 1.00 92.06 341 VAL A C 1
ATOM 2630 O O . VAL A 1 341 ? 19.218 5.388 -27.742 1.00 92.06 341 VAL A O 1
ATOM 2633 N N . PRO A 1 342 ? 20.286 6.556 -26.127 1.00 91.69 342 PRO A N 1
ATOM 2634 C CA . PRO A 1 342 ? 21.404 6.985 -26.964 1.00 91.69 342 PRO A CA 1
ATOM 2635 C C . PRO A 1 342 ? 22.096 5.852 -27.726 1.00 91.69 342 PRO A C 1
ATOM 2637 O O . PRO A 1 342 ? 22.284 4.736 -27.219 1.00 91.69 342 PRO A O 1
ATOM 2640 N N . ARG A 1 343 ? 22.511 6.138 -28.964 1.00 88.06 343 ARG A N 1
ATOM 2641 C CA . ARG A 1 343 ? 23.237 5.212 -29.846 1.00 88.06 343 ARG A CA 1
ATOM 2642 C C . ARG A 1 343 ? 24.472 5.895 -30.460 1.00 88.06 343 ARG A C 1
ATOM 2644 O O . ARG A 1 343 ? 24.422 7.093 -30.707 1.00 88.06 343 ARG A O 1
ATOM 2651 N N . PRO A 1 344 ? 25.542 5.139 -30.782 1.00 89.81 344 PRO A N 1
ATOM 2652 C CA . PRO A 1 344 ? 25.674 3.689 -30.628 1.00 89.81 344 PRO A CA 1
ATOM 2653 C C . PRO A 1 344 ? 25.870 3.284 -29.161 1.00 89.81 344 PRO A C 1
ATOM 2655 O O . PRO A 1 344 ? 26.533 3.981 -28.407 1.00 89.81 344 PRO A O 1
ATOM 2658 N N . MET A 1 345 ? 25.338 2.123 -28.767 1.00 87.62 345 MET A N 1
ATOM 2659 C CA . MET A 1 345 ? 25.343 1.656 -27.367 1.00 87.62 345 MET A CA 1
ATOM 2660 C C . MET A 1 345 ? 26.740 1.647 -26.725 1.00 87.62 345 MET A C 1
ATOM 2662 O O . MET A 1 345 ? 26.881 1.991 -25.561 1.00 87.62 345 MET A O 1
ATOM 2666 N N . ARG A 1 346 ? 27.788 1.330 -27.500 1.00 87.00 346 ARG A N 1
ATOM 2667 C CA . ARG A 1 346 ? 29.188 1.339 -27.035 1.00 87.00 346 ARG A CA 1
ATOM 2668 C C . ARG A 1 346 ? 29.680 2.696 -26.514 1.00 87.00 346 ARG A C 1
ATOM 2670 O O . ARG A 1 346 ? 30.664 2.728 -25.792 1.00 87.00 346 ARG A O 1
ATOM 2677 N N . ALA A 1 347 ? 29.050 3.793 -26.937 1.00 91.69 347 ALA A N 1
ATOM 2678 C CA . ALA A 1 347 ? 29.396 5.146 -26.508 1.00 91.69 347 ALA A CA 1
ATOM 2679 C C . ALA A 1 347 ? 28.641 5.572 -25.236 1.00 91.69 347 ALA A C 1
ATOM 2681 O O . ALA A 1 347 ? 28.963 6.611 -24.675 1.00 91.69 347 ALA A O 1
ATOM 2682 N N . HIS A 1 348 ? 27.666 4.770 -24.791 1.00 92.12 348 HIS A N 1
ATOM 2683 C CA . HIS A 1 348 ? 26.797 5.052 -23.646 1.00 92.12 348 HIS A CA 1
ATOM 2684 C C . HIS A 1 348 ? 26.625 3.796 -22.770 1.00 92.12 348 HIS A C 1
ATOM 2686 O O . HIS A 1 348 ? 25.507 3.277 -22.642 1.00 92.12 348 HIS A O 1
ATOM 2692 N N . PRO A 1 349 ? 27.726 3.226 -22.237 1.00 90.69 349 PRO A N 1
ATOM 2693 C CA . PRO A 1 349 ? 27.674 2.011 -21.419 1.00 90.69 349 PRO A CA 1
ATOM 2694 C C . PRO A 1 349 ? 26.845 2.203 -20.142 1.00 90.69 349 PRO A C 1
ATOM 2696 O O . PRO A 1 349 ? 26.202 1.268 -19.678 1.00 90.69 349 PRO A O 1
ATOM 2699 N N . ASP A 1 350 ? 26.798 3.433 -19.642 1.00 90.31 350 ASP A N 1
ATOM 2700 C CA . ASP A 1 350 ? 26.006 3.919 -18.516 1.00 90.31 350 ASP A CA 1
ATOM 2701 C C . ASP A 1 350 ? 24.495 3.819 -18.728 1.00 90.31 350 ASP A C 1
ATOM 2703 O O . ASP A 1 350 ? 23.759 3.990 -17.776 1.00 90.31 350 ASP A O 1
ATOM 2707 N N . THR A 1 351 ? 24.013 3.520 -19.937 1.00 93.56 351 THR A N 1
ATOM 2708 C CA . THR A 1 351 ? 22.577 3.321 -20.216 1.00 93.56 351 THR A CA 1
ATOM 2709 C C . THR A 1 351 ? 22.195 1.844 -20.348 1.00 93.56 351 THR A C 1
ATOM 2711 O O . THR A 1 351 ? 21.029 1.520 -20.579 1.00 93.56 351 THR A O 1
ATOM 2714 N N . VAL A 1 352 ? 23.153 0.919 -20.223 1.00 94.62 352 VAL A N 1
ATOM 2715 C CA . VAL A 1 352 ? 22.931 -0.519 -20.437 1.00 94.62 352 VAL A CA 1
ATOM 2716 C C . VAL A 1 352 ? 22.364 -1.172 -19.166 1.00 94.62 352 VAL A C 1
ATOM 2718 O O . VAL A 1 352 ? 23.032 -1.153 -18.137 1.00 94.62 352 VAL A O 1
ATOM 2721 N N . PRO A 1 353 ? 21.154 -1.764 -19.212 1.00 95.69 353 PRO A N 1
ATOM 2722 C CA . PRO A 1 353 ? 20.560 -2.414 -18.053 1.00 95.69 353 PRO A CA 1
ATOM 2723 C C . PRO A 1 353 ? 21.187 -3.763 -17.730 1.00 95.69 353 PRO A C 1
ATOM 2725 O O . PRO A 1 353 ? 21.611 -4.472 -18.653 1.00 95.69 353 PRO A O 1
ATOM 2728 N N . PRO A 1 354 ? 21.167 -4.171 -16.446 1.00 93.44 354 PRO A N 1
ATOM 2729 C CA . PRO A 1 354 ? 21.431 -5.552 -16.078 1.00 93.44 354 PRO A CA 1
ATOM 2730 C C . PRO A 1 354 ? 20.592 -6.522 -16.918 1.00 93.44 354 PRO A C 1
ATOM 2732 O O . PRO A 1 354 ? 19.461 -6.237 -17.307 1.00 93.44 354 PRO A O 1
ATOM 2735 N N . GLY A 1 355 ? 21.175 -7.674 -17.250 1.00 92.25 355 GLY A N 1
ATOM 2736 C CA . GLY A 1 355 ? 20.516 -8.700 -18.064 1.00 92.25 355 GLY A CA 1
ATOM 2737 C C . GLY A 1 355 ? 20.397 -8.387 -19.559 1.00 92.25 355 GLY A C 1
ATOM 2738 O O . GLY A 1 355 ? 19.888 -9.226 -20.297 1.00 92.25 355 GLY A O 1
ATOM 2739 N N . PHE A 1 356 ? 20.880 -7.238 -20.045 1.00 95.25 356 PHE A N 1
ATOM 2740 C CA . PHE A 1 356 ? 20.908 -6.957 -21.479 1.00 95.25 356 PHE A CA 1
ATOM 2741 C C . PHE A 1 356 ? 21.947 -7.824 -22.203 1.00 95.25 356 PHE A C 1
ATOM 2743 O O . PHE A 1 356 ? 23.137 -7.787 -21.888 1.00 95.25 356 PHE A O 1
ATOM 2750 N N . ILE A 1 357 ? 21.512 -8.556 -23.232 1.00 91.62 357 ILE A N 1
ATOM 2751 C CA . ILE A 1 357 ? 22.382 -9.406 -24.050 1.00 91.62 357 ILE A CA 1
ATOM 2752 C C . ILE A 1 357 ? 22.421 -8.872 -25.485 1.00 91.62 357 ILE A C 1
ATOM 2754 O O . ILE A 1 357 ? 21.405 -8.745 -26.173 1.00 91.62 357 ILE A O 1
ATOM 2758 N N . HIS A 1 358 ? 23.627 -8.570 -25.968 1.00 87.38 358 HIS A N 1
ATOM 2759 C CA . HIS A 1 358 ? 23.826 -8.065 -27.322 1.00 87.38 358 HIS A CA 1
ATOM 2760 C C . HIS A 1 358 ? 23.608 -9.163 -28.374 1.00 87.38 358 HIS A C 1
ATOM 2762 O O . HIS A 1 358 ? 24.096 -10.281 -28.237 1.00 87.38 358 HIS A O 1
ATOM 2768 N N . GLY A 1 359 ? 22.924 -8.823 -29.469 1.00 85.56 359 GLY A N 1
ATOM 2769 C CA . GLY A 1 359 ? 22.783 -9.704 -30.634 1.00 85.56 359 GLY A CA 1
ATOM 2770 C C . GLY A 1 359 ? 21.694 -10.777 -30.532 1.00 85.56 359 GLY A C 1
ATOM 2771 O O . GLY A 1 359 ? 21.485 -11.491 -31.505 1.00 85.56 359 GLY A O 1
ATOM 2772 N N . VAL A 1 360 ? 20.956 -10.858 -29.419 1.00 86.25 360 VAL A N 1
ATOM 2773 C CA . VAL A 1 360 ? 19.858 -11.835 -29.230 1.00 86.25 360 VAL A CA 1
ATOM 2774 C C . VAL A 1 360 ? 18.463 -11.202 -29.316 1.00 86.25 360 VAL A C 1
ATOM 2776 O O . VAL A 1 360 ? 17.481 -11.734 -28.807 1.00 86.25 360 VAL A O 1
ATOM 2779 N N . GLY A 1 361 ? 18.368 -10.036 -29.961 1.00 88.06 361 GLY A N 1
ATOM 2780 C CA . GLY A 1 361 ? 17.096 -9.341 -30.165 1.00 88.06 361 GLY A CA 1
ATOM 2781 C C . GLY A 1 361 ? 16.530 -8.669 -28.913 1.00 88.06 361 GLY A C 1
ATOM 2782 O O . GLY A 1 361 ? 15.322 -8.454 -28.853 1.00 88.06 361 GLY A O 1
ATOM 2783 N N . MET A 1 362 ? 17.366 -8.336 -27.924 1.00 92.56 362 MET A N 1
ATOM 2784 C CA . MET A 1 362 ? 16.965 -7.505 -26.784 1.00 92.56 362 MET A CA 1
ATOM 2785 C C . MET A 1 362 ? 17.067 -6.009 -27.101 1.00 92.56 362 MET A C 1
ATOM 2787 O O . MET A 1 362 ? 17.938 -5.565 -27.852 1.00 92.56 362 MET A O 1
ATOM 2791 N N . ASN A 1 363 ? 16.193 -5.231 -26.474 1.00 92.69 363 ASN A N 1
ATOM 2792 C CA . ASN A 1 363 ? 16.186 -3.779 -26.451 1.00 92.69 363 ASN A CA 1
ATOM 2793 C C . ASN A 1 363 ? 16.499 -3.281 -25.032 1.00 92.69 363 ASN A C 1
ATOM 2795 O O . ASN A 1 363 ? 16.249 -3.960 -24.037 1.00 92.69 363 ASN A O 1
ATOM 2799 N N . ARG A 1 364 ? 17.018 -2.053 -24.961 1.00 94.06 364 ARG A N 1
ATOM 2800 C CA . ARG A 1 364 ? 16.964 -1.234 -23.746 1.00 94.06 364 ARG A CA 1
ATOM 2801 C C . ARG A 1 364 ? 15.570 -0.608 -23.744 1.00 94.06 364 ARG A C 1
ATOM 2803 O O . ARG A 1 364 ? 15.339 0.325 -24.511 1.00 94.06 364 ARG A O 1
ATOM 2810 N N . GLY A 1 365 ? 14.637 -1.251 -23.053 1.00 93.75 365 GLY A N 1
ATOM 2811 C CA . GLY A 1 365 ? 13.241 -0.831 -22.977 1.00 93.75 365 GLY A CA 1
ATOM 2812 C C . GLY A 1 365 ? 13.068 0.263 -21.938 1.00 93.75 365 GLY A C 1
ATOM 2813 O O . GLY A 1 365 ? 13.771 0.246 -20.929 1.00 93.75 365 GLY A O 1
ATOM 2814 N N . HIS A 1 366 ? 12.165 1.203 -22.200 1.00 96.62 366 HIS A N 1
ATOM 2815 C CA . HIS A 1 366 ? 11.786 2.197 -21.202 1.00 96.62 366 HIS A CA 1
ATOM 2816 C C . HIS A 1 366 ? 10.709 1.630 -20.274 1.00 96.62 366 HIS A C 1
ATOM 2818 O O . HIS A 1 366 ? 9.977 0.750 -20.706 1.00 96.62 366 HIS A O 1
ATOM 2824 N N . LEU A 1 367 ? 10.584 2.133 -19.045 1.00 96.75 367 LEU A N 1
ATOM 2825 C CA . LEU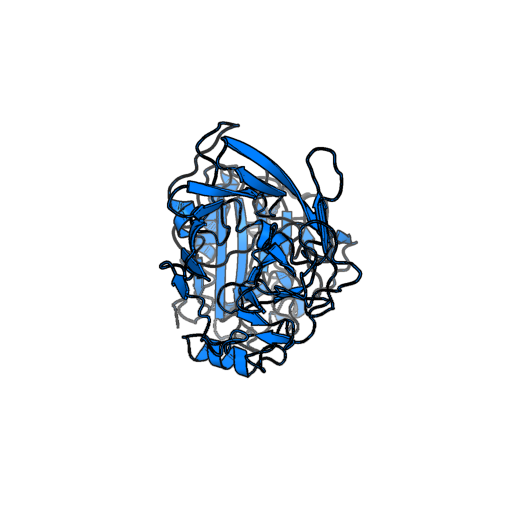 A 1 367 ? 9.406 1.899 -18.201 1.00 96.75 367 LEU A CA 1
ATOM 2826 C C . LEU A 1 367 ? 8.317 2.937 -18.510 1.00 96.75 367 LEU A C 1
ATOM 2828 O O . LEU A 1 367 ? 7.171 2.581 -18.766 1.00 96.75 367 LEU A O 1
ATOM 2832 N N . LEU A 1 368 ? 8.695 4.213 -18.591 1.00 97.69 368 LEU A N 1
ATOM 2833 C CA . LEU A 1 368 ? 7.895 5.287 -19.173 1.00 97.69 368 LEU A CA 1
ATOM 2834 C C . LEU A 1 368 ? 8.409 5.556 -20.586 1.00 97.69 368 LEU A C 1
ATOM 2836 O O . LEU A 1 368 ? 9.579 5.896 -20.762 1.00 97.69 368 LEU A O 1
ATOM 2840 N N . GLY A 1 369 ? 7.559 5.393 -21.597 1.00 95.81 369 GLY A N 1
ATOM 2841 C CA . GLY A 1 369 ? 7.948 5.586 -22.992 1.00 95.81 369 GLY A CA 1
ATOM 2842 C C . GLY A 1 369 ? 8.414 7.015 -23.298 1.00 95.81 369 GLY A C 1
ATOM 2843 O O . GLY A 1 369 ? 7.904 7.982 -22.738 1.00 95.81 369 GLY A O 1
ATOM 2844 N N . ASN A 1 370 ? 9.341 7.162 -24.254 1.00 95.50 370 ASN A N 1
ATOM 2845 C CA . ASN A 1 370 ? 9.836 8.464 -24.736 1.00 95.50 370 ASN A CA 1
ATOM 2846 C C . ASN A 1 370 ? 8.685 9.433 -25.059 1.00 95.50 370 ASN A C 1
ATOM 2848 O O . ASN A 1 370 ? 8.679 10.559 -24.583 1.00 95.50 370 ASN A O 1
ATOM 2852 N N . GLN A 1 371 ? 7.662 8.974 -25.786 1.00 94.31 371 GLN A N 1
ATOM 2853 C CA . GLN A 1 371 ? 6.505 9.796 -26.170 1.00 94.31 371 GLN A CA 1
ATOM 2854 C C . GLN A 1 371 ? 5.628 10.277 -24.996 1.00 94.31 371 GLN A C 1
ATOM 2856 O O . GLN A 1 371 ? 4.726 11.079 -25.218 1.00 94.31 371 GLN A O 1
ATOM 2861 N N . LEU A 1 372 ? 5.867 9.770 -23.783 1.00 95.69 372 LEU A N 1
ATOM 2862 C CA . LEU A 1 372 ? 5.191 10.140 -22.536 1.00 95.69 372 LEU A CA 1
ATOM 2863 C C . LEU A 1 372 ? 6.123 10.920 -21.586 1.00 95.69 372 LEU A C 1
ATOM 2865 O O . LEU A 1 372 ? 5.854 10.996 -20.395 1.00 95.69 372 LEU A O 1
ATOM 2869 N N . GLY A 1 373 ? 7.251 11.444 -22.082 1.00 95.69 373 GLY A N 1
ATOM 2870 C CA . GLY A 1 373 ? 8.221 12.178 -21.258 1.00 95.69 373 GLY A CA 1
ATOM 2871 C C . GLY A 1 373 ? 9.298 11.303 -20.603 1.00 95.69 373 GLY A C 1
ATOM 2872 O O . GLY A 1 373 ? 10.092 11.783 -19.797 1.00 95.69 373 GLY A O 1
ATOM 2873 N N . GLY A 1 374 ? 9.361 10.016 -20.952 1.00 97.06 374 GLY A N 1
ATOM 2874 C CA . GLY A 1 374 ? 10.320 9.076 -20.383 1.00 97.06 374 GLY A CA 1
ATOM 2875 C C . GLY A 1 374 ? 11.759 9.254 -20.868 1.00 97.06 374 GLY A C 1
ATOM 2876 O O . GLY A 1 374 ? 12.036 9.245 -22.070 1.00 97.06 374 GLY A O 1
ATOM 2877 N N . SER A 1 375 ? 12.704 9.356 -19.933 1.00 96.19 375 SER A N 1
ATOM 2878 C CA . SER A 1 375 ? 14.121 9.548 -20.259 1.00 96.19 375 SER A CA 1
ATOM 2879 C C . SER A 1 375 ? 14.781 8.273 -20.796 1.00 96.19 375 SER A C 1
ATOM 2881 O O . SER A 1 375 ? 14.702 7.216 -20.170 1.00 96.19 375 SER A O 1
ATOM 2883 N N . GLY A 1 376 ? 15.500 8.388 -21.915 1.00 95.38 376 GLY A N 1
ATOM 2884 C CA . GLY A 1 376 ? 16.346 7.333 -22.477 1.00 95.38 376 GLY A CA 1
ATOM 2885 C C . GLY A 1 376 ? 17.775 7.313 -21.937 1.00 95.38 376 GLY A C 1
ATOM 2886 O O . GLY A 1 376 ? 18.572 6.473 -22.358 1.00 95.38 376 GLY A O 1
ATO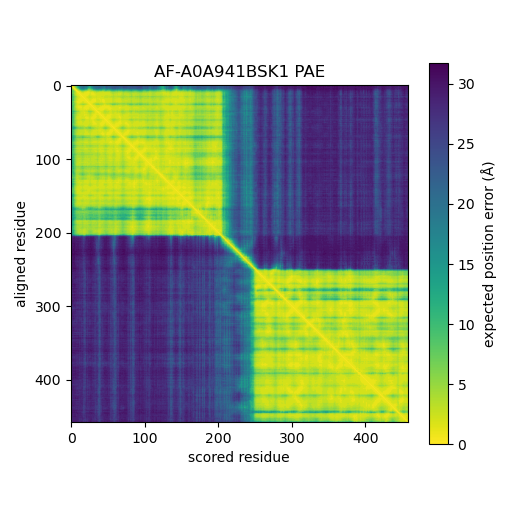M 2887 N N . THR A 1 377 ? 18.123 8.226 -21.032 1.00 94.62 377 THR A N 1
ATOM 2888 C CA . THR A 1 377 ? 19.443 8.293 -20.387 1.00 94.62 377 THR A CA 1
ATOM 2889 C C . THR A 1 377 ? 19.404 7.893 -18.917 1.00 94.62 377 THR A C 1
ATOM 2891 O O . THR A 1 377 ? 20.411 7.420 -18.399 1.00 94.62 377 THR A O 1
ATOM 2894 N N . ASP A 1 378 ? 18.258 8.028 -18.243 1.00 95.69 378 ASP A N 1
ATOM 2895 C CA . ASP A 1 378 ? 18.130 7.666 -16.832 1.00 95.69 378 ASP A CA 1
ATOM 2896 C C . ASP A 1 378 ? 18.064 6.140 -16.662 1.00 95.69 378 ASP A C 1
ATOM 2898 O O . ASP A 1 378 ? 17.128 5.481 -17.120 1.00 95.69 378 ASP A O 1
ATOM 2902 N N . ARG A 1 379 ? 19.055 5.561 -15.973 1.00 95.81 379 ARG A N 1
ATOM 2903 C CA . ARG A 1 379 ? 19.124 4.116 -15.702 1.00 95.81 379 ARG A CA 1
ATOM 2904 C C . ARG A 1 379 ? 17.899 3.583 -14.963 1.00 95.81 379 ARG A C 1
ATOM 2906 O O . ARG A 1 379 ? 17.558 2.419 -15.178 1.00 95.81 379 ARG A O 1
ATOM 2913 N N . ARG A 1 380 ? 17.229 4.406 -14.150 1.00 96.25 380 ARG A N 1
ATOM 2914 C CA . ARG A 1 38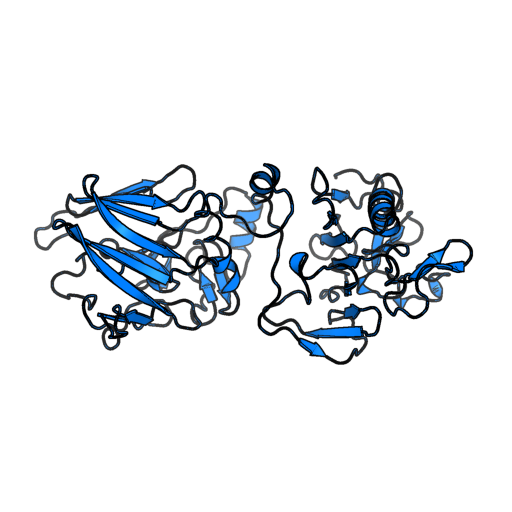0 ? 16.010 4.026 -13.415 1.00 96.25 380 ARG A CA 1
ATOM 2915 C C . ARG A 1 380 ? 14.795 3.848 -14.325 1.00 96.25 380 ARG A C 1
ATOM 2917 O O . ARG A 1 380 ? 13.841 3.195 -13.928 1.00 96.25 380 ARG A O 1
ATOM 2924 N N . ASN A 1 381 ? 14.846 4.353 -15.560 1.00 98.00 381 ASN A N 1
ATOM 2925 C CA . ASN A 1 381 ? 13.796 4.160 -16.559 1.00 98.00 381 ASN A CA 1
ATOM 2926 C C . ASN A 1 381 ? 14.086 3.005 -17.532 1.00 98.00 381 ASN A C 1
ATOM 2928 O O . ASN A 1 381 ? 13.313 2.787 -18.457 1.00 98.00 381 ASN A O 1
ATOM 2932 N N . LEU A 1 382 ? 15.210 2.294 -17.402 1.00 97.75 382 LEU A N 1
ATOM 2933 C CA . LEU A 1 382 ? 15.688 1.390 -18.449 1.00 97.75 382 LEU A CA 1
ATOM 2934 C C . LEU A 1 382 ? 15.831 -0.055 -17.969 1.00 97.75 382 LEU A C 1
ATOM 2936 O O . LEU A 1 382 ? 16.652 -0.355 -17.098 1.00 97.75 382 LEU A O 1
ATOM 2940 N N . VAL A 1 383 ? 15.136 -0.965 -18.652 1.00 97.25 383 VAL A N 1
ATOM 2941 C CA . VAL A 1 383 ? 15.147 -2.417 -18.414 1.00 97.25 383 VAL A CA 1
ATOM 2942 C C . VAL A 1 383 ? 15.599 -3.205 -19.646 1.00 97.25 383 VAL A C 1
ATOM 2944 O O . VAL A 1 383 ? 15.501 -2.748 -20.788 1.00 97.25 383 VAL A O 1
ATOM 2947 N N . ALA A 1 384 ? 16.126 -4.410 -19.427 1.00 96.88 384 ALA A N 1
ATOM 2948 C CA . ALA A 1 384 ? 16.486 -5.327 -20.501 1.00 96.88 384 ALA A CA 1
ATOM 2949 C C . ALA A 1 384 ? 15.253 -6.128 -20.946 1.00 96.88 384 ALA A C 1
ATOM 2951 O O . ALA A 1 384 ? 14.822 -7.041 -20.245 1.00 96.88 384 ALA A O 1
ATOM 2952 N N . LEU A 1 385 ? 14.702 -5.815 -22.121 1.00 94.81 385 LEU A N 1
ATOM 2953 C CA . LEU A 1 385 ? 13.511 -6.487 -22.655 1.00 94.81 385 LEU A CA 1
ATOM 2954 C C . LEU A 1 385 ? 13.789 -7.165 -23.988 1.00 94.81 385 LEU A C 1
ATOM 2956 O O . LEU A 1 385 ? 14.541 -6.649 -24.812 1.00 94.81 385 LEU A O 1
ATOM 2960 N N . HIS A 1 386 ? 13.122 -8.280 -24.264 1.00 94.62 386 HIS A N 1
ATOM 2961 C CA . HIS A 1 386 ? 13.060 -8.816 -25.617 1.00 94.62 386 HIS A CA 1
ATOM 2962 C C . HIS A 1 386 ? 12.366 -7.830 -26.570 1.00 94.62 386 HIS A C 1
ATOM 2964 O O . HIS A 1 386 ? 11.441 -7.097 -26.216 1.00 94.62 386 HIS A O 1
ATOM 2970 N N . GLY A 1 387 ? 12.813 -7.803 -27.825 1.00 91.81 387 GLY A N 1
ATOM 2971 C CA . GLY A 1 387 ? 12.330 -6.835 -28.803 1.00 91.81 387 GLY A CA 1
ATOM 2972 C C . GLY A 1 387 ? 10.854 -6.992 -29.166 1.00 91.81 387 GLY A C 1
ATOM 2973 O O . GLY A 1 387 ? 10.234 -6.002 -29.544 1.00 91.81 387 GLY A O 1
ATOM 2974 N N . VAL A 1 388 ? 10.304 -8.203 -29.037 1.00 92.69 388 VAL A N 1
ATOM 2975 C CA . VAL A 1 388 ? 8.884 -8.505 -29.267 1.00 92.69 388 VAL A CA 1
ATOM 2976 C C . VAL A 1 388 ? 7.988 -7.864 -28.193 1.00 92.69 388 VAL A C 1
ATOM 2978 O O . VAL A 1 388 ? 7.167 -7.031 -28.575 1.00 92.69 388 VAL A O 1
ATOM 2981 N N . PRO A 1 389 ? 8.154 -8.143 -26.881 1.00 90.88 389 PRO A N 1
ATOM 2982 C CA . PRO A 1 389 ? 7.334 -7.513 -25.838 1.00 90.88 389 PRO A CA 1
ATOM 2983 C C . PRO A 1 389 ? 7.497 -5.986 -25.753 1.00 90.88 389 PRO A C 1
ATOM 2985 O O . PRO A 1 389 ? 6.563 -5.284 -25.377 1.00 90.88 389 PRO A O 1
ATOM 2988 N N . ASN A 1 390 ? 8.642 -5.442 -26.177 1.00 90.38 390 ASN A N 1
ATOM 2989 C CA . ASN A 1 390 ? 8.896 -3.996 -26.206 1.00 90.38 390 ASN A CA 1
ATOM 2990 C C . ASN A 1 390 ? 8.226 -3.256 -27.391 1.00 90.38 390 ASN A C 1
ATOM 2992 O O . ASN A 1 390 ? 8.459 -2.066 -27.595 1.00 90.38 390 ASN A O 1
ATOM 2996 N N . ARG A 1 391 ? 7.474 -3.937 -28.260 1.00 88.88 391 ARG A N 1
ATOM 2997 C CA . ARG A 1 391 ? 6.852 -3.351 -29.463 1.00 88.88 391 ARG A CA 1
ATOM 2998 C C . ARG A 1 391 ? 5.369 -3.711 -29.522 1.00 88.88 391 ARG A C 1
ATOM 3000 O O . ARG A 1 391 ? 4.861 -4.454 -28.688 1.00 88.88 391 ARG A O 1
ATOM 3007 N N . LYS A 1 392 ? 4.652 -3.190 -30.523 1.00 83.31 392 LYS A N 1
ATOM 3008 C CA . LYS A 1 392 ? 3.264 -3.603 -30.784 1.00 83.31 392 LYS A CA 1
ATOM 3009 C C . LYS A 1 392 ? 3.226 -5.115 -31.075 1.00 83.31 392 LYS A C 1
ATOM 3011 O O . LYS A 1 392 ? 4.110 -5.592 -31.790 1.00 83.31 392 LYS A O 1
ATOM 3016 N N . PRO A 1 393 ? 2.226 -5.855 -30.559 1.00 83.75 393 PRO A N 1
ATOM 3017 C CA . PRO A 1 393 ? 0.992 -5.388 -29.907 1.00 83.75 393 PRO A CA 1
ATOM 3018 C C . PRO A 1 393 ? 1.056 -5.241 -28.371 1.00 83.75 393 PRO A C 1
ATOM 3020 O O . PRO A 1 393 ? 0.009 -5.059 -27.761 1.00 83.75 393 PRO A O 1
ATOM 3023 N N . TYR A 1 394 ? 2.240 -5.326 -27.759 1.00 88.75 394 TYR A N 1
ATOM 3024 C CA . TYR A 1 394 ? 2.434 -5.341 -26.305 1.00 88.75 394 TYR A CA 1
ATOM 3025 C C . TYR A 1 394 ? 2.710 -3.926 -25.764 1.00 88.75 394 TYR A C 1
ATOM 3027 O O . TYR A 1 394 ? 1.860 -3.051 -25.903 1.00 88.75 394 TYR A O 1
ATOM 3035 N N . MET A 1 395 ? 3.896 -3.652 -25.209 1.00 89.75 395 MET A N 1
ATOM 3036 C CA . MET A 1 395 ? 4.183 -2.401 -24.493 1.00 89.75 395 MET A CA 1
ATOM 3037 C C . MET A 1 395 ? 3.906 -1.137 -25.323 1.00 89.75 395 MET A C 1
ATOM 3039 O O . MET A 1 395 ? 3.166 -0.259 -24.890 1.00 89.75 395 MET A O 1
ATOM 3043 N N . ALA A 1 396 ? 4.386 -1.083 -26.570 1.00 89.06 396 ALA A N 1
ATOM 3044 C CA . ALA A 1 396 ? 4.186 0.092 -27.427 1.00 89.06 396 ALA A CA 1
ATOM 3045 C C . ALA A 1 396 ? 2.713 0.332 -27.821 1.00 89.06 396 ALA A C 1
ATOM 3047 O O . ALA A 1 396 ? 2.376 1.404 -28.329 1.00 89.06 396 ALA A O 1
ATOM 3048 N N . LYS A 1 397 ? 1.825 -0.661 -27.657 1.00 91.38 397 LYS A N 1
ATOM 3049 C CA . LYS A 1 397 ? 0.378 -0.466 -27.829 1.00 91.38 397 LYS A CA 1
ATOM 3050 C C . LYS A 1 397 ? -0.176 0.336 -26.651 1.00 91.38 397 LYS A C 1
ATOM 3052 O O . LYS A 1 397 ? -0.816 1.350 -26.894 1.00 91.38 397 LYS A O 1
ATOM 3057 N N . VAL A 1 398 ? 0.159 -0.069 -25.429 1.00 91.25 398 VAL A N 1
ATOM 3058 C CA . VAL A 1 398 ? -0.266 0.593 -24.186 1.00 91.25 398 VAL A CA 1
ATOM 3059 C C . VAL A 1 398 ? 0.231 2.037 -24.150 1.00 91.25 398 VAL A C 1
ATOM 3061 O O . VAL A 1 398 ? -0.549 2.959 -23.948 1.00 91.25 398 VAL A O 1
ATOM 3064 N N . GLU A 1 399 ? 1.510 2.256 -24.469 1.00 93.12 399 GLU A N 1
ATOM 3065 C CA . GLU A 1 399 ? 2.085 3.605 -24.556 1.00 93.12 399 GLU A CA 1
ATOM 3066 C C . GLU A 1 399 ? 1.364 4.476 -25.599 1.00 93.12 399 GLU A C 1
ATOM 3068 O O . GLU A 1 399 ? 1.201 5.679 -25.398 1.00 93.12 399 GLU A O 1
ATOM 3073 N N . SER A 1 400 ? 0.927 3.886 -26.724 1.00 94.06 400 SER A N 1
ATOM 3074 C CA . SER A 1 400 ? 0.163 4.601 -27.759 1.00 94.06 400 SER A CA 1
ATOM 3075 C C . SER A 1 400 ? -1.243 4.969 -27.289 1.00 94.06 400 SER A C 1
ATOM 3077 O O . SER A 1 400 ? -1.727 6.039 -27.645 1.00 94.06 400 SER A O 1
ATOM 3079 N N . GLU A 1 401 ? -1.896 4.094 -26.525 1.00 94.31 401 GLU A N 1
ATOM 3080 C CA . GLU A 1 401 ? -3.229 4.331 -25.961 1.00 94.31 401 GLU A CA 1
ATOM 3081 C C . GLU A 1 401 ? -3.179 5.465 -24.933 1.00 94.31 401 GLU A C 1
ATOM 3083 O O . GLU A 1 401 ? -3.906 6.448 -25.067 1.00 94.31 401 GLU A O 1
ATOM 3088 N N . VAL A 1 402 ? -2.228 5.406 -23.997 1.00 95.25 402 VAL A N 1
ATOM 3089 C CA . VAL A 1 402 ? -2.002 6.466 -23.004 1.00 95.25 402 VAL A CA 1
ATOM 3090 C C . VAL A 1 402 ? -1.635 7.788 -23.670 1.00 95.25 402 VAL A C 1
ATOM 3092 O O . VAL A 1 402 ? -2.231 8.820 -23.367 1.00 95.25 402 VAL A O 1
ATOM 3095 N N . ALA A 1 403 ? -0.733 7.773 -24.654 1.00 94.81 403 ALA A N 1
ATOM 3096 C CA . ALA A 1 403 ? -0.381 8.988 -25.382 1.00 94.81 403 ALA A CA 1
ATOM 3097 C C . ALA A 1 403 ? -1.572 9.580 -26.145 1.00 94.81 403 ALA A C 1
ATOM 3099 O O . ALA A 1 403 ? -1.653 10.797 -26.288 1.00 94.81 403 ALA A O 1
ATOM 3100 N N . ALA A 1 404 ? -2.486 8.757 -26.664 1.00 95.06 404 ALA A N 1
ATOM 3101 C CA . ALA A 1 404 ? -3.681 9.252 -27.341 1.00 95.06 404 ALA A CA 1
ATOM 3102 C C . ALA A 1 404 ? -4.623 9.971 -26.363 1.00 95.06 404 ALA A C 1
ATOM 3104 O O . ALA A 1 404 ? -5.089 11.065 -26.688 1.00 95.06 404 ALA A O 1
ATOM 3105 N N . MET A 1 405 ? -4.832 9.406 -25.168 1.00 94.56 405 MET A N 1
ATOM 3106 C CA . MET A 1 405 ? -5.614 10.035 -24.096 1.00 94.56 405 MET A CA 1
ATOM 3107 C C . MET A 1 405 ? -5.009 11.385 -23.699 1.00 94.56 405 MET A C 1
ATOM 3109 O O . MET A 1 405 ? -5.663 12.420 -23.833 1.00 94.56 405 MET A O 1
ATOM 3113 N N . VAL A 1 406 ? -3.716 11.411 -23.368 1.00 94.69 406 VAL A N 1
ATOM 3114 C CA . VAL A 1 406 ? -3.017 12.650 -22.992 1.00 94.69 406 VAL A CA 1
ATOM 3115 C C . VAL A 1 406 ? -3.056 13.684 -24.124 1.00 94.69 406 VAL A C 1
ATOM 3117 O O . VAL A 1 406 ? -3.392 14.844 -23.909 1.00 94.69 406 VAL A O 1
ATOM 3120 N N . ASN A 1 407 ? -2.819 13.289 -25.380 1.00 92.75 407 ASN A N 1
ATOM 3121 C CA . ASN A 1 407 ? -2.892 14.219 -26.518 1.00 92.75 407 ASN A CA 1
ATOM 3122 C C . ASN A 1 407 ? -4.299 14.790 -26.756 1.00 92.75 407 ASN A C 1
ATOM 3124 O O . ASN A 1 407 ? -4.429 15.894 -27.307 1.00 92.75 407 ASN A O 1
ATOM 3128 N N . SER A 1 408 ? -5.346 14.078 -26.335 1.00 92.75 408 SER A N 1
ATOM 3129 C CA . SER A 1 408 ? -6.724 14.573 -26.371 1.00 92.75 408 SER A CA 1
ATOM 3130 C C . SER A 1 408 ? -7.021 15.629 -25.297 1.00 92.75 408 SER A C 1
ATOM 3132 O O . SER A 1 408 ? -8.046 16.299 -25.386 1.00 92.75 408 SER A O 1
ATOM 3134 N N . GLY A 1 409 ? -6.076 15.872 -24.381 1.00 91.31 409 GLY A N 1
ATOM 3135 C CA . GLY A 1 409 ? -6.202 16.831 -23.284 1.00 91.31 409 GLY A CA 1
ATOM 3136 C C . GLY A 1 409 ? -6.644 16.196 -21.974 1.00 91.31 409 GLY A C 1
ATOM 3137 O O . GLY A 1 409 ? -7.106 16.930 -21.117 1.00 91.31 409 GLY A O 1
ATOM 3138 N N . GLN A 1 410 ? -6.545 14.870 -21.851 1.00 91.75 410 GLN A N 1
ATOM 3139 C CA . GLN A 1 410 ? -6.937 14.164 -20.637 1.00 91.75 410 GLN A CA 1
ATOM 3140 C C . GLN A 1 410 ? -5.765 13.996 -19.668 1.00 91.75 410 GLN A C 1
ATOM 3142 O O . GLN A 1 410 ? -4.625 13.809 -20.107 1.00 91.75 410 GLN A O 1
ATOM 3147 N N . THR A 1 411 ? -6.062 13.983 -18.373 1.00 90.94 411 THR A N 1
ATOM 3148 C CA . THR A 1 411 ? -5.128 13.648 -17.299 1.00 90.94 411 THR A CA 1
ATOM 3149 C C . THR A 1 411 ? -5.072 12.136 -17.116 1.00 90.94 411 THR A C 1
ATOM 3151 O O . THR A 1 411 ? -6.094 11.470 -16.911 1.00 90.94 411 THR A O 1
ATOM 3154 N N . VAL A 1 412 ? -3.867 11.568 -17.174 1.00 93.25 412 VAL A N 1
ATOM 3155 C CA . VAL A 1 412 ? -3.660 10.124 -17.006 1.00 93.25 412 VAL A CA 1
ATOM 3156 C C . VAL A 1 412 ? -2.613 9.855 -15.935 1.00 93.25 412 VAL A C 1
ATOM 3158 O O . VAL A 1 412 ? -1.465 10.273 -16.065 1.00 93.25 412 VAL A O 1
ATOM 3161 N N . TYR A 1 413 ? -2.988 9.092 -14.911 1.00 92.31 413 TYR A N 1
ATOM 3162 C CA . TYR A 1 413 ? -2.024 8.438 -14.034 1.00 92.31 413 TYR A CA 1
ATOM 3163 C C . TYR A 1 413 ? -1.499 7.184 -14.726 1.00 92.31 413 TYR A C 1
ATOM 3165 O O . TYR A 1 413 ? -2.281 6.391 -15.250 1.00 92.31 413 TYR A O 1
ATOM 3173 N N . TYR A 1 414 ? -0.186 6.995 -14.733 1.00 94.44 414 TYR A N 1
ATOM 3174 C CA . TYR A 1 414 ? 0.489 5.874 -15.374 1.00 94.44 414 TYR A CA 1
ATOM 3175 C C . TYR A 1 414 ? 1.512 5.263 -14.419 1.00 94.44 414 TYR A C 1
ATOM 3177 O O . TYR A 1 414 ? 2.318 5.973 -13.820 1.00 94.44 414 TYR A O 1
ATOM 3185 N N . GLU A 1 415 ? 1.517 3.940 -14.303 1.00 91.06 415 GLU A N 1
ATOM 3186 C CA . GLU A 1 415 ? 2.438 3.208 -13.439 1.00 91.06 415 GLU A CA 1
ATOM 3187 C C . GLU A 1 415 ? 2.996 1.984 -14.163 1.00 91.06 415 GLU A C 1
ATOM 3189 O O . GLU A 1 415 ? 2.262 1.247 -14.823 1.00 91.06 415 GLU A O 1
ATOM 3194 N N . VAL A 1 416 ? 4.298 1.739 -14.003 1.00 93.69 416 VAL A N 1
ATOM 3195 C CA . VAL A 1 416 ? 4.936 0.489 -14.431 1.00 93.69 416 VAL A CA 1
ATOM 3196 C C . VAL A 1 416 ? 5.806 -0.066 -13.322 1.00 93.69 416 VAL A C 1
ATOM 3198 O O . VAL A 1 416 ? 6.645 0.651 -12.780 1.00 93.69 416 VAL A O 1
ATOM 3201 N N . THR A 1 417 ? 5.682 -1.367 -13.078 1.00 86.38 417 THR A N 1
ATOM 3202 C CA . THR A 1 417 ? 6.504 -2.121 -12.125 1.00 86.38 417 THR A CA 1
ATOM 3203 C C . THR A 1 417 ? 7.236 -3.250 -12.840 1.00 86.38 417 THR A C 1
ATOM 3205 O O . THR A 1 417 ? 6.654 -3.978 -13.647 1.00 86.38 417 THR A O 1
ATOM 3208 N N . ALA A 1 418 ? 8.527 -3.404 -12.555 1.00 84.69 418 ALA A N 1
ATOM 3209 C CA . ALA A 1 418 ? 9.359 -4.476 -13.086 1.00 84.69 418 ALA A CA 1
ATOM 3210 C C . ALA A 1 418 ? 9.488 -5.618 -12.068 1.00 84.69 418 ALA A C 1
ATOM 3212 O O . ALA A 1 418 ? 9.905 -5.406 -10.932 1.00 84.69 418 ALA A O 1
ATOM 3213 N N . HIS A 1 419 ? 9.164 -6.844 -12.484 1.00 84.75 419 HIS A N 1
ATOM 3214 C CA . HIS A 1 419 ? 9.186 -8.021 -11.615 1.00 84.75 419 HIS A CA 1
ATOM 3215 C C . HIS A 1 419 ? 10.366 -8.926 -11.959 1.00 84.75 419 HIS A C 1
ATOM 3217 O O . HIS A 1 419 ? 10.568 -9.274 -13.121 1.00 84.75 419 HIS A O 1
ATOM 3223 N N . TYR A 1 420 ? 11.139 -9.320 -10.946 1.00 80.25 420 TYR A N 1
ATOM 3224 C CA . TYR A 1 420 ? 12.369 -10.093 -11.113 1.00 80.25 420 TYR A CA 1
ATOM 3225 C C . TYR A 1 420 ? 12.399 -11.325 -10.208 1.00 80.25 420 TYR A C 1
ATOM 3227 O O . TYR A 1 420 ? 12.144 -11.232 -9.008 1.00 80.25 420 TYR A O 1
ATOM 3235 N N . THR A 1 421 ? 12.858 -12.450 -10.746 1.00 76.56 421 THR A N 1
ATOM 3236 C CA . THR A 1 421 ? 13.138 -13.665 -9.982 1.00 76.56 421 THR A CA 1
ATOM 3237 C C . THR A 1 421 ? 14.604 -13.704 -9.568 1.00 76.56 421 THR A C 1
ATOM 3239 O O . THR A 1 421 ? 15.523 -13.765 -10.391 1.00 76.56 421 THR A O 1
ATOM 3242 N N . GLY A 1 422 ? 14.845 -13.695 -8.257 1.00 78.38 422 GLY A N 1
ATOM 3243 C CA . GLY A 1 422 ? 16.182 -13.824 -7.682 1.00 78.38 422 GLY A CA 1
ATOM 3244 C C . GLY A 1 422 ? 17.168 -12.779 -8.219 1.00 78.38 422 GLY A C 1
ATOM 3245 O O . GLY A 1 422 ? 16.920 -11.574 -8.158 1.00 78.38 422 GLY A O 1
ATOM 3246 N N . LYS A 1 423 ? 18.308 -13.253 -8.737 1.00 79.50 423 LYS A N 1
ATOM 3247 C CA . LYS A 1 423 ? 19.427 -12.418 -9.218 1.00 79.50 423 LYS A CA 1
ATOM 3248 C C . LYS A 1 423 ? 19.371 -12.121 -10.723 1.00 79.50 423 LYS A C 1
ATOM 3250 O O . LYS A 1 423 ? 20.359 -11.642 -11.277 1.00 79.50 423 LYS A O 1
ATOM 3255 N N . ASN A 1 424 ? 18.268 -12.446 -11.399 1.00 81.00 424 ASN A N 1
ATOM 3256 C CA . ASN A 1 424 ? 18.134 -12.198 -12.833 1.00 81.00 424 ASN A CA 1
ATOM 3257 C C . ASN A 1 424 ? 18.216 -10.693 -13.113 1.00 81.00 424 ASN A C 1
ATOM 3259 O O . ASN A 1 424 ? 17.530 -9.898 -12.473 1.00 81.00 424 ASN A O 1
ATOM 3263 N N . GLY A 1 425 ? 19.085 -10.300 -14.048 1.00 82.38 425 GLY A N 1
ATOM 3264 C CA . GLY A 1 425 ? 19.276 -8.890 -14.395 1.00 82.38 425 GLY A CA 1
ATOM 3265 C C . GLY A 1 425 ? 18.124 -8.313 -15.220 1.00 82.38 425 GLY A C 1
ATOM 3266 O O . GLY A 1 425 ? 17.793 -7.144 -15.072 1.00 82.38 425 GLY A O 1
ATOM 3267 N N . ALA A 1 426 ? 17.501 -9.142 -16.060 1.00 93.50 426 ALA A N 1
ATOM 3268 C CA . ALA A 1 426 ? 16.311 -8.779 -16.819 1.00 93.50 426 ALA A CA 1
ATOM 3269 C C . ALA A 1 426 ? 15.051 -9.131 -16.007 1.00 93.50 426 ALA A C 1
ATOM 3271 O O . ALA A 1 426 ? 15.061 -10.167 -15.335 1.00 93.50 426 ALA A O 1
ATOM 3272 N N . PRO A 1 427 ? 13.985 -8.313 -16.067 1.00 90.19 427 PRO A N 1
ATOM 3273 C CA . PRO A 1 427 ? 12.717 -8.653 -15.427 1.00 90.19 427 PRO A CA 1
ATOM 3274 C C . PRO A 1 427 ? 12.091 -9.868 -16.113 1.00 90.19 427 PRO A C 1
ATOM 3276 O O . PRO A 1 427 ? 12.262 -10.041 -17.318 1.00 90.19 427 PRO A O 1
ATOM 3279 N N . ASP A 1 428 ? 11.344 -10.686 -15.378 1.00 81.56 428 ASP A N 1
ATOM 3280 C CA . ASP A 1 428 ? 10.554 -11.781 -15.954 1.00 81.56 428 ASP A CA 1
ATOM 3281 C C . ASP A 1 428 ? 9.327 -11.229 -16.690 1.00 81.56 428 ASP A C 1
ATOM 3283 O O . ASP A 1 428 ? 8.927 -11.729 -17.744 1.00 81.56 428 ASP A O 1
ATOM 3287 N N . TYR A 1 429 ? 8.741 -10.162 -16.147 1.00 86.69 429 TYR A N 1
ATOM 3288 C CA . TYR A 1 429 ? 7.652 -9.414 -16.758 1.00 86.69 429 TYR A CA 1
ATOM 3289 C C . TYR A 1 429 ? 7.575 -7.994 -16.193 1.00 86.69 429 TYR A C 1
ATOM 3291 O O . TYR A 1 429 ? 8.129 -7.690 -15.134 1.00 86.69 429 TYR A O 1
ATOM 3299 N N . LEU A 1 430 ? 6.875 -7.125 -16.917 1.00 87.12 430 LEU A N 1
ATOM 3300 C CA . LEU A 1 430 ? 6.437 -5.829 -16.414 1.00 87.12 430 LEU A CA 1
ATOM 3301 C C . LEU A 1 430 ? 4.938 -5.861 -16.163 1.00 87.12 430 LEU A C 1
ATOM 3303 O O . LEU A 1 430 ? 4.204 -6.535 -16.889 1.00 87.12 430 LEU A O 1
ATOM 3307 N N . THR A 1 431 ? 4.496 -5.076 -15.198 1.00 85.06 431 THR A N 1
ATOM 3308 C CA . THR A 1 431 ? 3.083 -4.786 -15.002 1.00 85.06 431 THR A CA 1
ATOM 3309 C C . THR A 1 431 ? 2.853 -3.309 -15.265 1.00 85.06 431 THR A C 1
ATOM 3311 O O . THR A 1 431 ? 3.615 -2.486 -14.767 1.00 85.06 431 THR A O 1
ATOM 3314 N N . ILE A 1 432 ? 1.849 -2.986 -16.080 1.00 86.06 432 ILE A N 1
ATOM 3315 C CA . ILE A 1 432 ? 1.494 -1.616 -16.451 1.00 86.06 432 ILE A CA 1
ATOM 3316 C C . ILE A 1 432 ? 0.065 -1.334 -15.995 1.00 86.06 432 ILE A C 1
ATOM 3318 O O . ILE A 1 432 ? -0.846 -2.098 -16.314 1.00 86.06 432 ILE A O 1
ATOM 3322 N N . ASN A 1 433 ? -0.128 -0.199 -15.333 1.00 83.88 433 ASN A N 1
ATOM 3323 C CA . ASN A 1 433 ? -1.436 0.364 -15.036 1.00 83.88 433 ASN A CA 1
ATOM 3324 C C . ASN A 1 433 ? -1.556 1.764 -15.601 1.00 83.88 433 ASN A C 1
ATOM 3326 O O . ASN A 1 433 ? -0.579 2.509 -15.695 1.00 83.88 433 ASN A O 1
ATOM 3330 N N . TRP A 1 434 ? -2.791 2.145 -15.886 1.00 86.88 434 TRP A N 1
ATOM 3331 C CA . TRP A 1 434 ? -3.133 3.539 -16.062 1.00 86.88 434 TRP A CA 1
ATOM 3332 C C . TRP A 1 434 ? -4.558 3.809 -15.596 1.00 86.88 434 TRP A C 1
ATOM 3334 O O . TRP A 1 434 ? -5.400 2.914 -15.593 1.00 86.88 434 TRP A O 1
ATOM 3344 N N . LEU A 1 435 ? -4.808 5.048 -15.195 1.00 83.31 435 LEU A N 1
ATOM 3345 C CA . LEU A 1 435 ? -6.124 5.570 -14.856 1.00 83.31 435 LEU A CA 1
ATOM 3346 C C . LEU A 1 435 ? -6.297 6.895 -15.582 1.00 83.31 435 LEU A C 1
ATOM 3348 O O . LEU A 1 435 ? -5.522 7.827 -15.379 1.00 83.31 435 LEU A O 1
ATOM 3352 N N . ASN A 1 436 ? -7.320 6.975 -16.419 1.00 83.56 436 ASN A N 1
ATOM 3353 C CA . ASN A 1 436 ? -7.759 8.226 -17.007 1.00 83.56 436 ASN A CA 1
ATOM 3354 C C . ASN A 1 436 ? -8.637 8.959 -15.987 1.00 83.56 436 ASN A C 1
ATOM 3356 O O . ASN A 1 436 ? -9.753 8.520 -15.709 1.00 83.56 436 ASN A O 1
ATOM 3360 N N . LEU A 1 437 ? -8.135 10.051 -15.413 1.00 78.69 437 LEU A N 1
ATOM 3361 C CA . LEU A 1 437 ? -8.817 10.740 -14.315 1.00 78.69 437 LEU A CA 1
ATOM 3362 C C . LEU A 1 437 ? -10.068 11.502 -14.768 1.00 78.69 437 LEU A C 1
ATOM 3364 O O . LEU A 1 437 ? -10.994 11.666 -13.978 1.00 78.69 437 LEU A O 1
ATOM 3368 N N . ASP A 1 438 ? -10.154 11.885 -16.043 1.00 77.44 438 ASP A N 1
ATOM 3369 C CA . ASP A 1 438 ? -11.324 12.598 -16.571 1.00 77.44 438 ASP A CA 1
ATOM 3370 C C . ASP A 1 438 ? -12.511 11.680 -16.855 1.00 77.44 438 ASP A C 1
ATOM 3372 O O . ASP A 1 438 ? -13.673 12.080 -16.751 1.00 77.44 438 ASP A O 1
ATOM 3376 N N . THR A 1 439 ? -12.232 10.445 -17.272 1.00 76.94 439 THR A N 1
ATOM 3377 C CA . THR A 1 439 ? -13.266 9.484 -17.693 1.00 76.94 439 THR A CA 1
ATOM 3378 C C . THR A 1 439 ? -13.497 8.364 -16.684 1.00 76.94 439 THR A C 1
ATOM 3380 O O . THR A 1 439 ? -14.532 7.701 -16.749 1.00 76.94 439 THR A O 1
ATOM 3383 N N . GLY A 1 440 ? -12.554 8.146 -15.764 1.00 74.00 440 GLY A N 1
ATOM 3384 C CA . GLY A 1 440 ? -12.509 6.975 -14.889 1.00 74.00 440 GLY A CA 1
ATOM 3385 C C . GLY A 1 440 ? -12.120 5.682 -15.615 1.00 74.00 440 GLY A C 1
ATOM 3386 O O . GLY A 1 440 ? -12.252 4.604 -15.040 1.00 74.00 440 GLY A O 1
ATOM 3387 N N . GLU A 1 441 ? -11.686 5.758 -16.878 1.00 74.31 441 GLU A N 1
ATOM 3388 C CA . GLU A 1 441 ? -11.279 4.586 -17.650 1.00 74.31 441 GLU A CA 1
ATOM 3389 C C . GLU A 1 441 ? -9.988 3.978 -17.082 1.00 74.31 441 GLU A C 1
ATOM 3391 O O . GLU A 1 441 ? -9.024 4.682 -16.772 1.00 74.31 441 GLU A O 1
ATOM 3396 N N . ILE A 1 442 ? -9.978 2.651 -16.982 1.00 78.00 442 ILE A N 1
ATOM 3397 C CA . ILE A 1 442 ? -8.841 1.820 -16.580 1.00 78.00 442 ILE A CA 1
ATOM 3398 C C . ILE A 1 442 ? -8.730 0.628 -17.542 1.00 78.00 442 ILE A C 1
ATOM 3400 O O . ILE A 1 442 ? -9.719 0.276 -18.198 1.00 78.00 442 ILE A O 1
ATOM 3404 N N . PRO A 1 443 ? -7.572 -0.053 -17.618 1.00 66.06 443 PRO A N 1
ATOM 3405 C CA . PRO A 1 443 ? -7.467 -1.331 -18.304 1.00 66.06 443 PRO A CA 1
ATOM 3406 C C . PRO A 1 443 ? -8.506 -2.331 -17.789 1.00 66.06 443 PRO A C 1
ATOM 3408 O O . PRO A 1 443 ? -8.676 -2.497 -16.585 1.00 66.06 443 PRO A O 1
ATOM 3411 N N . ALA A 1 444 ? -9.161 -3.048 -18.703 1.00 52.59 444 ALA A N 1
ATOM 3412 C CA . ALA A 1 444 ? -10.137 -4.079 -18.341 1.00 52.59 444 ALA A CA 1
ATOM 3413 C C . ALA A 1 444 ? -9.516 -5.269 -17.578 1.00 52.59 444 ALA A C 1
ATOM 3415 O O . ALA A 1 444 ? -10.225 -5.978 -16.875 1.00 52.59 444 ALA A O 1
ATOM 3416 N N . GLU A 1 445 ? -8.208 -5.488 -17.732 1.00 57.75 445 GLU A N 1
ATOM 3417 C CA . GLU A 1 445 ? -7.414 -6.518 -17.057 1.00 57.75 445 GLU A CA 1
ATOM 3418 C C . GLU A 1 445 ? -6.032 -5.933 -16.712 1.00 57.75 445 GLU A C 1
ATOM 3420 O O . GLU A 1 445 ? -5.539 -5.090 -17.476 1.00 57.75 445 GLU A O 1
ATOM 3425 N N . PRO A 1 446 ? -5.359 -6.395 -15.639 1.00 61.59 446 PRO A N 1
ATOM 3426 C CA . PRO A 1 446 ? -3.967 -6.043 -15.361 1.00 61.59 446 PRO A CA 1
ATOM 3427 C C . PRO A 1 446 ? -3.067 -6.280 -16.581 1.00 61.59 446 PRO A C 1
ATOM 3429 O O . PRO A 1 446 ? -2.980 -7.397 -17.104 1.00 61.59 446 PRO A O 1
ATOM 3432 N N . ILE A 1 447 ? -2.377 -5.238 -17.056 1.00 81.62 447 ILE A N 1
ATOM 3433 C CA . ILE A 1 447 ? -1.561 -5.354 -18.266 1.00 81.62 447 ILE A CA 1
ATOM 3434 C C . ILE A 1 447 ? -0.203 -5.947 -17.899 1.00 81.62 447 ILE A C 1
ATOM 3436 O O . ILE A 1 447 ? 0.686 -5.259 -17.401 1.00 81.62 447 ILE A O 1
ATOM 3440 N N . THR A 1 448 ? -0.019 -7.231 -18.194 1.00 88.88 448 THR A N 1
ATOM 3441 C CA . THR A 1 448 ? 1.267 -7.915 -18.025 1.00 88.88 448 THR A CA 1
ATOM 3442 C C . THR A 1 448 ? 2.035 -8.003 -19.343 1.00 88.88 448 THR A C 1
ATOM 3444 O O . THR A 1 448 ? 1.554 -8.565 -20.329 1.00 88.88 448 THR A O 1
ATOM 3447 N N . ILE A 1 449 ? 3.272 -7.510 -19.346 1.00 89.56 449 ILE A N 1
ATOM 3448 C CA . ILE A 1 449 ? 4.218 -7.631 -20.457 1.00 89.56 449 ILE A CA 1
ATOM 3449 C C . ILE A 1 449 ? 5.241 -8.714 -20.116 1.00 89.56 449 ILE A C 1
ATOM 3451 O O . ILE A 1 449 ? 6.217 -8.460 -19.412 1.00 89.56 449 ILE A O 1
ATOM 3455 N N . TRP A 1 450 ? 5.033 -9.928 -20.624 1.00 90.56 450 TRP A N 1
ATOM 3456 C CA . TRP A 1 450 ? 5.956 -11.044 -20.406 1.00 90.56 450 TRP A CA 1
ATOM 3457 C C . TRP A 1 450 ? 7.269 -10.831 -21.155 1.00 90.56 450 TRP A C 1
ATOM 3459 O O . TRP A 1 450 ? 7.282 -10.673 -22.378 1.00 90.56 450 TRP A O 1
ATOM 3469 N N . ASN A 1 451 ? 8.392 -10.862 -20.438 1.00 93.19 451 ASN A N 1
ATOM 3470 C CA . ASN A 1 451 ? 9.712 -10.667 -21.025 1.00 93.19 451 ASN A CA 1
ATOM 3471 C C . ASN A 1 451 ? 10.277 -11.978 -21.584 1.00 93.19 451 ASN A C 1
ATOM 3473 O O . ASN A 1 451 ? 11.310 -12.487 -21.156 1.00 93.19 451 ASN A O 1
ATOM 3477 N N . THR A 1 452 ? 9.584 -12.531 -22.570 1.00 92.31 452 THR A N 1
ATOM 3478 C CA . THR A 1 452 ? 9.985 -13.743 -23.286 1.00 92.31 452 THR A CA 1
ATOM 3479 C C . THR A 1 452 ? 10.292 -13.411 -24.749 1.00 92.31 452 THR A C 1
ATOM 3481 O O . THR A 1 452 ? 9.813 -12.399 -25.273 1.00 92.31 452 THR A O 1
ATOM 3484 N N . PRO A 1 453 ? 11.059 -14.250 -25.473 1.00 91.62 453 PRO A N 1
ATOM 3485 C CA . PRO A 1 453 ? 11.357 -14.007 -26.886 1.00 91.62 453 PRO A CA 1
ATOM 3486 C C . PRO A 1 453 ? 10.117 -13.824 -27.778 1.00 91.62 453 PRO A C 1
ATOM 3488 O O . PRO A 1 453 ? 10.196 -13.134 -28.793 1.00 91.62 453 PRO A O 1
ATOM 3491 N N . ASN A 1 454 ? 8.982 -14.430 -27.409 1.00 90.31 454 ASN A N 1
ATOM 3492 C CA . ASN A 1 454 ? 7.706 -14.341 -28.125 1.00 90.31 454 ASN A CA 1
ATOM 3493 C C . ASN A 1 454 ? 6.691 -13.371 -27.477 1.00 90.31 454 ASN A C 1
ATOM 3495 O O . ASN A 1 454 ? 5.634 -13.132 -28.063 1.00 90.31 454 ASN A O 1
ATOM 3499 N N . GLY A 1 455 ? 7.003 -12.796 -26.309 1.00 85.69 455 GLY A N 1
ATOM 3500 C CA . GLY A 1 455 ? 6.106 -11.918 -25.549 1.00 85.69 455 GLY A CA 1
ATOM 3501 C C . GLY A 1 455 ? 4.908 -12.632 -24.913 1.00 85.69 455 GLY A C 1
ATOM 3502 O O . GLY A 1 455 ? 3.972 -11.972 -24.471 1.00 85.69 455 GLY A O 1
ATOM 3503 N N . LEU A 1 456 ? 4.906 -13.969 -24.894 1.00 85.75 456 LEU A N 1
ATOM 3504 C CA . LEU A 1 456 ? 3.847 -14.781 -24.299 1.00 85.75 456 LEU A CA 1
ATOM 3505 C C . LEU A 1 456 ? 4.226 -15.216 -22.884 1.00 85.75 456 LEU A C 1
ATOM 3507 O O . LEU A 1 456 ? 5.410 -15.275 -22.538 1.00 85.75 456 LEU A O 1
ATOM 3511 N N . LYS A 1 457 ? 3.205 -15.550 -22.090 1.00 85.19 457 LYS A N 1
ATOM 3512 C CA . LYS A 1 457 ? 3.375 -16.130 -20.756 1.00 85.19 457 LYS A CA 1
ATOM 3513 C C . LYS A 1 457 ? 4.256 -17.396 -20.838 1.00 85.19 457 LYS A C 1
ATOM 3515 O O . LYS A 1 457 ? 4.005 -18.196 -21.744 1.00 85.19 457 LYS A O 1
ATOM 3520 N N . PRO A 1 458 ? 5.269 -17.543 -19.958 1.00 75.19 458 PRO A N 1
ATOM 3521 C CA . PRO A 1 458 ? 6.152 -18.709 -19.916 1.00 75.19 458 PRO A CA 1
ATOM 3522 C C . PRO A 1 458 ? 5.431 -20.048 -19.762 1.00 75.19 458 PRO A C 1
ATOM 3524 O O . PRO A 1 458 ? 4.372 -20.077 -19.086 1.00 75.19 458 PRO A O 1
#

Secondary structure (DSSP, 8-state):
--TT------EEEE-TTS-EEEEEETTEEEEEEESTTSS-EEEEEETTEEEEEEEE-SSS-EEEEEEEPTTS-EEEEEEEE-TTS-EEEEE-TTS-EEEE--B-TTS-B-TTT-EETT---TT-TTPPPS--B-GGGPEEETTTTEEE-SSSEEETTTTEESS----SSHHHHHHHHHSTTTSSTTBSGGG-TTTEEESSSS-EEETTGGGGTTTTSTTS-------S-----GGGGTSTTS-------SS-EEEE----TTSEEEE-SS-EEEEE-SS-SSS--GGG--TT--EEEEPPP-TTS---EEEEEE-TTS-EEE-TTS-EEE-TT-S-B--PPPSSGGG-GGGPPTT--TTTTEEEEESS-GGGT--SS-GGGEEEEETTTTSTTSHHHHHHHHHHHHHTT--EEEEEEEE--TT-SS-SEEEEEEEETTT----SS-EEEE-STTSS--